Protein AF-0000000076585930 (afdb_homodimer)

pLDDT: mean 84.17, std 18.68, range [26.91, 98.88]

Radius of gyration: 26.09 Å; Cα contacts (8 Å, |Δi|>4): 923; chains: 2; bounding box: 75×76×61 Å

Foldseek 3Di:
DPCVPFDFWQAEEEEQFFLQVVCVVVPHHSLVSLVLLLVLVVVVLLLCVVVQRAHYEYANAELCNVPDDPVVVVSSLVVLLVSLQCCLVPPCNLVNLAQEAEFADLVVHDLLNSLSRLQSNVNSVVSRPHRHYYYYYHNDFLVRQLVQLVVLVVVCCVVVLAPPLLDDPVLSQCLGRCHPDQAHAEYEYEQQDDDCRRPSCVSCVLHDYYYYNDRSSPDDPVNVSVRRVVSSVCVVVSVVVVVVVVVVSVVVSLPDQPPPPPPPDPPDDDPCPVVVVVVSVVVSVVVVVVSVVSSVVSSVVSVVVVNVVSVVSNVVNVD/DPCVPFDFWQAEEEEQFFLQVVCVVVPHHSLVSLVLLLVLVVVVLLVCVVVQRAHYEYANAELCNVPDDPVVVVSSLVVLLVSLQCCLVPPCNVVSLAQEAEFADLVVHDLLNSLSNLQSNVNSVVSRCHSHYYYYYHNDFLVRQLVQLVVLVVVCCVVVLAPPLLDDPVLSQCLGRCHPDQAHAEYEYEQQDDDCRRPSCVSCVLHDYYYYNDRSSPDDPVNVSVRRVVSSVCVVVSVVVVVVVVVVSVVVSLPDQPPPPPPPDPPDPDPCPVVVVVVSVVVSVVVVVVSVVSSVVSSVVSVVVVNVVSVVSNVVNVD

Secondary structure (DSSP, 8-state):
--STTSPPPSEEEEE---HHHHHHHTT--HHHHHHHHHHHHHHHHHHHHHHT--EEEEEEEEGGGGGS-HHHHHHHHHHHHHHHHHHHH-TTSGGG-EEEEEES-GGGS-HHHHHHHHHHHHHHHHH--S-EEEEEEEEE-HHHHHHHHHHHHHHHHHTTSS-GGG--HHHHHHHSTTTTSPPPSEEEE-SS----TTSSTGGGTTPEEEE--S-GGG--HHHHHHHHHHHHHHHHHHHHHHHHHHHHHHHHHHS--------S-----SSHHHHHHHHHHHHHHHHHHHHHHHHHHHHHHHHHHHHHHHHHHHHHHH-/--STTSPPPSEEEEE---HHHHHHHTT--HHHHHHHHHHHHHHHHHHHHHHT--EEEEEEEEGGGGGS-HHHHHHHHHHHHHHHHHHHH-TTSGGG-EEEEEES-GGGS-HHHHHHHHHHHHHHHHH----EEEEEEEEE-HHHHHHHHHHHHHHHHHTTSS-GGG--HHHHHHHSTTTTSPPPSEEEE-SS----TTSSTGGGTTPEEEE--S-GGG--HHHHHHHHHHHHHHHHHHHHHHHHHHHHHHHHHHS--------S-----SSHHHHHHHHHHHHHHHHHHHHHHHHHHHHHHHHHHHHHHHHHHHHHHH-

Nearest PDB structures (foldseek):
  6w2l-assembly1_A  TM=8.949E-01  e=1.700E-25  Homo sapiens
  7pay-assembly1_A  TM=9.062E-01  e=1.079E-23  Homo sapiens
  6szg-assembly1_A  TM=9.635E-01  e=6.366E-20  Acinetobacter baumannii
  4q9m-assembly1_B  TM=9.305E-01  e=1.686E-18  Streptococcus pneumoniae R6
  5hc8-assembly1_A  TM=9.058E-01  e=1.582E-17  Lavandula lanata

InterPro domains:
  IPR001441 Decaprenyl diphosphate synthase-like [MF_01139] (8-240)
  IPR001441 Decaprenyl diphosphate synthase-like [PF01255] (15-234)
  IPR001441 Decaprenyl diphosphate synthase-like [PTHR10291] (4-234)
  IPR001441 Decaprenyl diphosphate synthase-like [TIGR00055] (8-233)
  IPR001441 Decaprenyl diphosphate synthase-like [cd00475] (11-233)
  IPR018520 Di-trans-poly-cis-decaprenylcistransferase-like, conserved site [PS01066] (185-202)
  IPR036424 Decaprenyl diphosphate synthase-like superfamily [G3DSA:3.40.1180.10] (2-233)
  IPR036424 Decaprenyl diphosphate synthase-like superfamily [SSF64005] (7-233)

Sequence (638 aa):
MLLAGQQLPQHIAFIPDGNRRFAAQLGLKAIIGHYLGNKKLKHVVHWCRELGIRYVTVYAFSTDNFKRSAEEVARLMKLARAQFEALVNDEDIPMWRAEVRVIGDLSTLPPAVAAAAAHAMTSSQERSQTISVLNVSFSYTSSEDLQSAVQQVVASVEQGQLLPSDITPGLLQQVMHTRECPPVDLLIRTSGEQRLSDFLLWQSSYALLHWERCLWPEFGYAQLLRALLAWQSAAAELLLLRQAADRATQHLWGQRPCQEEGSVEQQSQQQGGQQQQQQQQQLAGDWSSGMQLRVASFLADFDKRNASQVQQLAAGAVSMLLAGQQLPQHIAFIPDGNRRFAAQLGLKAIIGHYLGNKKLKHVVHWCRELGIRYVTVYAFSTDNFKRSAEEVARLMKLARAQFEALVNDEDIPMWRAEVRVIGDLSTLPPAVAAAAAHAMTSSQERSQTISVLNVSFSYTSSEDLQSAVQQVVASVEQGQLLPSDITPGLLQQVMHTRECPPVDLLIRTSGEQRLSDFLLWQSSYALLHWERCLWPEFGYAQLLRALLAWQSAAAELLLLRQAADRATQHLWGQRPCQEEGSVEQQSQQQGGQQQQQQQQQLAGDWSSGMQLRVASFLADFDKRNASQVQQLAAGAVS

Structure (mmCIF, N/CA/C/O backbone):
data_AF-0000000076585930-model_v1
#
loop_
_entity.id
_entity.type
_entity.pdbx_description
1 polymer 'Alkyl transferase'
#
loop_
_atom_site.group_PDB
_atom_site.id
_atom_site.type_symbol
_atom_site.label_atom_id
_atom_site.label_alt_id
_atom_site.label_comp_id
_atom_site.label_asym_id
_atom_site.label_entity_id
_atom_site.label_seq_id
_atom_site.pdbx_PDB_ins_code
_atom_site.Cartn_x
_atom_site.Cartn_y
_atom_site.Cartn_z
_atom_site.occupancy
_atom_site.B_iso_or_equiv
_atom_site.auth_seq_id
_atom_site.auth_comp_id
_atom_site.auth_asym_id
_atom_site.auth_atom_id
_atom_site.pdbx_PDB_model_num
ATOM 1 N N . MET A 1 1 ? -12.812 -3.844 31.797 1 32.38 1 MET A N 1
ATOM 2 C CA . MET A 1 1 ? -11.773 -2.854 32.062 1 32.38 1 MET A CA 1
ATOM 3 C C . MET A 1 1 ? -10.68 -2.895 31.016 1 32.38 1 MET A C 1
ATOM 5 O O . MET A 1 1 ? -9.992 -3.91 30.875 1 32.38 1 MET A O 1
ATOM 9 N N . LEU A 1 2 ? -10.875 -2.184 30.062 1 44.47 2 LEU A N 1
ATOM 10 C CA . LEU A 1 2 ? -10.305 -2.484 28.75 1 44.47 2 LEU A CA 1
ATOM 11 C C . LEU A 1 2 ? -8.859 -2.957 28.891 1 44.47 2 LEU A C 1
ATOM 13 O O . LEU A 1 2 ? -8.602 -4.156 29.047 1 44.47 2 LEU A O 1
ATOM 17 N N . LEU A 1 3 ? -7.883 -2.031 28.031 1 49.59 3 LEU A N 1
ATOM 18 C CA . LEU A 1 3 ? -6.594 -2.348 27.422 1 49.59 3 LEU A CA 1
ATOM 19 C C . LEU A 1 3 ? -5.48 -2.324 28.453 1 49.59 3 LEU A C 1
ATOM 21 O O . LEU A 1 3 ? -4.301 -2.445 28.109 1 49.59 3 LEU A O 1
ATOM 25 N N . ALA A 1 4 ? -5.723 -2.209 29.672 1 46.09 4 ALA A N 1
ATOM 26 C CA . ALA A 1 4 ? -4.621 -2.158 30.625 1 46.09 4 ALA A CA 1
ATOM 27 C C . ALA A 1 4 ? -3.957 -3.525 30.766 1 46.09 4 ALA A C 1
ATOM 29 O O . ALA A 1 4 ? -4.641 -4.535 30.969 1 46.09 4 ALA A O 1
ATOM 30 N N . GLY A 1 5 ? -2.801 -3.557 30.312 1 57.53 5 GLY A N 1
ATOM 31 C CA . GLY A 1 5 ? -1.875 -4.676 30.312 1 57.53 5 GLY A CA 1
ATOM 32 C C . GLY A 1 5 ? -1.787 -5.363 28.953 1 57.53 5 GLY A C 1
ATOM 33 O O . GLY A 1 5 ? -0.923 -6.215 28.734 1 57.53 5 GLY A O 1
ATOM 34 N N . GLN A 1 6 ? -2.893 -5.043 28.203 1 69 6 GLN A N 1
ATOM 35 C CA . GLN A 1 6 ? -2.838 -5.73 26.922 1 69 6 GLN A CA 1
ATOM 36 C C . GLN A 1 6 ? -2.082 -4.902 25.875 1 69 6 GLN A C 1
ATOM 38 O O . GLN A 1 6 ? -1.918 -3.691 26.047 1 69 6 GLN A O 1
ATOM 43 N N . GLN A 1 7 ? -1.482 -5.531 24.969 1 86.19 7 GLN A N 1
ATOM 44 C CA . GLN A 1 7 ? -0.658 -4.945 23.922 1 86.19 7 GLN A CA 1
ATOM 45 C C . GLN A 1 7 ? -1.465 -3.965 23.078 1 86.19 7 GLN A C 1
ATOM 47 O O . GLN A 1 7 ? -2.617 -4.238 22.734 1 86.19 7 GLN A O 1
ATOM 52 N N . LEU A 1 8 ? -1.095 -2.732 23.031 1 93.69 8 LEU A N 1
ATOM 53 C CA . LEU A 1 8 ? -1.689 -1.713 22.172 1 93.69 8 LEU A CA 1
ATOM 54 C C . LEU A 1 8 ? -0.819 -1.455 20.953 1 93.69 8 LEU A C 1
ATOM 56 O O . LEU A 1 8 ? 0.38 -1.742 20.969 1 93.69 8 LEU A O 1
ATOM 60 N N . PRO A 1 9 ? -1.513 -0.935 19.906 1 96.5 9 PRO A N 1
ATOM 61 C CA . PRO A 1 9 ? -0.685 -0.546 18.766 1 96.5 9 PRO A CA 1
ATOM 62 C C . PRO A 1 9 ? 0.277 0.593 19.094 1 96.5 9 PRO A C 1
ATOM 64 O O . PRO A 1 9 ? -0.063 1.49 19.875 1 96.5 9 PRO A O 1
ATOM 67 N N . GLN A 1 10 ? 1.435 0.502 18.484 1 95.25 10 GLN A N 1
ATOM 68 C CA . GLN A 1 10 ? 2.398 1.586 18.641 1 95.25 10 GLN A CA 1
ATOM 69 C C . GLN A 1 10 ? 2.086 2.74 17.703 1 95.25 10 GLN A C 1
ATOM 71 O O . GLN A 1 10 ? 2.309 3.906 18.031 1 95.25 10 GLN A O 1
ATOM 76 N N . HIS A 1 11 ? 1.642 2.467 16.547 1 97.56 11 HIS A N 1
ATOM 77 C CA . HIS A 1 11 ? 1.371 3.434 15.484 1 97.56 11 HIS A CA 1
ATOM 78 C C . HIS A 1 11 ? -0.029 3.244 14.906 1 97.56 11 HIS A C 1
ATOM 80 O O . HIS A 1 11 ? -0.329 2.205 14.32 1 97.56 11 HIS A O 1
ATOM 86 N N . ILE A 1 12 ? -0.882 4.258 15.07 1 98.5 12 ILE A N 1
ATOM 87 C CA . ILE A 1 12 ? -2.232 4.258 14.516 1 98.5 12 ILE A CA 1
ATOM 88 C C . ILE A 1 12 ? -2.357 5.344 13.453 1 98.5 12 ILE A C 1
ATOM 90 O O . ILE A 1 12 ? -1.88 6.465 13.641 1 98.5 12 ILE A O 1
ATOM 94 N N . ALA A 1 13 ? -2.912 4.953 12.336 1 98.88 13 ALA A N 1
ATOM 95 C CA . ALA A 1 13 ? -3.189 5.91 11.273 1 98.88 13 ALA A CA 1
ATOM 96 C C . ALA A 1 13 ? -4.691 6.105 11.086 1 98.88 13 ALA A C 1
ATOM 98 O O . ALA A 1 13 ? -5.469 5.16 11.234 1 98.88 13 ALA A O 1
ATOM 99 N N . PHE A 1 14 ? -5.109 7.352 10.758 1 98.81 14 PHE A N 1
ATOM 100 C CA . PHE A 1 14 ? -6.52 7.68 10.555 1 98.81 14 PHE A CA 1
ATOM 101 C C . PHE A 1 14 ? -6.742 8.289 9.18 1 98.81 14 PHE A C 1
ATOM 103 O O . PHE A 1 14 ? -6.004 9.18 8.766 1 98.81 14 PHE A O 1
ATOM 110 N N . ILE A 1 15 ? -7.684 7.805 8.469 1 98.69 15 ILE A N 1
ATOM 111 C CA . ILE A 1 15 ? -8.266 8.492 7.324 1 98.69 15 ILE A CA 1
ATOM 112 C C . ILE A 1 15 ? -9.617 9.094 7.711 1 98.69 15 ILE A C 1
ATOM 114 O O . ILE A 1 15 ? -10.641 8.398 7.688 1 98.69 15 ILE A O 1
ATOM 118 N N . PRO A 1 16 ? -9.609 10.344 8.078 1 98.38 16 PRO A N 1
ATOM 119 C CA . PRO A 1 16 ? -10.828 10.992 8.578 1 98.38 16 PRO A CA 1
ATOM 120 C C . PRO A 1 16 ? -11.805 11.359 7.465 1 98.38 16 PRO A C 1
ATOM 122 O O . PRO A 1 16 ? -12.016 12.539 7.195 1 98.38 16 PRO A O 1
ATOM 125 N N . ASP A 1 17 ? -12.469 10.414 6.973 1 97.56 17 ASP A N 1
ATOM 126 C CA . ASP A 1 17 ? -13.383 10.555 5.844 1 97.56 17 ASP A CA 1
ATOM 127 C C . ASP A 1 17 ? -14.781 10.945 6.312 1 97.56 17 ASP A C 1
ATOM 129 O O . ASP A 1 17 ? -15.227 10.508 7.375 1 97.56 17 ASP A O 1
ATOM 133 N N . GLY A 1 18 ? -15.461 11.836 5.598 1 97.69 18 GLY A N 1
ATOM 134 C CA . GLY A 1 18 ? -16.875 12.094 5.848 1 97.69 18 GLY A CA 1
ATOM 135 C C . GLY A 1 18 ? -17.141 13.508 6.305 1 97.69 18 GLY A C 1
ATOM 136 O O . GLY A 1 18 ? -18.281 13.836 6.688 1 97.69 18 GLY A O 1
ATOM 137 N N . ASN A 1 19 ? -16.188 14.406 6.25 1 96.62 19 ASN A N 1
ATOM 138 C CA . ASN A 1 19 ? -16.359 15.773 6.727 1 96.62 19 ASN A CA 1
ATOM 139 C C . ASN A 1 19 ? -17.406 16.516 5.906 1 96.62 19 ASN A C 1
ATOM 141 O O . ASN A 1 19 ? -18.344 17.094 6.461 1 96.62 19 ASN A O 1
ATOM 145 N N . ARG A 1 20 ? -17.297 16.5 4.535 1 94.75 20 ARG A N 1
ATOM 146 C CA . ARG A 1 20 ? -18.203 17.203 3.65 1 94.75 20 ARG A CA 1
ATOM 147 C C . ARG A 1 20 ? -19.609 16.609 3.732 1 94.75 20 ARG A C 1
ATOM 149 O O . ARG A 1 20 ? -20.609 17.344 3.762 1 94.75 20 ARG A O 1
ATOM 156 N N . ARG A 1 21 ? -19.719 15.328 3.713 1 96.62 21 ARG A N 1
ATOM 157 C CA . ARG A 1 21 ? -21 14.648 3.805 1 96.62 21 ARG A CA 1
ATOM 158 C C . ARG A 1 21 ? -21.703 14.992 5.109 1 96.62 21 ARG A C 1
ATOM 160 O O . ARG A 1 21 ? -22.938 15.172 5.129 1 96.62 21 ARG A O 1
ATOM 167 N N . PHE A 1 22 ? -20.984 15.039 6.227 1 97.94 22 PHE A N 1
ATOM 168 C CA . PHE A 1 22 ? -21.547 15.406 7.52 1 97.94 22 PHE A CA 1
ATOM 169 C C . PHE A 1 22 ? -22.188 16.781 7.457 1 97.94 22 PHE A C 1
ATOM 171 O O . PHE A 1 22 ? -23.312 16.969 7.906 1 97.94 22 PHE A O 1
ATOM 178 N N . ALA A 1 23 ? -21.422 17.766 6.941 1 97.38 23 ALA A N 1
ATOM 179 C CA . ALA A 1 23 ? -21.938 19.125 6.793 1 97.38 23 ALA A CA 1
ATOM 180 C C . ALA A 1 23 ? -23.203 19.141 5.93 1 97.38 23 ALA A C 1
ATOM 182 O O . ALA A 1 23 ? -24.188 19.797 6.266 1 97.38 23 ALA A O 1
ATOM 183 N N . ALA A 1 24 ? -23.172 18.359 4.812 1 97.06 24 ALA A N 1
ATOM 184 C CA . ALA A 1 24 ? -24.312 18.297 3.893 1 97.06 24 ALA A CA 1
ATOM 185 C C . ALA A 1 24 ? -25.562 17.766 4.59 1 97.06 24 ALA A C 1
ATOM 187 O O . ALA A 1 24 ? -26.656 18.266 4.359 1 97.06 24 ALA A O 1
ATOM 188 N N . GLN A 1 25 ? -25.391 16.797 5.434 1 97.44 25 GLN A N 1
ATOM 189 C CA . GLN A 1 25 ? -26.5 16.203 6.176 1 97.44 25 GLN A CA 1
ATOM 190 C C . GLN A 1 25 ? -27.172 17.234 7.09 1 97.44 25 GLN A C 1
ATOM 192 O O . GLN A 1 25 ? -28.359 17.125 7.375 1 97.44 25 GLN A O 1
ATOM 197 N N . LEU A 1 26 ? -26.453 18.219 7.508 1 96.94 26 LEU A N 1
ATOM 198 C CA . LEU A 1 26 ? -26.969 19.234 8.414 1 96.94 26 LEU A CA 1
ATOM 199 C C . LEU A 1 26 ? -27.328 20.516 7.656 1 96.94 26 LEU A C 1
ATOM 201 O O . LEU A 1 26 ? -27.688 21.516 8.266 1 96.94 26 LEU A O 1
ATOM 205 N N . GLY A 1 27 ? -27.141 20.469 6.34 1 96.69 27 GLY A N 1
ATOM 206 C CA . GLY A 1 27 ? -27.422 21.625 5.512 1 96.69 27 GLY A CA 1
ATOM 207 C C . GLY A 1 27 ? -26.406 22.734 5.652 1 96.69 27 GLY A C 1
ATOM 208 O O . GLY A 1 27 ? -26.719 23.906 5.477 1 96.69 27 GLY A O 1
ATOM 209 N N . LEU A 1 28 ? -25.219 22.391 5.984 1 96.56 28 LEU A N 1
ATOM 210 C CA . LEU A 1 28 ? -24.156 23.359 6.203 1 96.56 28 LEU A CA 1
ATOM 211 C C . LEU A 1 28 ? -23.156 23.344 5.055 1 96.56 28 LEU A C 1
ATOM 213 O O . LEU A 1 28 ? -23.156 22.422 4.234 1 96.56 28 LEU A O 1
ATOM 217 N N . LYS A 1 29 ? -22.406 24.406 5.074 1 94.19 29 LYS A N 1
ATOM 218 C CA . LYS A 1 29 ? -21.328 24.484 4.086 1 94.19 29 LYS A CA 1
ATOM 219 C C . LYS A 1 29 ? -20.234 23.469 4.395 1 94.19 29 LYS A C 1
ATOM 221 O O . LYS A 1 29 ? -19.953 23.172 5.559 1 94.19 29 LYS A O 1
ATOM 226 N N . ALA A 1 30 ? -19.562 23.016 3.359 1 92.38 30 ALA A N 1
ATOM 227 C CA . ALA A 1 30 ? -18.531 21.984 3.459 1 92.38 30 ALA A CA 1
ATOM 228 C C . ALA A 1 30 ? -17.438 22.391 4.445 1 92.38 30 ALA A C 1
ATOM 230 O O . ALA A 1 30 ? -16.922 21.562 5.199 1 92.38 30 ALA A O 1
ATOM 231 N N . ILE A 1 31 ? -17.109 23.578 4.438 1 92.44 31 ILE A N 1
ATOM 232 C CA . ILE A 1 31 ? -16.016 24.078 5.262 1 92.44 31 ILE A CA 1
ATOM 233 C C . ILE A 1 31 ? -16.328 23.844 6.734 1 92.44 31 ILE A C 1
ATOM 235 O O . ILE A 1 31 ? -15.422 23.594 7.539 1 92.44 31 ILE A O 1
ATOM 239 N N . ILE A 1 32 ? -17.531 23.891 7.133 1 94.12 32 ILE A N 1
ATOM 240 C CA . ILE A 1 32 ? -17.953 23.672 8.516 1 94.12 32 ILE A CA 1
ATOM 241 C C . ILE A 1 32 ? -17.688 22.203 8.891 1 94.12 32 ILE A C 1
ATOM 243 O O . ILE A 1 32 ? -17.281 21.922 10.016 1 94.12 32 ILE A O 1
ATOM 247 N N . GLY A 1 33 ? -17.906 21.344 7.977 1 95.56 33 GLY A N 1
ATOM 248 C CA . GLY A 1 33 ? -17.578 19.938 8.195 1 95.56 33 GLY A CA 1
ATOM 249 C C . GLY A 1 33 ? -16.109 19.719 8.492 1 95.56 33 GLY A C 1
ATOM 250 O O . GLY A 1 33 ? -15.758 18.938 9.383 1 95.56 33 GLY A O 1
ATOM 251 N N . HIS A 1 34 ? -15.258 20.406 7.762 1 93.88 34 HIS A N 1
ATOM 252 C CA . HIS A 1 34 ? -13.812 20.312 7.977 1 93.88 34 HIS A CA 1
ATOM 253 C C . HIS A 1 34 ? -13.422 20.891 9.328 1 93.88 34 HIS A C 1
ATOM 255 O O . HIS A 1 34 ? -12.539 20.359 10.008 1 93.88 34 HIS A O 1
ATOM 261 N N . TYR A 1 35 ? -14.086 21.969 9.688 1 93.5 35 TYR A N 1
ATOM 262 C CA . TYR A 1 35 ? -13.836 22.562 10.992 1 93.5 35 TYR A CA 1
ATOM 263 C C . TYR A 1 35 ? -14.188 21.594 12.117 1 93.5 35 TYR A C 1
ATOM 265 O O . TYR A 1 35 ? -13.398 21.391 13.039 1 93.5 35 TYR A O 1
ATOM 273 N N . LEU A 1 36 ? -15.328 21 12.031 1 95.75 36 LEU A N 1
ATOM 274 C CA . LEU A 1 36 ? -15.773 20.031 13.031 1 95.75 36 LEU A CA 1
ATOM 275 C C . LEU A 1 36 ? -14.883 18.797 13.023 1 95.75 36 LEU A C 1
ATOM 277 O O . LEU A 1 36 ? -14.625 18.203 14.07 1 95.75 36 LEU A O 1
ATOM 281 N N . GLY A 1 37 ? -14.453 18.406 11.883 1 96.12 37 GLY A N 1
ATOM 282 C CA . GLY A 1 37 ? -13.5 17.312 11.766 1 96.12 37 GLY A CA 1
ATOM 283 C C . GLY A 1 37 ? -12.188 17.578 12.484 1 96.12 37 GLY A C 1
ATOM 284 O O . GLY A 1 37 ? -11.641 16.703 13.133 1 96.12 37 GLY A O 1
ATOM 285 N N . ASN A 1 38 ? -11.75 18.781 12.32 1 92.75 38 ASN A N 1
ATOM 286 C CA . ASN A 1 38 ? -10.516 19.156 13 1 92.75 38 ASN A CA 1
ATOM 287 C C . ASN A 1 38 ? -10.672 19.141 14.516 1 92.75 38 ASN A C 1
ATOM 289 O O . ASN A 1 38 ? -9.758 18.734 15.234 1 92.75 38 ASN A O 1
ATOM 293 N N . LYS A 1 39 ? -11.742 19.594 14.992 1 92.19 39 LYS A N 1
ATOM 294 C CA . LYS A 1 39 ? -12.031 19.516 16.422 1 92.19 39 LYS A CA 1
ATOM 295 C C . LYS A 1 39 ? -12.023 18.062 16.906 1 92.19 39 LYS A C 1
ATOM 297 O O . LYS A 1 39 ? -11.469 17.766 17.969 1 92.19 39 LYS A O 1
ATOM 302 N N . LYS A 1 40 ? -12.664 17.25 16.125 1 95.88 40 LYS A N 1
ATOM 303 C CA . LYS A 1 40 ? -12.695 15.836 16.453 1 95.88 40 LYS A CA 1
ATOM 304 C C . LYS A 1 40 ? -11.289 15.242 16.484 1 95.88 40 LYS A C 1
ATOM 306 O O . LYS A 1 40 ? -10.969 14.438 17.344 1 95.88 40 LYS A O 1
ATOM 311 N N . LEU A 1 41 ? -10.5 15.656 15.57 1 93.81 41 LEU A N 1
ATOM 312 C CA . LEU A 1 41 ? -9.125 15.164 15.508 1 93.81 41 LEU A CA 1
ATOM 313 C C . LEU A 1 41 ? -8.391 15.461 16.812 1 93.81 41 LEU A C 1
ATOM 315 O O . LEU A 1 41 ? -7.652 14.609 17.312 1 93.81 41 LEU A O 1
ATOM 319 N N . LYS A 1 42 ? -8.531 16.609 17.312 1 89.06 42 LYS A N 1
ATOM 320 C CA . LYS A 1 42 ? -7.891 16.984 18.562 1 89.06 42 LYS A CA 1
ATOM 321 C C . LYS A 1 42 ? -8.297 16.047 19.703 1 89.06 42 LYS A C 1
ATOM 323 O O . LYS A 1 42 ? -7.457 15.609 20.484 1 89.06 42 LYS A O 1
ATOM 328 N N . HIS A 1 43 ? -9.57 15.688 19.719 1 92.19 43 HIS A N 1
ATOM 329 C CA . HIS A 1 43 ? -10.062 14.75 20.734 1 92.19 43 HIS A CA 1
ATOM 330 C C . HIS A 1 43 ? -9.445 13.367 20.531 1 92.19 43 HIS A C 1
ATOM 332 O O . HIS A 1 43 ? -9.008 12.734 21.5 1 92.19 43 HIS A O 1
ATOM 338 N N . VAL A 1 44 ? -9.375 12.977 19.359 1 94.88 44 VAL A N 1
ATOM 339 C CA . VAL A 1 44 ? -8.891 11.641 19.047 1 94.88 44 VAL A CA 1
ATOM 340 C C . VAL A 1 44 ? -7.414 11.523 19.406 1 94.88 44 VAL A C 1
ATOM 342 O O . VAL A 1 44 ? -6.984 10.531 20 1 94.88 44 VAL A O 1
ATOM 345 N N . VAL A 1 45 ? -6.668 12.5 19.062 1 91.25 45 VAL A N 1
ATOM 346 C CA . VAL A 1 45 ? -5.246 12.516 19.391 1 91.25 45 VAL A CA 1
ATOM 347 C C . VAL A 1 45 ? -5.062 12.484 20.906 1 91.25 45 VAL A C 1
ATOM 349 O O . VAL A 1 45 ? -4.191 11.773 21.422 1 91.25 45 VAL A O 1
ATOM 352 N N . HIS A 1 46 ? -5.887 13.188 21.594 1 89.19 46 HIS A N 1
ATOM 353 C CA . HIS A 1 46 ? -5.84 13.188 23.047 1 89.19 46 HIS A CA 1
ATOM 354 C C . HIS A 1 46 ? -6.137 11.805 23.609 1 89.19 46 HIS A C 1
ATOM 356 O O . HIS A 1 46 ? -5.438 11.328 24.5 1 89.19 46 HIS A O 1
ATOM 362 N N . TRP A 1 47 ? -7.203 11.148 23.078 1 92.88 47 TRP A N 1
ATOM 363 C CA . TRP A 1 47 ? -7.543 9.805 23.516 1 92.88 47 TRP A CA 1
ATOM 364 C C . TRP A 1 47 ? -6.375 8.844 23.297 1 92.88 47 TRP A C 1
ATOM 366 O O . TRP A 1 47 ? -6.055 8.039 24.172 1 92.88 47 TRP A O 1
ATOM 376 N N . CYS A 1 48 ? -5.762 8.969 22.141 1 93.25 48 CYS A N 1
ATOM 377 C CA . CYS A 1 48 ? -4.629 8.102 21.828 1 93.25 48 CYS A CA 1
ATOM 378 C C . CYS A 1 48 ? -3.488 8.32 22.812 1 93.25 48 CYS A C 1
ATOM 380 O O . CYS A 1 48 ? -2.891 7.352 23.281 1 93.25 48 CYS A O 1
ATOM 382 N N . ARG A 1 49 ? -3.209 9.469 23.109 1 87.88 49 ARG A N 1
ATOM 383 C CA . ARG A 1 49 ? -2.15 9.797 24.062 1 87.88 49 ARG A CA 1
ATOM 384 C C . ARG A 1 49 ? -2.453 9.227 25.438 1 87.88 49 ARG A C 1
ATOM 386 O O . ARG A 1 49 ? -1.58 8.633 26.078 1 87.88 49 ARG A O 1
ATOM 393 N N . GLU A 1 50 ? -3.635 9.406 25.844 1 88.38 50 GLU A N 1
ATOM 394 C CA . GLU A 1 50 ? -4.047 8.914 27.156 1 88.38 50 GLU A CA 1
ATOM 395 C C . GLU A 1 50 ? -3.922 7.398 27.234 1 88.38 50 GLU A C 1
ATOM 397 O O . GLU A 1 50 ? -3.646 6.848 28.312 1 88.38 50 GLU A O 1
ATOM 402 N N . LEU A 1 51 ? -4.066 6.832 26.094 1 91.56 51 LEU A N 1
ATOM 403 C CA . LEU A 1 51 ? -3.996 5.379 26.047 1 91.56 51 LEU A CA 1
ATOM 404 C C . LEU A 1 51 ? -2.551 4.906 25.922 1 91.56 51 LEU A C 1
ATOM 406 O O . LEU A 1 51 ? -2.27 3.713 26.062 1 91.56 51 LEU A O 1
ATOM 410 N N . GLY A 1 52 ? -1.671 5.84 25.609 1 88.88 52 GLY A N 1
ATOM 411 C CA . GLY A 1 52 ? -0.258 5.504 25.516 1 88.88 52 GLY A CA 1
ATOM 412 C C . GLY A 1 52 ? 0.189 5.16 24.109 1 88.88 52 GLY A C 1
ATOM 413 O O . GLY A 1 52 ? 1.239 4.543 23.922 1 88.88 52 GLY A O 1
ATOM 414 N N . ILE A 1 53 ? -0.611 5.492 23.172 1 93.62 53 ILE A N 1
ATOM 415 C CA . ILE A 1 53 ? -0.221 5.301 21.781 1 93.62 53 ILE A CA 1
ATOM 416 C C . ILE A 1 53 ? 0.783 6.375 21.375 1 93.62 53 ILE A C 1
ATOM 418 O O . ILE A 1 53 ? 0.479 7.57 21.438 1 93.62 53 ILE A O 1
ATOM 422 N N . ARG A 1 54 ? 1.895 5.969 20.859 1 92.31 54 ARG A N 1
ATOM 423 C CA . ARG A 1 54 ? 3.025 6.879 20.703 1 92.31 54 ARG A CA 1
ATOM 424 C C . ARG A 1 54 ? 2.996 7.551 19.328 1 92.31 54 ARG A C 1
ATOM 426 O O . ARG A 1 54 ? 3.391 8.711 19.203 1 92.31 54 ARG A O 1
ATOM 433 N N . TYR A 1 55 ? 2.619 6.848 18.328 1 95.88 55 TYR A N 1
ATOM 434 C CA . TYR A 1 55 ? 2.648 7.395 16.984 1 95.88 55 TYR A CA 1
ATOM 435 C C . TYR A 1 55 ? 1.245 7.469 16.391 1 95.88 55 TYR A C 1
ATOM 437 O O . TYR A 1 55 ? 0.532 6.465 16.344 1 95.88 55 TYR A O 1
ATOM 445 N N . VAL A 1 56 ? 0.877 8.648 16.016 1 96.56 56 VAL A N 1
ATOM 446 C CA . VAL A 1 56 ? -0.408 8.875 15.359 1 96.56 56 VAL A CA 1
ATOM 447 C C . VAL A 1 56 ? -0.191 9.594 14.031 1 96.56 56 VAL A C 1
ATOM 449 O O . VAL A 1 56 ? 0.524 10.602 13.969 1 96.56 56 VAL A O 1
ATOM 452 N N . THR A 1 57 ? -0.694 9.039 12.938 1 98.19 57 THR A N 1
ATOM 453 C CA . THR A 1 57 ? -0.623 9.672 11.625 1 98.19 57 THR A CA 1
ATOM 454 C C . THR A 1 57 ? -2.021 9.898 11.062 1 98.19 57 THR A C 1
ATOM 456 O O . THR A 1 57 ? -2.854 8.992 11.062 1 98.19 57 THR A O 1
ATOM 459 N N . VAL A 1 58 ? -2.293 11.109 10.594 1 98.06 58 VAL A N 1
ATOM 460 C CA . VAL A 1 58 ? -3.627 11.438 10.102 1 98.06 58 VAL A CA 1
ATOM 461 C C . VAL A 1 58 ? -3.537 11.922 8.656 1 98.06 58 VAL A C 1
ATOM 463 O O . VAL A 1 58 ? -2.621 12.672 8.297 1 98.06 58 VAL A O 1
ATOM 466 N N . TYR A 1 59 ? -4.453 11.383 7.84 1 98.25 59 TYR A N 1
ATOM 467 C CA . TYR A 1 59 ? -4.57 11.82 6.453 1 98.25 59 TYR A CA 1
ATOM 468 C C . TYR A 1 59 ? -5.352 13.125 6.355 1 98.25 59 TYR A C 1
ATOM 470 O O . TYR A 1 59 ? -6.566 13.117 6.129 1 98.25 59 TYR A O 1
ATOM 478 N N . ALA A 1 60 ? -4.73 14.266 6.375 1 96.62 60 ALA A N 1
ATOM 479 C CA . ALA A 1 60 ? -5.395 15.555 6.512 1 96.62 60 ALA A CA 1
ATOM 480 C C . ALA A 1 60 ? -5.711 16.156 5.148 1 96.62 60 ALA A C 1
ATOM 482 O O . ALA A 1 60 ? -6.816 16.656 4.922 1 96.62 60 ALA A O 1
ATOM 483 N N . PHE A 1 61 ? -4.797 16.109 4.246 1 95 61 PHE A N 1
ATOM 484 C CA . PHE A 1 61 ? -4.949 16.703 2.924 1 95 61 PHE A CA 1
ATOM 485 C C . PHE A 1 61 ? -4.133 15.93 1.89 1 95 61 PHE A C 1
ATOM 487 O O . PHE A 1 61 ? -2.902 15.93 1.941 1 95 61 PHE A O 1
ATOM 494 N N . SER A 1 62 ? -4.809 15.312 0.961 1 91.38 62 SER A N 1
ATOM 495 C CA . SER A 1 62 ? -4.133 14.562 -0.093 1 91.38 62 SER A CA 1
ATOM 496 C C . SER A 1 62 ? -3.697 15.484 -1.23 1 91.38 62 SER A C 1
ATOM 498 O O . SER A 1 62 ? -4.301 16.531 -1.453 1 91.38 62 SER A O 1
ATOM 500 N N . THR A 1 63 ? -2.715 15.102 -1.955 1 85.44 63 THR A N 1
ATOM 501 C CA . THR A 1 63 ? -2.301 15.828 -3.146 1 85.44 63 THR A CA 1
ATOM 502 C C . THR A 1 63 ? -3.436 15.898 -4.164 1 85.44 63 THR A C 1
ATOM 504 O O . THR A 1 63 ? -3.576 16.891 -4.883 1 85.44 63 THR A O 1
ATOM 507 N N . ASP A 1 64 ? -4.352 14.953 -4.109 1 80.31 64 ASP A N 1
ATOM 508 C CA . ASP A 1 64 ? -5.488 14.875 -5.023 1 80.31 64 ASP A CA 1
ATOM 509 C C . ASP A 1 64 ? -6.531 15.938 -4.684 1 80.31 64 ASP A C 1
ATOM 511 O O . ASP A 1 64 ? -7.383 16.266 -5.512 1 80.31 64 ASP A O 1
ATOM 515 N N . ASN A 1 65 ? -6.477 16.453 -3.547 1 83.44 65 ASN A N 1
ATOM 516 C CA . ASN A 1 65 ? -7.453 17.438 -3.1 1 83.44 65 ASN A CA 1
ATOM 517 C C . ASN A 1 65 ? -7.25 18.781 -3.793 1 83.44 65 ASN A C 1
ATOM 519 O O . ASN A 1 65 ? -8.133 19.641 -3.768 1 83.44 65 ASN A O 1
ATOM 523 N N . PHE A 1 66 ? -6.125 18.969 -4.43 1 84.31 66 PHE A N 1
ATOM 524 C CA . PHE A 1 66 ? -5.875 20.188 -5.172 1 84.31 66 PHE A CA 1
ATOM 525 C C . PHE A 1 66 ? -6.75 20.266 -6.418 1 84.31 66 PHE A C 1
ATOM 527 O O . PHE A 1 66 ? -6.871 21.312 -7.043 1 84.31 66 PHE A O 1
ATOM 534 N N . LYS A 1 67 ? -7.355 19.219 -6.77 1 80.75 67 LYS A N 1
ATOM 535 C CA . LYS A 1 67 ? -8.211 19.172 -7.953 1 80.75 67 LYS A CA 1
ATOM 536 C C . LYS A 1 67 ? -9.602 19.719 -7.652 1 80.75 67 LYS A C 1
ATOM 538 O O . LYS A 1 67 ? -10.422 19.875 -8.555 1 80.75 67 LYS A O 1
ATOM 543 N N . ARG A 1 68 ? -9.891 19.953 -6.43 1 82.44 68 ARG A N 1
ATOM 544 C CA . ARG A 1 68 ? -11.133 20.609 -6.043 1 82.44 68 ARG A CA 1
ATOM 545 C C . ARG A 1 68 ? -11.172 22.047 -6.547 1 82.44 68 ARG A C 1
ATOM 547 O O . ARG A 1 68 ? -10.211 22.516 -7.152 1 82.44 68 ARG A O 1
ATOM 554 N N . SER A 1 69 ? -12.344 22.719 -6.359 1 86.69 69 SER A N 1
ATOM 555 C CA . SER A 1 69 ? -12.453 24.109 -6.809 1 86.69 69 SER A CA 1
ATOM 556 C C . SER A 1 69 ? -11.422 25 -6.125 1 86.69 69 SER A C 1
ATOM 558 O O . SER A 1 69 ? -11.055 24.75 -4.973 1 86.69 69 SER A O 1
ATOM 560 N N . ALA A 1 70 ? -11 25.953 -6.902 1 89.56 70 ALA A N 1
ATOM 561 C CA . ALA A 1 70 ? -10.008 26.891 -6.371 1 89.56 70 ALA A CA 1
ATOM 562 C C . ALA A 1 70 ? -10.492 27.531 -5.074 1 89.56 70 ALA A C 1
ATOM 564 O O . ALA A 1 70 ? -9.711 27.75 -4.148 1 89.56 70 ALA A O 1
ATOM 565 N N . GLU A 1 71 ? -11.727 27.766 -5.047 1 91.44 71 GLU A N 1
ATOM 566 C CA . GLU A 1 71 ? -12.32 28.359 -3.855 1 91.44 71 GLU A CA 1
ATOM 567 C C . GLU A 1 71 ? -12.25 27.422 -2.664 1 91.44 71 GLU A C 1
ATOM 569 O O . GLU A 1 71 ? -11.883 27.828 -1.56 1 91.44 71 GLU A O 1
ATOM 574 N N . GLU A 1 72 ? -12.578 26.203 -2.91 1 88.75 72 GLU A N 1
ATOM 575 C CA . GLU A 1 72 ? -12.516 25.219 -1.832 1 88.75 72 GLU A CA 1
ATOM 576 C C . GLU A 1 72 ? -11.086 25.016 -1.343 1 88.75 72 GLU A C 1
ATOM 578 O O . GLU A 1 72 ? -10.844 24.969 -0.136 1 88.75 72 GLU A O 1
ATOM 583 N N . VAL A 1 73 ? -10.203 24.953 -2.258 1 92.12 73 VAL A N 1
ATOM 584 C CA . VAL A 1 73 ? -8.805 24.75 -1.902 1 92.12 73 VAL A CA 1
ATOM 585 C C . VAL A 1 73 ? -8.305 25.922 -1.071 1 92.12 73 VAL A C 1
ATOM 587 O O . VAL A 1 73 ? -7.641 25.734 -0.05 1 92.12 73 VAL A O 1
ATOM 590 N N . ALA A 1 74 ? -8.68 27.125 -1.486 1 93.94 74 ALA A N 1
ATOM 591 C CA . ALA A 1 74 ? -8.273 28.328 -0.76 1 93.94 74 ALA A CA 1
ATOM 592 C C . ALA A 1 74 ? -8.805 28.312 0.67 1 93.94 74 ALA A C 1
ATOM 594 O O . ALA A 1 74 ? -8.094 28.688 1.606 1 93.94 74 ALA A O 1
ATOM 595 N N . ARG A 1 75 ? -9.992 27.891 0.793 1 92.38 75 ARG A N 1
ATOM 596 C CA . ARG A 1 75 ? -10.602 27.828 2.119 1 92.38 75 ARG A CA 1
ATOM 597 C C . ARG A 1 75 ? -9.914 26.766 2.982 1 92.38 75 ARG A C 1
ATOM 599 O O . ARG A 1 75 ? -9.695 26.984 4.176 1 92.38 75 ARG A O 1
ATOM 606 N N . LEU A 1 76 ? -9.594 25.703 2.395 1 93.88 76 LEU A N 1
ATOM 607 C CA . LEU A 1 76 ? -8.898 24.641 3.113 1 93.88 76 LEU A CA 1
ATOM 608 C C . LEU A 1 76 ? -7.516 25.094 3.557 1 93.88 76 LEU A C 1
ATOM 610 O O . LEU A 1 76 ? -7.074 24.766 4.66 1 93.88 76 LEU A O 1
ATOM 614 N N . MET A 1 77 ? -6.914 25.828 2.688 1 96.12 77 MET A N 1
ATOM 615 C CA . MET A 1 77 ? -5.59 26.359 3.02 1 96.12 77 MET A CA 1
ATOM 616 C C . MET A 1 77 ? -5.668 27.328 4.191 1 96.12 77 MET A C 1
ATOM 618 O O . MET A 1 77 ? -4.824 27.297 5.09 1 96.12 77 MET A O 1
ATOM 622 N N . LYS A 1 78 ? -6.668 28.156 4.188 1 95.31 78 LYS A N 1
ATOM 623 C CA . LYS A 1 78 ? -6.867 29.094 5.293 1 95.31 78 LYS A CA 1
ATOM 624 C C . LYS A 1 78 ? -7.125 28.344 6.602 1 95.31 78 LYS A C 1
ATOM 626 O O . LYS A 1 78 ? -6.559 28.703 7.641 1 95.31 78 LYS A O 1
ATOM 631 N N . LEU A 1 79 ? -7.965 27.375 6.492 1 93.75 79 LEU A N 1
ATOM 632 C CA . LEU A 1 79 ? -8.258 26.562 7.664 1 93.75 79 LEU A CA 1
ATOM 633 C C . LEU A 1 79 ? -6.996 25.859 8.164 1 93.75 79 LEU A C 1
ATOM 635 O O . LEU A 1 79 ? -6.746 25.812 9.375 1 93.75 79 LEU A O 1
ATOM 639 N N . ALA A 1 80 ? -6.223 25.328 7.289 1 94.94 80 ALA A N 1
ATOM 640 C CA . ALA A 1 80 ? -4.992 24.625 7.648 1 94.94 80 ALA A CA 1
ATOM 641 C C . ALA A 1 80 ? -4.023 25.562 8.367 1 94.94 80 ALA A C 1
ATOM 643 O O . ALA A 1 80 ? -3.439 25.188 9.391 1 94.94 80 ALA A O 1
ATOM 644 N N . ARG A 1 81 ? -3.855 26.75 7.812 1 95.31 81 ARG A N 1
ATOM 645 C CA . ARG A 1 81 ? -2.977 27.719 8.445 1 95.31 81 ARG A CA 1
ATOM 646 C C . ARG A 1 81 ? -3.406 28 9.883 1 95.31 81 ARG A C 1
ATOM 648 O O . ARG A 1 81 ? -2.582 27.969 10.797 1 95.31 81 ARG A O 1
ATOM 655 N N . ALA A 1 82 ? -4.648 28.234 10.023 1 92.94 82 ALA A N 1
ATOM 656 C CA . ALA A 1 82 ? -5.184 28.516 11.352 1 92.94 82 ALA A CA 1
ATOM 657 C C . ALA A 1 82 ? -4.941 27.344 12.297 1 92.94 82 ALA A C 1
ATOM 659 O O . ALA A 1 82 ? -4.621 27.547 13.477 1 92.94 82 ALA A O 1
ATOM 660 N N . GLN A 1 83 ? -5.078 26.172 11.836 1 90.94 83 GLN A N 1
ATOM 661 C CA . GLN A 1 83 ? -4.898 24.984 12.656 1 90.94 83 GLN A CA 1
ATOM 662 C C . GLN A 1 83 ? -3.434 24.797 13.047 1 90.94 83 GLN A C 1
ATOM 664 O O . GLN A 1 83 ? -3.129 24.438 14.188 1 90.94 83 GLN A O 1
ATOM 669 N N . PHE A 1 84 ? -2.578 24.969 12.141 1 92.25 84 PHE A N 1
ATOM 670 C CA . PHE A 1 84 ? -1.155 24.875 12.445 1 92.25 84 PHE A CA 1
ATOM 671 C C . PHE A 1 84 ? -0.749 25.922 13.477 1 92.25 84 PHE A C 1
ATOM 673 O O . PHE A 1 84 ? 0.031 25.625 14.383 1 92.25 84 PHE A O 1
ATOM 680 N N . GLU A 1 85 ? -1.259 27.109 13.32 1 89.94 85 GLU A N 1
ATOM 681 C CA . GLU A 1 85 ? -0.985 28.172 14.273 1 89.94 85 GLU A CA 1
ATOM 682 C C . GLU A 1 85 ? -1.547 27.828 15.656 1 89.94 85 GLU A C 1
ATOM 684 O O . GLU A 1 85 ? -0.915 28.109 16.672 1 89.94 85 GLU A O 1
ATOM 689 N N . ALA A 1 86 ? -2.66 27.203 15.633 1 85.56 86 ALA A N 1
ATOM 690 C CA . ALA A 1 86 ? -3.295 26.812 16.891 1 85.56 86 ALA A CA 1
ATOM 691 C C . ALA A 1 86 ? -2.488 25.734 17.594 1 85.56 86 ALA A C 1
ATOM 693 O O . ALA A 1 86 ? -2.463 25.672 18.828 1 85.56 86 ALA A O 1
ATOM 694 N N . LEU A 1 87 ? -1.868 24.875 16.859 1 82.5 87 LEU A N 1
ATOM 695 C CA . LEU A 1 87 ? -1.056 23.812 17.422 1 82.5 87 LEU A CA 1
ATOM 696 C C . LEU A 1 87 ? 0.116 24.375 18.219 1 82.5 87 LEU A C 1
ATOM 698 O O . LEU A 1 87 ? 0.606 23.734 19.156 1 82.5 87 LEU A O 1
ATOM 702 N N . VAL A 1 88 ? 0.543 25.547 17.906 1 78.69 88 VAL A N 1
ATOM 703 C CA . VAL A 1 88 ? 1.679 26.188 18.562 1 78.69 88 VAL A CA 1
ATOM 704 C C . VAL A 1 88 ? 1.203 26.953 19.797 1 78.69 88 VAL A C 1
ATOM 706 O O . VAL A 1 88 ? 1.847 26.906 20.844 1 78.69 88 VAL A O 1
ATOM 709 N N . ASN A 1 89 ? 0.07 27.609 19.609 1 73.88 89 ASN A N 1
ATOM 710 C CA . ASN A 1 89 ? -0.372 28.562 20.609 1 73.88 89 ASN A CA 1
ATOM 711 C C . ASN A 1 89 ? -1.278 27.922 21.656 1 73.88 89 ASN A C 1
ATOM 713 O O . ASN A 1 89 ? -1.532 28.484 22.719 1 73.88 89 ASN A O 1
ATOM 717 N N . ASP A 1 90 ? -1.868 26.891 21.188 1 63.94 90 ASP A N 1
ATOM 718 C CA . ASP A 1 90 ? -2.893 26.312 22.047 1 63.94 90 ASP A CA 1
ATOM 719 C C . ASP A 1 90 ? -2.273 25.75 23.328 1 63.94 90 ASP A C 1
ATOM 721 O O . ASP A 1 90 ? -1.324 24.969 23.266 1 63.94 90 ASP A O 1
ATOM 725 N N . GLU A 1 91 ? -2.602 26.375 24.438 1 56.12 91 GLU A N 1
ATOM 726 C CA . GLU A 1 91 ? -2.193 25.969 25.766 1 56.12 91 GLU A CA 1
ATOM 727 C C . GLU A 1 91 ? -2.5 24.5 26.016 1 56.12 91 GLU A C 1
ATOM 729 O O . GLU A 1 91 ? -1.87 23.859 26.875 1 56.12 91 GLU A O 1
ATOM 734 N N . ASP A 1 92 ? -3.494 24.047 25.359 1 53.84 92 ASP A N 1
ATOM 735 C CA . ASP A 1 92 ? -3.898 22.672 25.562 1 53.84 92 ASP A CA 1
ATOM 736 C C . ASP A 1 92 ? -2.947 21.703 24.844 1 53.84 92 ASP A C 1
ATOM 738 O O . ASP A 1 92 ? -2.957 20.5 25.109 1 53.84 92 ASP A O 1
ATOM 742 N N . ILE A 1 93 ? -2.164 22.203 23.906 1 53.72 93 ILE A N 1
ATOM 743 C CA . ILE A 1 93 ? -1.278 21.391 23.062 1 53.72 93 ILE A CA 1
ATOM 744 C C . ILE A 1 93 ? -0.053 20.969 23.875 1 53.72 93 ILE A C 1
ATOM 746 O O . ILE A 1 93 ? 0.409 19.828 23.75 1 53.72 93 ILE A O 1
ATOM 750 N N . PRO A 1 94 ? 0.456 21.984 24.672 1 51.75 94 PRO A N 1
ATOM 751 C CA . PRO A 1 94 ? 1.457 21.375 25.547 1 51.75 94 PRO A CA 1
ATOM 752 C C . PRO A 1 94 ? 0.951 20.094 26.219 1 51.75 94 PRO A C 1
ATOM 754 O O . PRO A 1 94 ? 1.749 19.234 26.594 1 51.75 94 PRO A O 1
ATOM 757 N N . MET A 1 95 ? -0.247 20.062 26.234 1 53.25 95 MET A N 1
ATOM 758 C CA . MET A 1 95 ? -0.843 18.859 26.797 1 53.25 95 MET A CA 1
ATOM 759 C C . MET A 1 95 ? -0.57 17.641 25.922 1 53.25 95 MET A C 1
ATOM 761 O O . MET A 1 95 ? -0.559 16.516 26.406 1 53.25 95 MET A O 1
ATOM 765 N N . TRP A 1 96 ? -0.168 17.953 24.703 1 61.88 96 TRP A N 1
ATOM 766 C CA . TRP A 1 96 ? 0.04 16.766 23.875 1 61.88 96 TRP A CA 1
ATOM 767 C C . TRP A 1 96 ? 1.485 16.281 23.953 1 61.88 96 TRP A C 1
ATOM 769 O O . TRP A 1 96 ? 1.772 15.109 23.719 1 61.88 96 TRP A O 1
ATOM 779 N N . ARG A 1 97 ? 2.311 17 24.594 1 72.44 97 ARG A N 1
ATOM 780 C CA . ARG A 1 97 ? 3.723 16.625 24.641 1 72.44 97 ARG A CA 1
ATOM 781 C C . ARG A 1 97 ? 4.102 15.758 23.453 1 72.44 97 ARG A C 1
ATOM 783 O O . ARG A 1 97 ? 4.742 14.719 23.625 1 72.44 97 ARG A O 1
ATOM 790 N N . ALA A 1 98 ? 3.512 16.172 22.25 1 82.31 98 ALA A N 1
ATOM 791 C CA . ALA A 1 98 ? 3.795 15.414 21.031 1 82.31 98 ALA A CA 1
ATOM 792 C C . ALA A 1 98 ? 4.637 16.219 20.062 1 82.31 98 ALA A C 1
ATOM 794 O O . ALA A 1 98 ? 4.465 17.438 19.938 1 82.31 98 ALA A O 1
ATOM 795 N N . GLU A 1 99 ? 5.574 15.578 19.469 1 89.69 99 GLU A N 1
ATOM 796 C CA . GLU A 1 99 ? 6.238 16.141 18.297 1 89.69 99 GLU A CA 1
ATOM 797 C C . GLU A 1 99 ? 5.316 16.141 17.094 1 89.69 99 GLU A C 1
ATOM 799 O O . GLU A 1 99 ? 4.809 15.086 16.688 1 89.69 99 GLU A O 1
ATOM 804 N N . VAL A 1 100 ? 5.094 17.344 16.547 1 91.81 100 VAL A N 1
ATOM 805 C CA . VAL A 1 100 ? 4.254 17.453 15.367 1 91.81 100 VAL A CA 1
ATOM 806 C C . VAL A 1 100 ? 5.125 17.422 14.109 1 91.81 100 VAL A C 1
ATOM 808 O O . VAL A 1 100 ? 6.105 18.156 14.008 1 91.81 100 VAL A O 1
ATOM 811 N N . ARG A 1 101 ? 4.762 16.562 13.227 1 94.62 101 ARG A N 1
ATOM 812 C CA . ARG A 1 101 ? 5.398 16.484 11.914 1 94.62 101 ARG A CA 1
ATOM 813 C C . ARG A 1 101 ? 4.375 16.656 10.797 1 94.62 101 ARG A C 1
ATOM 815 O O . ARG A 1 101 ? 3.365 15.961 10.758 1 94.62 101 ARG A O 1
ATOM 822 N N . VAL A 1 102 ? 4.602 17.656 10.031 1 96.44 102 VAL A N 1
ATOM 823 C CA . VAL A 1 102 ? 3.779 17.797 8.828 1 96.44 102 VAL A CA 1
ATOM 824 C C . VAL A 1 102 ? 4.457 17.094 7.652 1 96.44 102 VAL A C 1
ATOM 826 O O . VAL A 1 102 ? 5.5 17.547 7.172 1 96.44 102 VAL A O 1
ATOM 829 N N . ILE A 1 103 ? 3.848 16.031 7.215 1 97.06 103 ILE A N 1
ATOM 830 C CA . ILE A 1 103 ? 4.488 15.219 6.191 1 97.06 103 ILE A CA 1
ATOM 831 C C . ILE A 1 103 ? 3.787 15.422 4.852 1 97.06 103 ILE A C 1
ATOM 833 O O . ILE A 1 103 ? 2.559 15.508 4.793 1 97.06 103 ILE A O 1
ATOM 837 N N . GLY A 1 104 ? 4.52 15.5 3.791 1 96 104 GLY A N 1
ATOM 838 C CA . GLY A 1 104 ? 4.047 15.797 2.449 1 96 104 GLY A CA 1
ATOM 839 C C . GLY A 1 104 ? 4.902 16.828 1.729 1 96 104 GLY A C 1
ATOM 840 O O . GLY A 1 104 ? 5.977 17.188 2.211 1 96 104 GLY A O 1
ATOM 841 N N . ASP A 1 105 ? 4.48 17.25 0.607 1 93.62 105 ASP A N 1
ATOM 842 C CA . ASP A 1 105 ? 5.227 18.219 -0.2 1 93.62 105 ASP A CA 1
ATOM 843 C C . ASP A 1 105 ? 4.848 19.641 0.169 1 93.62 105 ASP A C 1
ATOM 845 O O . ASP A 1 105 ? 3.975 20.25 -0.459 1 93.62 105 ASP A O 1
ATOM 849 N N . LEU A 1 106 ? 5.559 20.25 1.016 1 94.81 106 LEU A N 1
ATOM 850 C CA . LEU A 1 106 ? 5.246 21.578 1.542 1 94.81 106 LEU A CA 1
ATOM 851 C C . LEU A 1 106 ? 5.445 22.656 0.474 1 94.81 106 LEU A C 1
ATOM 853 O O . LEU A 1 106 ? 4.945 23.766 0.61 1 94.81 106 LEU A O 1
ATOM 857 N N . SER A 1 107 ? 6.18 22.297 -0.574 1 91.19 107 SER A N 1
ATOM 858 C CA . SER A 1 107 ? 6.457 23.281 -1.618 1 91.19 107 SER A CA 1
ATOM 859 C C . SER A 1 107 ? 5.203 23.594 -2.432 1 91.19 107 SER A C 1
ATOM 861 O O . SER A 1 107 ? 5.156 24.594 -3.148 1 91.19 107 SER A O 1
ATOM 863 N N . THR A 1 108 ? 4.23 22.719 -2.334 1 91.38 108 THR A N 1
ATOM 864 C CA . THR A 1 108 ? 2.994 22.922 -3.084 1 91.38 108 THR A CA 1
ATOM 865 C C . THR A 1 108 ? 2.035 23.828 -2.32 1 91.38 108 THR A C 1
ATOM 867 O O . THR A 1 108 ? 1.007 24.25 -2.855 1 91.38 108 THR A O 1
ATOM 870 N N . LEU A 1 109 ? 2.359 24.234 -1.139 1 95 109 LEU A N 1
ATOM 871 C CA . LEU A 1 109 ? 1.474 25.016 -0.285 1 95 109 LEU A CA 1
ATOM 872 C C . LEU A 1 109 ? 1.743 26.5 -0.448 1 95 109 LEU A C 1
ATOM 874 O O . LEU A 1 109 ? 2.865 26.906 -0.763 1 95 109 LEU A O 1
ATOM 878 N N . PRO A 1 110 ? 0.646 27.328 -0.221 1 94.56 110 PRO A N 1
ATOM 879 C CA . PRO A 1 110 ? 0.938 28.75 -0.086 1 94.56 110 PRO A CA 1
ATOM 880 C C . PRO A 1 110 ? 2 29.047 0.972 1 94.56 110 PRO A C 1
ATOM 882 O O . PRO A 1 110 ? 2.035 28.391 2.014 1 94.56 110 PRO A O 1
ATOM 885 N N . PRO A 1 111 ? 2.85 30.031 0.723 1 95.19 111 PRO A N 1
ATOM 886 C CA . PRO A 1 111 ? 3.977 30.297 1.616 1 95.19 111 PRO A CA 1
ATOM 887 C C . PRO A 1 111 ? 3.551 30.453 3.074 1 95.19 111 PRO A C 1
ATOM 889 O O . PRO A 1 111 ? 4.219 29.938 3.975 1 95.19 111 PRO A O 1
ATOM 892 N N . ALA A 1 112 ? 2.443 31.125 3.273 1 95.75 112 ALA A N 1
ATOM 893 C CA . ALA A 1 112 ? 1.986 31.375 4.641 1 95.75 112 ALA A CA 1
ATOM 894 C C . ALA A 1 112 ? 1.607 30.062 5.332 1 95.75 112 ALA A C 1
ATOM 896 O O . ALA A 1 112 ? 1.815 29.906 6.535 1 95.75 112 ALA A O 1
ATOM 897 N N . VAL A 1 113 ? 1.013 29.141 4.586 1 96.75 113 VAL A N 1
ATOM 898 C CA . VAL A 1 113 ? 0.611 27.859 5.133 1 96.75 113 VAL A CA 1
ATOM 899 C C . VAL A 1 113 ? 1.849 27 5.418 1 96.75 113 VAL A C 1
ATOM 901 O O . VAL A 1 113 ? 1.954 26.391 6.48 1 96.75 113 VAL A O 1
ATOM 904 N N . ALA A 1 114 ? 2.75 27 4.461 1 97.25 114 ALA A N 1
ATOM 905 C CA . ALA A 1 114 ? 4 26.266 4.633 1 97.25 114 ALA A CA 1
ATOM 906 C C . ALA A 1 114 ? 4.773 26.781 5.848 1 97.25 114 ALA A C 1
ATOM 908 O O . ALA A 1 114 ? 5.316 25.984 6.621 1 97.25 114 ALA A O 1
ATOM 909 N N . ALA A 1 115 ? 4.816 28.062 5.992 1 96.88 115 ALA A N 1
ATOM 910 C CA . ALA A 1 115 ? 5.512 28.688 7.121 1 96.88 115 ALA A CA 1
ATOM 911 C C . ALA A 1 115 ? 4.852 28.312 8.445 1 96.88 115 ALA A C 1
ATOM 913 O O . ALA A 1 115 ? 5.539 28.016 9.43 1 96.88 115 ALA A O 1
ATOM 914 N N . ALA A 1 116 ? 3.559 28.344 8.5 1 95.75 116 ALA A N 1
ATOM 915 C CA . ALA A 1 116 ? 2.826 27.969 9.703 1 95.75 116 ALA A CA 1
ATOM 916 C C . ALA A 1 116 ? 3.082 26.5 10.07 1 95.75 116 ALA A C 1
ATOM 918 O O . ALA A 1 116 ? 3.264 26.172 11.242 1 95.75 116 ALA A O 1
ATOM 919 N N . ALA A 1 117 ? 3.074 25.641 9.086 1 96.56 117 ALA A N 1
ATOM 920 C CA . ALA A 1 117 ? 3.367 24.219 9.289 1 96.56 117 ALA A CA 1
ATOM 921 C C . ALA A 1 117 ? 4.77 24.031 9.859 1 96.56 117 ALA A C 1
ATOM 923 O O . ALA A 1 117 ? 4.953 23.297 10.836 1 96.56 117 ALA A O 1
ATOM 924 N N . ALA A 1 118 ? 5.676 24.688 9.227 1 96.44 118 ALA A N 1
ATOM 925 C CA . ALA A 1 118 ? 7.066 24.594 9.656 1 96.44 118 ALA A CA 1
ATOM 926 C C . ALA A 1 118 ? 7.234 25.094 11.086 1 96.44 118 ALA A C 1
ATOM 928 O O . ALA A 1 118 ? 7.992 24.516 11.867 1 96.44 118 ALA A O 1
ATOM 929 N N . HIS A 1 119 ? 6.57 26.156 11.406 1 93.94 119 HIS A N 1
ATOM 930 C CA . HIS A 1 119 ? 6.629 26.703 12.758 1 93.94 119 HIS A CA 1
ATOM 931 C C . HIS A 1 119 ? 6.059 25.719 13.773 1 93.94 119 HIS A C 1
ATOM 933 O O . HIS A 1 119 ? 6.605 25.562 14.867 1 93.94 119 HIS A O 1
ATOM 939 N N . ALA A 1 120 ? 4.988 25.078 13.453 1 91.44 120 ALA A N 1
ATOM 940 C CA . ALA A 1 120 ? 4.41 24.078 14.328 1 91.44 120 ALA A CA 1
ATOM 941 C C . ALA A 1 120 ? 5.391 22.922 14.57 1 91.44 120 ALA A C 1
ATOM 943 O O . ALA A 1 120 ? 5.516 22.438 15.695 1 91.44 120 ALA A O 1
ATOM 944 N N . MET A 1 121 ? 6.059 22.516 13.547 1 93.12 121 MET A N 1
ATOM 945 C CA . MET A 1 121 ? 7.023 21.438 13.633 1 93.12 121 MET A CA 1
ATOM 946 C C . MET A 1 121 ? 8.195 21.812 14.531 1 93.12 121 MET A C 1
ATOM 948 O O . MET A 1 121 ? 8.547 21.062 15.453 1 93.12 121 MET A O 1
ATOM 952 N N . THR A 1 122 ? 8.797 23 14.312 1 91.5 122 THR A N 1
ATOM 953 C CA . THR A 1 122 ? 9.969 23.422 15.062 1 91.5 122 THR A CA 1
ATOM 954 C C . THR A 1 122 ? 9.609 23.688 16.516 1 91.5 122 THR A C 1
ATOM 956 O O . THR A 1 122 ? 10.367 23.344 17.422 1 91.5 122 THR A O 1
ATOM 959 N N . SER A 1 123 ? 8.438 24.25 16.766 1 87.5 123 SER A N 1
ATOM 960 C CA . SER A 1 123 ? 8.016 24.594 18.125 1 87.5 123 SER A CA 1
ATOM 961 C C . SER A 1 123 ? 7.742 23.328 18.953 1 87.5 123 SER A C 1
ATOM 963 O O . SER A 1 123 ? 8.031 23.297 20.141 1 87.5 123 SER A O 1
ATOM 965 N N . SER A 1 124 ? 7.199 22.375 18.297 1 86.94 124 SER A N 1
ATOM 966 C CA . SER A 1 124 ? 6.863 21.156 19.016 1 86.94 124 SER A CA 1
ATOM 967 C C . SER A 1 124 ? 8.109 20.312 19.297 1 86.94 124 SER A C 1
ATOM 969 O O . SER A 1 124 ? 8.172 19.594 20.281 1 86.94 124 SER A O 1
ATOM 971 N N . GLN A 1 125 ? 9.039 20.328 18.438 1 83.62 125 GLN A N 1
ATOM 972 C CA . GLN A 1 125 ? 10.281 19.578 18.625 1 83.62 125 GLN A CA 1
ATOM 973 C C . GLN A 1 125 ? 11.055 20.109 19.828 1 83.62 125 GLN A C 1
ATOM 975 O O . GLN A 1 125 ? 11.68 19.328 20.562 1 83.62 125 GLN A O 1
ATOM 980 N N . GLU A 1 126 ? 11.07 21.312 20.109 1 75.88 126 GLU A N 1
ATOM 981 C CA . GLU A 1 126 ? 11.773 21.953 21.219 1 75.88 126 GLU A CA 1
ATOM 982 C C . GLU A 1 126 ? 11.125 21.609 22.547 1 75.88 126 GLU A C 1
ATOM 984 O O . GLU A 1 126 ? 11.812 21.531 23.578 1 75.88 126 GLU A O 1
ATOM 989 N N . ARG A 1 127 ? 9.883 21.516 22.609 1 70.81 127 ARG A N 1
ATOM 990 C CA . ARG A 1 127 ? 9.133 21.328 23.844 1 70.81 127 ARG A CA 1
ATOM 991 C C . ARG A 1 127 ? 9.062 19.844 24.203 1 70.81 127 ARG A C 1
ATOM 993 O O . ARG A 1 127 ? 8.766 19.5 25.344 1 70.81 127 ARG A O 1
ATOM 1000 N N . SER A 1 128 ? 9.133 19.047 23.141 1 58.5 128 SER A N 1
ATOM 1001 C CA . SER A 1 128 ? 8.734 17.656 23.281 1 58.5 128 SER A CA 1
ATOM 1002 C C . SER A 1 128 ? 9.758 16.875 24.094 1 58.5 128 SER A C 1
ATOM 1004 O O . SER A 1 128 ? 10.961 16.953 23.828 1 58.5 128 SER A O 1
ATOM 1006 N N . GLN A 1 129 ? 9.586 16.781 25.5 1 59.94 129 GLN A N 1
ATOM 1007 C CA . GLN A 1 129 ? 10.156 15.57 26.078 1 59.94 129 GLN A CA 1
ATOM 1008 C C . GLN A 1 129 ? 9.609 14.328 25.375 1 59.94 129 GLN A C 1
ATOM 1010 O O . GLN A 1 129 ? 8.406 14.055 25.406 1 59.94 129 GLN A O 1
ATOM 1015 N N . THR A 1 130 ? 10.023 13.961 24.297 1 59.84 130 THR A N 1
ATOM 1016 C CA . THR A 1 130 ? 9.547 13.336 23.062 1 59.84 130 THR A CA 1
ATOM 1017 C C . THR A 1 130 ? 8.836 12.023 23.375 1 59.84 130 THR A C 1
ATOM 1019 O O . THR A 1 130 ? 9.484 10.992 23.562 1 59.84 130 THR A O 1
ATOM 1022 N N . ILE A 1 131 ? 7.516 12.156 23.891 1 73.94 131 ILE A N 1
ATOM 1023 C CA . ILE A 1 131 ? 6.855 10.906 24.234 1 73.94 131 ILE A CA 1
ATOM 1024 C C . ILE A 1 131 ? 5.977 10.438 23.078 1 73.94 131 ILE A C 1
ATOM 1026 O O . ILE A 1 131 ? 5.762 9.234 22.906 1 73.94 131 ILE A O 1
ATOM 1030 N N . SER A 1 132 ? 5.523 11.289 22.219 1 87.19 132 SER A N 1
ATOM 1031 C CA . SER A 1 132 ? 4.629 10.867 21.156 1 87.19 132 SER A CA 1
ATOM 1032 C C . SER A 1 132 ? 4.848 11.688 19.891 1 87.19 132 SER A C 1
ATOM 1034 O O . SER A 1 132 ? 5.492 12.742 19.922 1 87.19 132 SER A O 1
ATOM 1036 N N . VAL A 1 133 ? 4.512 11.141 18.734 1 92.69 133 VAL A N 1
ATOM 1037 C CA . VAL A 1 133 ? 4.645 11.797 17.453 1 92.69 133 VAL A CA 1
ATOM 1038 C C . VAL A 1 133 ? 3.281 11.883 16.766 1 92.69 133 VAL A C 1
ATOM 1040 O O . VAL A 1 133 ? 2.535 10.898 16.734 1 92.69 133 VAL A O 1
ATOM 1043 N N . LEU A 1 134 ? 2.951 13.062 16.359 1 93.75 134 LEU A N 1
ATOM 1044 C CA . LEU A 1 134 ? 1.778 13.289 15.523 1 93.75 134 LEU A CA 1
ATOM 1045 C C . LEU A 1 134 ? 2.189 13.672 14.109 1 93.75 134 LEU A C 1
ATOM 1047 O O . LEU A 1 134 ? 2.723 14.758 13.883 1 93.75 134 LEU A O 1
ATOM 1051 N N . ASN A 1 135 ? 1.959 12.773 13.172 1 96.44 135 ASN A N 1
ATOM 1052 C CA . ASN A 1 135 ? 2.15 13.078 11.758 1 96.44 135 ASN A CA 1
ATOM 1053 C C . ASN A 1 135 ? 0.869 13.609 11.125 1 96.44 135 ASN A C 1
ATOM 1055 O O . ASN A 1 135 ? -0.151 12.922 11.094 1 96.44 135 ASN A O 1
ATOM 1059 N N . VAL A 1 136 ? 0.945 14.812 10.672 1 96.69 136 VAL A N 1
ATOM 1060 C CA . VAL A 1 136 ? -0.149 15.398 9.898 1 96.69 136 VAL A CA 1
ATOM 1061 C C . VAL A 1 136 ? 0.188 15.352 8.406 1 96.69 136 VAL A C 1
ATOM 1063 O O . VAL A 1 136 ? 1.026 16.125 7.934 1 96.69 136 VAL A O 1
ATOM 1066 N N . SER A 1 137 ? -0.474 14.477 7.699 1 97.81 137 SER A N 1
ATOM 1067 C CA . SER A 1 137 ? -0.238 14.359 6.262 1 97.81 137 SER A CA 1
ATOM 1068 C C . SER A 1 137 ? -0.916 15.492 5.5 1 97.81 137 SER A C 1
ATOM 1070 O O . SER A 1 137 ? -2.145 15.586 5.477 1 97.81 137 SER A O 1
ATOM 1072 N N . PHE A 1 138 ? -0.146 16.281 4.898 1 96.88 138 PHE A N 1
ATOM 1073 C CA . PHE A 1 138 ? -0.642 17.453 4.176 1 96.88 138 PHE A CA 1
ATOM 1074 C C . PHE A 1 138 ? 0.074 17.609 2.84 1 96.88 138 PHE A C 1
ATOM 1076 O O . PHE A 1 138 ? 1.293 17.781 2.801 1 96.88 138 PHE A O 1
ATOM 1083 N N . SER A 1 139 ? -0.721 17.641 1.729 1 94.88 139 SER A N 1
ATOM 1084 C CA . SER A 1 139 ? -0.189 17.484 0.379 1 94.88 139 SER A CA 1
ATOM 1085 C C . SER A 1 139 ? 0.625 16.203 0.254 1 94.88 139 SER A C 1
ATOM 1087 O O . SER A 1 139 ? 1.793 16.234 -0.138 1 94.88 139 SER A O 1
ATOM 1089 N N . TYR A 1 140 ? -0.081 15.125 0.64 1 95.44 140 TYR A N 1
ATOM 1090 C CA . TYR A 1 140 ? 0.587 13.836 0.774 1 95.44 140 TYR A CA 1
ATOM 1091 C C . TYR A 1 140 ? -0.166 12.75 0.014 1 95.44 140 TYR A C 1
ATOM 1093 O O . TYR A 1 140 ? -1.398 12.711 0.034 1 95.44 140 TYR A O 1
ATOM 1101 N N . THR A 1 141 ? 0.512 11.883 -0.618 1 94 141 THR A N 1
ATOM 1102 C CA . THR A 1 141 ? 0.12 10.555 -1.071 1 94 141 THR A CA 1
ATOM 1103 C C . THR A 1 141 ? 1.298 9.586 -0.996 1 94 141 THR A C 1
ATOM 1105 O O . THR A 1 141 ? 2.453 10.016 -0.926 1 94 141 THR A O 1
ATOM 1108 N N . SER A 1 142 ? 0.985 8.352 -0.855 1 94.75 142 SER A N 1
ATOM 1109 C CA . SER A 1 142 ? 2.064 7.371 -0.884 1 94.75 142 SER A CA 1
ATOM 1110 C C . SER A 1 142 ? 2.875 7.48 -2.17 1 94.75 142 SER A C 1
ATOM 1112 O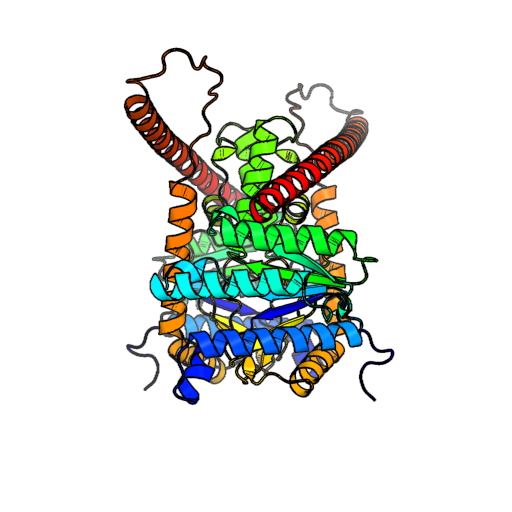 O . SER A 1 142 ? 4.09 7.277 -2.162 1 94.75 142 SER A O 1
ATOM 1114 N N . SER A 1 143 ? 2.215 7.801 -3.256 1 89.38 143 SER A N 1
ATOM 1115 C CA . SER A 1 143 ? 2.896 7.992 -4.531 1 89.38 143 SER A CA 1
ATOM 1116 C C . SER A 1 143 ? 3.871 9.164 -4.469 1 89.38 143 SER A C 1
ATOM 1118 O O . SER A 1 143 ? 5.004 9.062 -4.941 1 89.38 143 SER A O 1
ATOM 1120 N N . GLU A 1 144 ? 3.402 10.266 -3.943 1 88.25 144 GLU A N 1
ATOM 1121 C CA . GLU A 1 144 ? 4.277 11.414 -3.75 1 88.25 144 GLU A CA 1
ATOM 1122 C C . GLU A 1 144 ? 5.441 11.078 -2.822 1 88.25 144 GLU A C 1
ATOM 1124 O O . GLU A 1 144 ? 6.574 11.492 -3.062 1 88.25 144 GLU A O 1
ATOM 1129 N N . ASP A 1 145 ? 5.156 10.359 -1.803 1 94.19 145 ASP A N 1
ATOM 1130 C CA . ASP A 1 145 ? 6.164 9.945 -0.83 1 94.19 145 ASP A CA 1
ATOM 1131 C C . ASP A 1 145 ? 7.277 9.141 -1.498 1 94.19 145 ASP A C 1
ATOM 1133 O O . ASP A 1 145 ? 8.461 9.445 -1.321 1 94.19 145 ASP A O 1
ATOM 1137 N N . LEU A 1 146 ? 6.895 8.203 -2.254 1 90.5 146 LEU A N 1
ATOM 1138 C CA . LEU A 1 146 ? 7.852 7.387 -2.986 1 90.5 146 LEU A CA 1
ATOM 1139 C C . LEU A 1 146 ? 8.625 8.227 -4 1 90.5 146 LEU A C 1
ATOM 1141 O O . LEU A 1 146 ? 9.836 8.062 -4.156 1 90.5 146 LEU A O 1
ATOM 1145 N N . GLN A 1 147 ? 7.922 9.023 -4.637 1 87.5 147 GLN A N 1
ATOM 1146 C CA . GLN A 1 147 ? 8.562 9.898 -5.613 1 87.5 147 GLN A CA 1
ATOM 1147 C C . GLN A 1 147 ? 9.633 10.766 -4.957 1 87.5 147 GLN A C 1
ATOM 1149 O O . GLN A 1 147 ? 10.758 10.859 -5.465 1 87.5 147 GLN A O 1
ATOM 1154 N N . SER A 1 148 ? 9.25 11.383 -3.932 1 91.69 148 SER A N 1
ATOM 1155 C CA . SER A 1 148 ? 10.18 12.234 -3.199 1 91.69 148 SER A CA 1
ATOM 1156 C C . SER A 1 148 ? 11.398 11.445 -2.729 1 91.69 148 SER A C 1
ATOM 1158 O O . SER A 1 148 ? 12.531 11.906 -2.857 1 91.69 148 SER A O 1
ATOM 1160 N N . ALA A 1 149 ? 11.156 10.258 -2.232 1 93.69 149 ALA A N 1
ATOM 1161 C CA . ALA A 1 149 ? 12.242 9.406 -1.746 1 93.69 149 ALA A CA 1
ATOM 1162 C C . ALA A 1 149 ? 13.195 9.039 -2.877 1 93.69 149 ALA A C 1
ATOM 1164 O O . ALA A 1 149 ? 14.422 9.141 -2.725 1 93.69 149 ALA A O 1
ATOM 1165 N N . VAL A 1 150 ? 12.672 8.672 -3.969 1 88.69 150 VAL A N 1
ATOM 1166 C CA . VAL A 1 150 ? 13.477 8.289 -5.125 1 88.69 150 VAL A CA 1
ATOM 1167 C C . VAL A 1 150 ? 14.289 9.484 -5.609 1 88.69 150 VAL A C 1
ATOM 1169 O O . VAL A 1 150 ? 15.492 9.359 -5.867 1 88.69 150 VAL A O 1
ATOM 1172 N N . GLN A 1 151 ? 13.688 10.578 -5.668 1 87.19 151 GLN A N 1
ATOM 1173 C CA . GLN A 1 151 ? 14.367 11.789 -6.137 1 87.19 151 GLN A CA 1
ATOM 1174 C C . GLN A 1 151 ? 15.539 12.148 -5.23 1 87.19 151 GLN A C 1
ATOM 1176 O O . GLN A 1 151 ? 16.609 12.5 -5.711 1 87.19 151 GLN A O 1
ATOM 1181 N N . GLN A 1 152 ? 15.289 12.039 -3.977 1 92.38 152 GLN A N 1
ATOM 1182 C CA . GLN A 1 152 ? 16.344 12.367 -3.016 1 92.38 152 GLN A CA 1
ATOM 1183 C C . GLN A 1 152 ? 17.531 11.414 -3.152 1 92.38 152 GLN A C 1
ATOM 1185 O O . GLN A 1 152 ? 18.672 11.844 -3.139 1 92.38 152 GLN A O 1
ATOM 1190 N N . VAL A 1 153 ? 17.219 10.164 -3.273 1 91.69 153 VAL A N 1
ATOM 1191 C CA . VAL A 1 153 ? 18.266 9.148 -3.348 1 91.69 153 VAL A CA 1
ATOM 1192 C C . VAL A 1 153 ? 19.016 9.266 -4.676 1 91.69 153 VAL A C 1
ATOM 1194 O O . VAL A 1 153 ? 20.234 9.18 -4.715 1 91.69 153 VAL A O 1
ATOM 1197 N N . VAL A 1 154 ? 18.312 9.531 -5.738 1 87.94 154 VAL A N 1
ATOM 1198 C CA . VAL A 1 154 ? 18.891 9.68 -7.066 1 87.94 154 VAL A CA 1
ATOM 1199 C C . VAL A 1 154 ? 19.812 10.898 -7.094 1 87.94 154 VAL A C 1
ATOM 1201 O O . VAL A 1 154 ? 20.922 10.844 -7.637 1 87.94 154 VAL A O 1
ATOM 1204 N N . ALA A 1 155 ? 19.328 11.977 -6.566 1 89.31 155 ALA A N 1
ATOM 1205 C CA . ALA A 1 155 ? 20.141 13.188 -6.492 1 89.31 155 ALA A CA 1
ATOM 1206 C C . ALA A 1 155 ? 21.453 12.93 -5.754 1 89.31 155 ALA A C 1
ATOM 1208 O O . ALA A 1 155 ? 22.5 13.438 -6.141 1 89.31 155 ALA A O 1
ATOM 1209 N N . SER A 1 156 ? 21.375 12.141 -4.766 1 92.38 156 SER A N 1
ATOM 1210 C CA . SER A 1 156 ? 22.562 11.852 -3.967 1 92.38 156 SER A CA 1
ATOM 1211 C C . SER A 1 156 ? 23.516 10.938 -4.719 1 92.38 156 SER A C 1
ATOM 1213 O O . SER A 1 156 ? 24.734 10.969 -4.48 1 92.38 156 SER A O 1
ATOM 1215 N N . VAL A 1 157 ? 23.031 10.094 -5.496 1 89.44 157 VAL A N 1
ATOM 1216 C CA . VAL A 1 157 ? 23.875 9.289 -6.367 1 89.44 157 VAL A CA 1
ATOM 1217 C C . VAL A 1 157 ? 24.594 10.18 -7.379 1 89.44 157 VAL A C 1
ATOM 1219 O O . VAL A 1 157 ? 25.797 10.039 -7.609 1 89.44 157 VAL A O 1
ATOM 1222 N N . GLU A 1 158 ? 23.844 11.086 -7.91 1 86.44 158 GLU A N 1
ATOM 1223 C CA . GLU A 1 158 ? 24.391 12.008 -8.891 1 86.44 158 GLU A CA 1
ATOM 1224 C C . GLU A 1 158 ? 25.469 12.891 -8.273 1 86.44 158 GLU A C 1
ATOM 1226 O O . GLU A 1 158 ? 26.438 13.258 -8.945 1 86.44 158 GLU A O 1
ATOM 1231 N N . GLN A 1 159 ? 25.375 13.148 -7.043 1 91.44 159 GLN A N 1
ATOM 1232 C CA . GLN A 1 159 ? 26.328 13.984 -6.324 1 91.44 159 GLN A CA 1
ATOM 1233 C C . GLN A 1 159 ? 27.5 13.164 -5.797 1 91.44 159 GLN A C 1
ATOM 1235 O O . GLN A 1 159 ? 28.438 13.711 -5.223 1 91.44 159 GLN A O 1
ATOM 1240 N N . GLY A 1 160 ? 27.391 11.844 -5.918 1 90.12 160 GLY A N 1
ATOM 1241 C CA . GLY A 1 160 ? 28.484 10.961 -5.539 1 90.12 160 GLY A CA 1
ATOM 1242 C C . GLY A 1 160 ? 28.453 10.555 -4.078 1 90.12 160 GLY A C 1
ATOM 1243 O O . GLY A 1 160 ? 29.391 9.945 -3.574 1 90.12 160 GLY A O 1
ATOM 1244 N N . GLN A 1 161 ? 27.391 10.852 -3.43 1 93.38 161 GLN A N 1
ATOM 1245 C CA . GLN A 1 161 ? 27.234 10.508 -2.021 1 93.38 161 GLN A CA 1
ATOM 1246 C C . GLN A 1 161 ? 26.891 9.031 -1.853 1 93.38 161 GLN A C 1
ATOM 1248 O O . GLN A 1 161 ? 27.219 8.414 -0.839 1 93.38 161 GLN A O 1
ATOM 1253 N N . LEU A 1 162 ? 26.188 8.539 -2.818 1 93.31 162 LEU A N 1
ATOM 1254 C CA . LEU A 1 162 ? 25.781 7.141 -2.85 1 93.31 162 LEU A CA 1
ATOM 1255 C C . LEU A 1 162 ? 26.172 6.484 -4.168 1 93.31 162 LEU A C 1
ATOM 1257 O O . LEU A 1 162 ? 26.375 7.172 -5.176 1 93.31 162 LEU A O 1
ATOM 1261 N N . LEU A 1 163 ? 26.375 5.254 -4.062 1 88.56 163 LEU A N 1
ATOM 1262 C CA . LEU A 1 163 ? 26.453 4.445 -5.273 1 88.56 163 LEU A CA 1
ATOM 1263 C C . LEU A 1 163 ? 25.094 3.9 -5.664 1 88.56 163 LEU A C 1
ATOM 1265 O O . LEU A 1 163 ? 24.219 3.74 -4.812 1 88.56 163 LEU A O 1
ATOM 1269 N N . PRO A 1 164 ? 24.953 3.674 -6.926 1 83.81 164 PRO A N 1
ATOM 1270 C CA . PRO A 1 164 ? 23.688 3.07 -7.332 1 83.81 164 PRO A CA 1
ATOM 1271 C C . PRO A 1 164 ? 23.359 1.805 -6.547 1 83.81 164 PRO A C 1
ATOM 1273 O O . PRO A 1 164 ? 22.188 1.585 -6.18 1 83.81 164 PRO A O 1
ATOM 1276 N N . SER A 1 165 ? 24.297 1.012 -6.199 1 83.38 165 SER A N 1
ATOM 1277 C CA . SER A 1 165 ? 24.109 -0.248 -5.488 1 83.38 165 SER A CA 1
ATOM 1278 C C . SER A 1 165 ? 23.656 -0.008 -4.051 1 83.38 165 SER A C 1
ATOM 1280 O O . SER A 1 165 ? 23.203 -0.936 -3.375 1 83.38 165 SER A O 1
ATOM 1282 N N . ASP A 1 166 ? 23.75 1.225 -3.641 1 87.75 166 ASP A N 1
ATOM 1283 C CA . ASP A 1 166 ? 23.344 1.549 -2.277 1 87.75 166 ASP A CA 1
ATOM 1284 C C . ASP A 1 166 ? 21.828 1.708 -2.178 1 87.75 166 ASP A C 1
ATOM 1286 O O . ASP A 1 166 ? 21.266 1.765 -1.077 1 87.75 166 ASP A O 1
ATOM 1290 N N . ILE A 1 167 ? 21.203 1.812 -3.334 1 85.88 167 ILE A N 1
ATOM 1291 C CA . ILE A 1 167 ? 19.766 2.025 -3.355 1 85.88 167 ILE A CA 1
ATOM 1292 C C . ILE A 1 167 ? 19.047 0.718 -3.037 1 85.88 167 ILE A C 1
ATOM 1294 O O . ILE A 1 167 ? 19.078 -0.226 -3.83 1 85.88 167 ILE A O 1
ATOM 1298 N N . THR A 1 168 ? 18.438 0.688 -1.813 1 83.62 168 THR A N 1
ATOM 1299 C CA . THR A 1 168 ? 17.656 -0.447 -1.353 1 83.62 168 THR A CA 1
ATOM 1300 C C . THR A 1 168 ? 16.266 0.011 -0.892 1 83.62 168 THR A C 1
ATOM 1302 O O . THR A 1 168 ? 16.062 1.192 -0.606 1 83.62 168 THR A O 1
ATOM 1305 N N . PRO A 1 169 ? 15.344 -0.95 -0.826 1 81.88 169 PRO A N 1
ATOM 1306 C CA . PRO A 1 169 ? 14.047 -0.584 -0.243 1 81.88 169 PRO A CA 1
ATOM 1307 C C . PRO A 1 169 ? 14.172 -0.049 1.182 1 81.88 169 PRO A C 1
ATOM 1309 O O . PRO A 1 169 ? 13.43 0.854 1.574 1 81.88 169 PRO A O 1
ATOM 1312 N N . GLY A 1 170 ? 15.094 -0.642 1.886 1 84.94 170 GLY A N 1
ATOM 1313 C CA . GLY A 1 170 ? 15.344 -0.138 3.227 1 84.94 170 GLY A CA 1
ATOM 1314 C C . GLY A 1 170 ? 15.781 1.315 3.244 1 84.94 170 GLY A C 1
ATOM 1315 O O . GLY A 1 170 ? 15.312 2.1 4.07 1 84.94 170 GLY A O 1
ATOM 1316 N N . LEU A 1 171 ? 16.719 1.626 2.354 1 89.88 171 LEU A N 1
ATOM 1317 C CA . LEU A 1 171 ? 17.156 3.014 2.266 1 89.88 171 LEU A CA 1
ATOM 1318 C C . LEU A 1 171 ? 16 3.926 1.861 1 89.88 171 LEU A C 1
ATOM 1320 O O . LEU A 1 171 ? 15.828 5.012 2.422 1 89.88 171 LEU A O 1
ATOM 1324 N N . LEU A 1 172 ? 15.227 3.531 0.853 1 89.75 172 LEU A N 1
ATOM 1325 C CA . LEU A 1 172 ? 14.078 4.328 0.428 1 89.75 172 LEU A CA 1
ATOM 1326 C C . LEU A 1 172 ? 13.133 4.59 1.597 1 89.75 172 LEU A C 1
ATOM 1328 O O . LEU A 1 172 ? 12.648 5.707 1.767 1 89.75 172 LEU A O 1
ATOM 1332 N N . GLN A 1 173 ? 12.906 3.594 2.354 1 90 173 GLN A N 1
ATOM 1333 C CA . GLN A 1 173 ? 12.031 3.73 3.51 1 90 173 GLN A CA 1
ATOM 1334 C C . GLN A 1 173 ? 12.57 4.77 4.488 1 90 173 GLN A C 1
ATOM 1336 O O . GLN A 1 173 ? 11.797 5.516 5.098 1 90 173 GLN A O 1
ATOM 1341 N N . GLN A 1 174 ? 13.852 4.828 4.609 1 93.19 174 GLN A N 1
ATOM 1342 C CA . GLN A 1 174 ? 14.484 5.742 5.551 1 93.19 174 GLN A CA 1
ATOM 1343 C C . GLN A 1 174 ? 14.445 7.18 5.035 1 93.19 174 GLN A C 1
ATOM 1345 O O . GLN A 1 174 ? 14.734 8.117 5.777 1 93.19 174 GLN A O 1
ATOM 1350 N N . VAL A 1 175 ? 14.102 7.312 3.826 1 94.75 175 VAL A N 1
ATOM 1351 C CA . VAL A 1 175 ? 14.055 8.648 3.24 1 94.75 175 VAL A CA 1
ATOM 1352 C C . VAL A 1 175 ? 12.602 9.086 3.068 1 94.75 175 VAL A C 1
ATOM 1354 O O . VAL A 1 175 ? 12.328 10.25 2.787 1 94.75 175 VAL A O 1
ATOM 1357 N N . MET A 1 176 ? 11.664 8.203 3.326 1 94.94 176 MET A N 1
ATOM 1358 C CA . MET A 1 176 ? 10.25 8.562 3.236 1 94.94 176 MET A CA 1
ATOM 1359 C C . MET A 1 176 ? 9.852 9.492 4.375 1 94.94 176 MET A C 1
ATOM 1361 O O . MET A 1 176 ? 10.586 9.633 5.352 1 94.94 176 MET A O 1
ATOM 1365 N N . HIS A 1 177 ? 8.672 10.094 4.258 1 95.31 177 HIS A N 1
ATOM 1366 C CA . HIS A 1 177 ? 8.242 11.141 5.172 1 95.31 177 HIS A CA 1
ATOM 1367 C C . HIS A 1 177 ? 8.086 10.609 6.59 1 95.31 177 HIS A C 1
ATOM 1369 O O . HIS A 1 177 ? 8.281 11.344 7.562 1 95.31 177 HIS A O 1
ATOM 1375 N N . THR A 1 178 ? 7.688 9.383 6.719 1 95.12 178 THR A N 1
ATOM 1376 C CA . THR A 1 178 ? 7.418 8.805 8.031 1 95.12 178 THR A CA 1
ATOM 1377 C C . THR A 1 178 ? 8.672 8.148 8.602 1 95.12 178 THR A C 1
ATOM 1379 O O . THR A 1 178 ? 8.586 7.242 9.43 1 95.12 178 THR A O 1
ATOM 1382 N N . ARG A 1 179 ? 9.727 8.656 8.094 1 89.25 179 ARG A N 1
ATOM 1383 C CA . ARG A 1 179 ? 10.977 8.078 8.562 1 89.25 179 ARG A CA 1
ATOM 1384 C C . ARG A 1 179 ? 11.062 8.117 10.086 1 89.25 179 ARG A C 1
ATOM 1386 O O . ARG A 1 179 ? 10.523 9.031 10.719 1 89.25 179 ARG A O 1
ATOM 1393 N N . GLU A 1 180 ? 11.594 7.152 10.805 1 88 180 GLU A N 1
ATOM 1394 C CA . GLU A 1 180 ? 11.836 7.023 12.242 1 88 180 GLU A CA 1
ATOM 1395 C C . GLU A 1 180 ? 10.562 6.602 12.969 1 88 180 GLU A C 1
ATOM 1397 O O . GLU A 1 180 ? 10.523 6.609 14.203 1 88 180 GLU A O 1
ATOM 1402 N N . CYS A 1 181 ? 9.445 6.469 12.242 1 94.69 181 CYS A N 1
ATOM 1403 C CA . CYS A 1 181 ? 8.242 5.875 12.82 1 94.69 181 CYS A CA 1
ATOM 1404 C C . CYS A 1 181 ? 8.195 4.375 12.555 1 94.69 181 CYS A C 1
ATOM 1406 O O . CYS A 1 181 ? 8.641 3.91 11.508 1 94.69 181 CYS A O 1
ATOM 1408 N N . PRO A 1 182 ? 7.758 3.666 13.516 1 94.88 182 PRO A N 1
ATOM 1409 C CA . PRO A 1 182 ? 7.492 2.262 13.195 1 94.88 182 PRO A CA 1
ATOM 1410 C C . PRO A 1 182 ? 6.359 2.09 12.195 1 94.88 182 PRO A C 1
ATOM 1412 O O . PRO A 1 182 ? 5.609 3.035 11.938 1 94.88 182 PRO A O 1
ATOM 1415 N N . PRO A 1 183 ? 6.293 0.93 11.594 1 95.06 183 PRO A N 1
ATOM 1416 C CA . PRO A 1 183 ? 5.18 0.692 10.672 1 95.06 183 PRO A CA 1
ATOM 1417 C C . PRO A 1 183 ? 3.816 0.855 11.344 1 95.06 183 PRO A C 1
ATOM 1419 O O . PRO A 1 183 ? 3.715 0.776 12.57 1 95.06 183 PRO A O 1
ATOM 1422 N N . VAL A 1 184 ? 2.793 1.088 10.578 1 98.12 184 VAL A N 1
ATOM 1423 C CA . VAL A 1 184 ? 1.432 1.24 11.078 1 98.12 184 VAL A CA 1
ATOM 1424 C C . VAL A 1 184 ? 0.908 -0.107 11.57 1 98.12 184 VAL A C 1
ATOM 1426 O O . VAL A 1 184 ? 1.045 -1.122 10.883 1 98.12 184 VAL A O 1
ATOM 1429 N N . ASP A 1 185 ? 0.361 -0.068 12.742 1 97.88 185 ASP A N 1
ATOM 1430 C CA . ASP A 1 185 ? -0.254 -1.266 13.305 1 97.88 185 ASP A CA 1
ATOM 1431 C C . ASP A 1 185 ? -1.736 -1.342 12.953 1 97.88 185 ASP A C 1
ATOM 1433 O O . ASP A 1 185 ? -2.252 -2.418 12.641 1 97.88 185 ASP A O 1
ATOM 1437 N N . LEU A 1 186 ? -2.336 -0.253 13.023 1 98.69 186 LEU A N 1
ATOM 1438 C CA . LEU A 1 186 ? -3.783 -0.136 12.875 1 98.69 186 LEU A CA 1
ATOM 1439 C C . LEU A 1 186 ? -4.148 1.096 12.055 1 98.69 186 LEU A C 1
ATOM 1441 O O . LEU A 1 186 ? -3.705 2.205 12.359 1 98.69 186 LEU A O 1
ATOM 1445 N N . LEU A 1 187 ? -4.836 0.895 10.984 1 98.88 187 LEU A N 1
ATOM 1446 C CA . LEU A 1 187 ? -5.352 1.986 10.164 1 98.88 187 LEU A CA 1
ATOM 1447 C C . LEU A 1 187 ? -6.875 2.033 10.211 1 98.88 187 LEU A C 1
ATOM 1449 O O . LEU A 1 187 ? -7.539 1.026 9.953 1 98.88 187 LEU A O 1
ATOM 1453 N N . ILE A 1 188 ? -7.422 3.17 10.578 1 98.88 188 ILE A N 1
ATOM 1454 C CA . ILE A 1 188 ? -8.859 3.346 10.742 1 98.88 188 ILE A CA 1
ATOM 1455 C C . ILE A 1 188 ? -9.375 4.34 9.703 1 98.88 188 ILE A C 1
ATOM 1457 O O . ILE A 1 188 ? -8.844 5.445 9.578 1 98.88 188 ILE A O 1
ATOM 1461 N N . ARG A 1 189 ? -10.336 3.971 8.977 1 98.75 189 ARG A N 1
ATOM 1462 C CA . ARG A 1 189 ? -11.031 4.895 8.086 1 98.75 189 ARG A CA 1
ATOM 1463 C C . ARG A 1 189 ? -12.516 4.992 8.438 1 98.75 189 ARG A C 1
ATOM 1465 O O . ARG A 1 189 ? -13.156 3.982 8.734 1 98.75 189 ARG A O 1
ATOM 1472 N N . THR A 1 190 ? -13.008 6.199 8.484 1 98.69 190 THR A N 1
ATOM 1473 C CA . THR A 1 190 ? -14.43 6.426 8.719 1 98.69 190 THR A CA 1
ATOM 1474 C C . THR A 1 190 ? -15.188 6.504 7.402 1 98.69 190 THR A C 1
ATOM 1476 O O . THR A 1 190 ? -14.594 6.383 6.328 1 98.69 190 THR A O 1
ATOM 1479 N N . SER A 1 191 ? -16.578 6.562 7.414 1 97.69 191 SER A N 1
ATOM 1480 C CA . SER A 1 191 ? -17.547 6.773 6.344 1 97.69 191 SER A CA 1
ATOM 1481 C C . SER A 1 191 ? -18 5.449 5.746 1 97.69 191 SER A C 1
ATOM 1483 O O . SER A 1 191 ? -18.922 5.418 4.93 1 97.69 191 SER A O 1
ATOM 1485 N N . GLY A 1 192 ? -17.328 4.387 6.055 1 95.5 192 GLY A N 1
ATOM 1486 C CA . GLY A 1 192 ? -17.703 3.094 5.496 1 95.5 192 GLY A CA 1
ATOM 1487 C C . GLY A 1 192 ? -16.984 2.781 4.195 1 95.5 192 GLY A C 1
ATOM 1488 O O . GLY A 1 192 ? -17.031 1.646 3.715 1 95.5 192 GLY A O 1
ATOM 1489 N N . GLU A 1 193 ? -16.344 3.771 3.615 1 95.44 193 GLU A N 1
ATOM 1490 C CA . GLU A 1 193 ? -15.555 3.521 2.414 1 95.44 193 GLU A CA 1
ATOM 1491 C C . GLU A 1 193 ? -14.398 2.576 2.707 1 95.44 193 GLU A C 1
ATOM 1493 O O . GLU A 1 193 ? -13.711 2.725 3.719 1 95.44 193 GLU A O 1
ATOM 1498 N N . GLN A 1 194 ? -14.219 1.601 1.795 1 97.19 194 GLN A N 1
ATOM 1499 C CA . GLN A 1 194 ? -13.188 0.589 2.027 1 97.19 194 GLN A CA 1
ATOM 1500 C C . GLN A 1 194 ? -12.086 0.675 0.98 1 97.19 194 GLN A C 1
ATOM 1502 O O . GLN A 1 194 ? -11.93 -0.233 0.161 1 97.19 194 GLN A O 1
ATOM 1507 N N . ARG A 1 195 ? -11.32 1.681 1.079 1 96.94 195 ARG A N 1
ATOM 1508 C CA . ARG A 1 195 ? -10.164 1.967 0.235 1 96.94 195 ARG A CA 1
ATOM 1509 C C . ARG A 1 195 ? -9.109 2.764 0.999 1 96.94 195 ARG A C 1
ATOM 1511 O O . ARG A 1 195 ? -9.43 3.473 1.954 1 96.94 195 ARG A O 1
ATOM 1518 N N . LEU A 1 196 ? -7.867 2.713 0.548 1 97.44 196 LEU A N 1
ATOM 1519 C CA . LEU A 1 196 ? -6.793 3.414 1.241 1 97.44 196 LEU A CA 1
ATOM 1520 C C . LEU A 1 196 ? -6.527 4.773 0.604 1 97.44 196 LEU A C 1
ATOM 1522 O O . LEU A 1 196 ? -5.918 5.648 1.225 1 97.44 196 LEU A O 1
ATOM 1526 N N . SER A 1 197 ? -6.93 4.953 -0.648 1 95.62 197 SER A N 1
ATOM 1527 C CA . SER A 1 197 ? -6.816 6.227 -1.353 1 95.62 197 SER A CA 1
ATOM 1528 C C . SER A 1 197 ? -5.379 6.727 -1.362 1 95.62 197 SER A C 1
ATOM 1530 O O . SER A 1 197 ? -5.117 7.898 -1.068 1 95.62 197 SER A O 1
ATOM 1532 N N . ASP A 1 198 ? -4.438 5.828 -1.592 1 95 198 ASP A N 1
ATOM 1533 C CA . ASP A 1 198 ? -3.021 6.137 -1.762 1 95 198 ASP A CA 1
ATOM 1534 C C . ASP A 1 198 ? -2.428 6.719 -0.48 1 95 198 ASP A C 1
ATOM 1536 O O . ASP A 1 198 ? -1.569 7.602 -0.532 1 95 198 ASP A O 1
ATOM 1540 N N . PHE A 1 199 ? -2.977 6.281 0.664 1 97.5 199 PHE A N 1
ATOM 1541 C CA . PHE A 1 199 ? -2.508 6.73 1.971 1 97.5 199 PHE A CA 1
ATOM 1542 C C . PHE A 1 199 ? -1.663 5.652 2.641 1 97.5 199 PHE A C 1
ATOM 1544 O O . PHE A 1 199 ? -2.135 4.535 2.863 1 97.5 199 PHE A O 1
ATOM 1551 N N . LEU A 1 200 ? -0.387 5.875 2.945 1 97.94 200 LEU A N 1
ATOM 1552 C CA . LEU A 1 200 ? 0.528 5.062 3.738 1 97.94 200 LEU A CA 1
ATOM 1553 C C . LEU A 1 200 ? 0.508 3.611 3.273 1 97.94 200 LEU A C 1
ATOM 1555 O O . LEU A 1 200 ? 0.368 2.695 4.086 1 97.94 200 LEU A O 1
ATOM 1559 N N . LEU A 1 201 ? 0.656 3.428 2.037 1 96.19 201 LEU A N 1
ATOM 1560 C CA . LEU A 1 201 ? 0.551 2.09 1.466 1 96.19 201 LEU A CA 1
ATOM 1561 C C . LEU A 1 201 ? 1.68 1.194 1.969 1 96.19 201 LEU A C 1
ATOM 1563 O O . LEU A 1 201 ? 1.427 0.131 2.539 1 96.19 201 LEU A O 1
ATOM 1567 N N . TRP A 1 202 ? 2.869 1.658 1.887 1 93.31 202 TRP A N 1
ATOM 1568 C CA . TRP A 1 202 ? 4.039 0.894 2.301 1 93.31 202 TRP A CA 1
ATOM 1569 C C . TRP A 1 202 ? 4.074 0.726 3.816 1 93.31 202 TRP A C 1
ATOM 1571 O O . TRP A 1 202 ? 4.344 -0.366 4.32 1 93.31 202 TRP A O 1
ATOM 1581 N N . GLN A 1 203 ? 3.75 1.757 4.48 1 96.25 203 GLN A N 1
ATOM 1582 C CA . GLN A 1 203 ? 3.809 1.784 5.938 1 96.25 203 GLN A CA 1
ATOM 1583 C C . GLN A 1 203 ? 2.748 0.871 6.551 1 96.25 203 GLN A C 1
ATOM 1585 O O . GLN A 1 203 ? 2.867 0.46 7.703 1 96.25 203 GLN A O 1
ATOM 1590 N N . SER A 1 204 ? 1.709 0.513 5.742 1 97.25 204 SER A N 1
ATOM 1591 C CA . SER A 1 204 ? 0.583 -0.243 6.277 1 97.25 204 SER A CA 1
ATOM 1592 C C . SER A 1 204 ? 0.562 -1.666 5.73 1 97.25 204 SER A C 1
ATOM 1594 O O . SER A 1 204 ? -0.482 -2.322 5.734 1 97.25 204 SER A O 1
ATOM 1596 N N . SER A 1 205 ? 1.665 -2.162 5.266 1 95 205 SER A N 1
ATOM 1597 C CA . SER A 1 205 ? 1.755 -3.453 4.594 1 95 205 SER A CA 1
ATOM 1598 C C . SER A 1 205 ? 1.15 -4.562 5.445 1 95 205 SER A C 1
ATOM 1600 O O . SER A 1 205 ? 0.503 -5.473 4.922 1 95 205 SER A O 1
ATOM 1602 N N . TYR A 1 206 ? 1.324 -4.496 6.781 1 95.25 206 TYR A N 1
ATOM 1603 C CA . TYR A 1 206 ? 0.823 -5.543 7.668 1 95.25 206 TYR A CA 1
ATOM 1604 C C . TYR A 1 206 ? -0.103 -4.961 8.727 1 95.25 206 TYR A C 1
ATOM 1606 O O . TYR A 1 206 ? -0.264 -5.535 9.805 1 95.25 206 TYR A O 1
ATOM 1614 N N . ALA A 1 207 ? -0.628 -3.828 8.445 1 97.81 207 ALA A N 1
ATOM 1615 C CA . ALA A 1 207 ? -1.556 -3.184 9.367 1 97.81 207 ALA A CA 1
ATOM 1616 C C . ALA A 1 207 ? -2.916 -3.875 9.352 1 97.81 207 ALA A C 1
ATOM 1618 O O . ALA A 1 207 ? -3.324 -4.43 8.328 1 97.81 207 ALA A O 1
ATOM 1619 N N . LEU A 1 208 ? -3.557 -3.865 10.5 1 98.69 208 LEU A N 1
ATOM 1620 C CA . LEU A 1 208 ? -4.996 -4.113 10.484 1 98.69 208 LEU A CA 1
ATOM 1621 C C . LEU A 1 208 ? -5.746 -2.926 9.898 1 98.69 208 LEU A C 1
ATOM 1623 O O . LEU A 1 208 ? -5.527 -1.783 10.305 1 98.69 208 LEU A O 1
ATOM 1627 N N . LEU A 1 209 ? -6.539 -3.211 8.922 1 98.69 209 LEU A N 1
ATOM 1628 C CA . LEU A 1 209 ? -7.391 -2.184 8.336 1 98.69 209 LEU A CA 1
ATOM 1629 C C . LEU A 1 209 ? -8.797 -2.232 8.93 1 98.69 209 LEU A C 1
ATOM 1631 O O . LEU A 1 209 ? -9.477 -3.254 8.828 1 98.69 209 LEU A O 1
ATOM 1635 N N . HIS A 1 210 ? -9.172 -1.169 9.562 1 98.56 210 HIS A N 1
ATOM 1636 C CA . HIS A 1 210 ? -10.453 -1.101 10.258 1 98.56 210 HIS A CA 1
ATOM 1637 C C . HIS A 1 210 ? -11.359 -0.036 9.641 1 98.56 210 HIS A C 1
ATOM 1639 O O . HIS A 1 210 ? -10.922 1.091 9.398 1 98.56 210 HIS A O 1
ATOM 1645 N N . TRP A 1 211 ? -12.586 -0.414 9.469 1 97.88 211 TRP A N 1
ATOM 1646 C CA . TRP A 1 211 ? -13.547 0.463 8.805 1 97.88 211 TRP A CA 1
ATOM 1647 C C . TRP A 1 211 ? -14.703 0.812 9.742 1 97.88 211 TRP A C 1
ATOM 1649 O O . TRP A 1 211 ? -15.367 -0.078 10.273 1 97.88 211 TRP A O 1
ATOM 1659 N N . GLU A 1 212 ? -14.859 2.053 9.922 1 98.12 212 GLU A N 1
ATOM 1660 C CA . GLU A 1 212 ? -15.992 2.543 10.695 1 98.12 212 GLU A CA 1
ATOM 1661 C C . GLU A 1 212 ? -17.031 3.199 9.797 1 98.12 212 GLU A C 1
ATOM 1663 O O . GLU A 1 212 ? -16.688 3.986 8.914 1 98.12 212 GLU A O 1
ATOM 1668 N N . ARG A 1 213 ? -18.297 2.973 10.039 1 97.38 213 ARG A N 1
ATOM 1669 C CA . ARG A 1 213 ? -19.375 3.465 9.18 1 97.38 213 ARG A CA 1
ATOM 1670 C C . ARG A 1 213 ? -19.688 4.926 9.477 1 97.38 213 ARG A C 1
ATOM 1672 O O . ARG A 1 213 ? -20.219 5.641 8.625 1 97.38 213 ARG A O 1
ATOM 1679 N N . CYS A 1 214 ? -19.422 5.406 10.617 1 98.31 214 CYS A N 1
ATOM 1680 C CA . CYS A 1 214 ? -19.734 6.781 10.984 1 98.31 214 CYS A CA 1
ATOM 1681 C C . CYS A 1 214 ? -18.906 7.77 10.188 1 98.31 214 CYS A C 1
ATOM 1683 O O . CYS A 1 214 ? -17.844 7.414 9.672 1 98.31 214 CYS A O 1
ATOM 1685 N N . LEU A 1 215 ? -19.484 8.938 10.062 1 98.62 215 LEU A N 1
ATOM 1686 C CA . LEU A 1 215 ? -18.703 10.016 9.484 1 98.62 215 LEU A CA 1
ATOM 1687 C C . LEU A 1 215 ? -17.719 10.578 10.508 1 98.62 215 LEU A C 1
ATOM 1689 O O . LEU A 1 215 ? -17.953 10.484 11.711 1 98.62 215 LEU A O 1
ATOM 1693 N N . TRP A 1 216 ? -16.594 11.18 10.102 1 98.62 216 TRP A N 1
ATOM 1694 C CA . TRP A 1 216 ? -15.461 11.531 10.953 1 98.62 216 TRP A CA 1
ATOM 1695 C C . TRP A 1 216 ? -15.898 12.414 12.109 1 98.62 216 TRP A C 1
ATOM 1697 O O . TRP A 1 216 ? -15.578 12.133 13.266 1 98.62 216 TRP A O 1
ATOM 1707 N N . PRO A 1 217 ? -16.734 13.453 11.875 1 98.44 217 PRO A N 1
ATOM 1708 C CA . PRO A 1 217 ? -17.109 14.289 13.023 1 98.44 217 PRO A CA 1
ATOM 1709 C C . PRO A 1 217 ? -17.938 13.539 14.062 1 98.44 217 PRO A C 1
ATOM 1711 O O . PRO A 1 217 ? -18.062 13.992 15.203 1 98.44 217 PRO A O 1
ATOM 1714 N N . GLU A 1 218 ? -18.453 12.344 13.711 1 98.25 218 GLU A N 1
ATOM 1715 C CA . GLU A 1 218 ? -19.25 11.516 14.602 1 98.25 218 GLU A CA 1
ATOM 1716 C C . GLU A 1 218 ? -18.391 10.492 15.336 1 98.25 218 GLU A C 1
ATOM 1718 O O . GLU A 1 218 ? -18.859 9.805 16.25 1 98.25 218 GLU A O 1
ATOM 1723 N N . PHE A 1 219 ? -17.172 10.367 14.945 1 98.62 219 PHE A N 1
ATOM 1724 C CA . PHE A 1 219 ? -16.281 9.359 15.516 1 98.62 219 PHE A CA 1
ATOM 1725 C C . PHE A 1 219 ? -16.078 9.602 17.016 1 98.62 219 PHE A C 1
ATOM 1727 O O . PHE A 1 219 ? -15.75 10.711 17.422 1 98.62 219 PHE A O 1
ATOM 1734 N N . GLY A 1 220 ? -16.328 8.586 17.844 1 98 220 GLY A N 1
ATOM 1735 C CA . GLY A 1 220 ? -16.219 8.727 19.281 1 98 220 GLY A CA 1
ATOM 1736 C C . GLY A 1 220 ? -15.273 7.727 19.922 1 98 220 GLY A C 1
ATOM 1737 O O . GLY A 1 220 ? -14.633 6.941 19.219 1 98 220 GLY A O 1
ATOM 1738 N N . TYR A 1 221 ? -15.227 7.824 21.172 1 97.38 221 TYR A N 1
ATOM 1739 C CA . TYR A 1 221 ? -14.328 6.969 21.953 1 97.38 221 TYR A CA 1
ATOM 1740 C C . TYR A 1 221 ? -14.719 5.504 21.797 1 97.38 221 TYR A C 1
ATOM 1742 O O . TYR A 1 221 ? -13.852 4.629 21.766 1 97.38 221 TYR A O 1
ATOM 1750 N N . ALA A 1 222 ? -15.977 5.227 21.703 1 97.56 222 ALA A N 1
ATOM 1751 C CA . ALA A 1 222 ? -16.453 3.857 21.547 1 97.56 222 ALA A CA 1
ATOM 1752 C C . ALA A 1 222 ? -15.938 3.244 20.25 1 97.56 222 ALA A C 1
ATOM 1754 O O . ALA A 1 222 ? -15.586 2.061 20.203 1 97.56 222 ALA A O 1
ATOM 1755 N N . GLN A 1 223 ? -15.961 4.051 19.188 1 98.25 223 GLN A N 1
ATOM 1756 C CA . GLN A 1 223 ? -15.43 3.568 17.922 1 98.25 223 GLN A CA 1
ATOM 1757 C C . GLN A 1 223 ? -13.938 3.297 18.016 1 98.25 223 GLN A C 1
ATOM 1759 O O . GLN A 1 223 ? -13.445 2.299 17.469 1 98.25 223 GLN A O 1
ATOM 1764 N N . LEU A 1 224 ? -13.203 4.195 18.688 1 98.25 224 LEU A N 1
ATOM 1765 C CA . LEU A 1 224 ? -11.773 3.979 18.891 1 98.25 224 LEU A CA 1
ATOM 1766 C C . LEU A 1 224 ? -11.531 2.688 19.656 1 98.25 224 LEU A C 1
ATOM 1768 O O . LEU A 1 224 ? -10.68 1.882 19.281 1 98.25 224 LEU A O 1
ATOM 1772 N N . LEU A 1 225 ? -12.297 2.449 20.672 1 97.06 225 LEU A N 1
ATOM 1773 C CA . LEU A 1 225 ? -12.133 1.254 21.5 1 97.06 225 LEU A CA 1
ATOM 1774 C C . LEU A 1 225 ? -12.43 -0.004 20.688 1 97.06 225 LEU A C 1
ATOM 1776 O O . LEU A 1 225 ? -11.75 -1.02 20.828 1 97.06 225 LEU A O 1
ATOM 1780 N N . ARG A 1 226 ? -13.43 0.049 19.891 1 97.31 226 ARG A N 1
ATOM 1781 C CA . ARG A 1 226 ? -13.766 -1.085 19.031 1 97.31 226 ARG A CA 1
ATOM 1782 C C . ARG A 1 226 ? -12.609 -1.423 18.094 1 97.31 226 ARG A C 1
ATOM 1784 O O . ARG A 1 226 ? -12.289 -2.596 17.891 1 97.31 226 ARG A O 1
ATOM 1791 N N . ALA A 1 227 ? -12.062 -0.398 17.516 1 98.06 227 ALA A N 1
ATOM 1792 C CA . ALA A 1 227 ? -10.922 -0.603 16.625 1 98.06 227 ALA A CA 1
ATOM 1793 C C . ALA A 1 227 ? -9.742 -1.205 17.391 1 98.06 227 ALA A C 1
ATOM 1795 O O . ALA A 1 227 ? -9.07 -2.107 16.875 1 98.06 227 ALA A O 1
ATOM 1796 N N . LEU A 1 228 ? -9.492 -0.732 18.562 1 97.69 228 LEU A N 1
ATOM 1797 C CA . LEU A 1 228 ? -8.391 -1.23 19.375 1 97.69 228 LEU A CA 1
ATOM 1798 C C . LEU A 1 228 ? -8.625 -2.684 19.781 1 97.69 228 LEU A C 1
ATOM 1800 O O . LEU A 1 228 ? -7.688 -3.49 19.766 1 97.69 228 LEU A O 1
ATOM 1804 N N . LEU A 1 229 ? -9.828 -3.031 20.109 1 96.69 229 LEU A N 1
ATOM 1805 C CA . LEU A 1 229 ? -10.156 -4.41 20.469 1 96.69 229 LEU A CA 1
ATOM 1806 C C . LEU A 1 229 ? -9.953 -5.336 19.266 1 96.69 229 LEU A C 1
ATOM 1808 O O . LEU A 1 229 ? -9.461 -6.453 19.422 1 96.69 229 LEU A O 1
ATOM 1812 N N . ALA A 1 230 ? -10.367 -4.824 18.141 1 96.69 230 ALA A N 1
ATOM 1813 C CA . ALA A 1 230 ? -10.148 -5.602 16.922 1 96.69 230 ALA A CA 1
ATOM 1814 C C . ALA A 1 230 ? -8.656 -5.871 16.719 1 96.69 230 ALA A C 1
ATOM 1816 O O . ALA A 1 230 ? -8.266 -6.992 16.391 1 96.69 230 ALA A O 1
ATOM 1817 N N . TRP A 1 231 ? -7.879 -4.895 16.891 1 97.19 231 TRP A N 1
ATOM 1818 C CA . TRP A 1 231 ? -6.438 -5.062 16.734 1 97.19 231 TRP A CA 1
ATOM 1819 C C . TRP A 1 231 ? -5.883 -6.031 17.766 1 97.19 231 TRP A C 1
ATOM 1821 O O . TRP A 1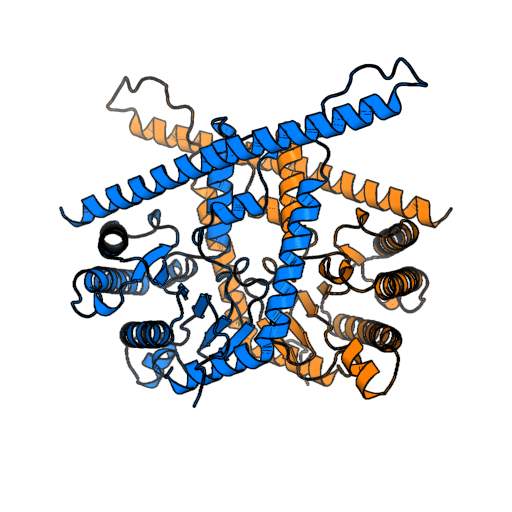 231 ? -5.07 -6.898 17.438 1 97.19 231 TRP A O 1
ATOM 1831 N N . GLN A 1 232 ? -6.316 -5.906 18.984 1 95.56 232 GLN A N 1
ATOM 1832 C CA . GLN A 1 232 ? -5.832 -6.777 20.047 1 95.56 232 GLN A CA 1
ATOM 1833 C C . GLN A 1 232 ? -6.125 -8.242 19.734 1 95.56 232 GLN A C 1
ATOM 1835 O O . GLN A 1 232 ? -5.301 -9.117 20.016 1 95.56 232 GLN A O 1
ATOM 1840 N N . SER A 1 233 ? -7.277 -8.469 19.219 1 94.06 233 SER A N 1
ATOM 1841 C CA . SER A 1 233 ? -7.66 -9.836 18.875 1 94.06 233 SER A CA 1
ATOM 1842 C C . SER A 1 233 ? -6.758 -10.398 17.781 1 94.06 233 SER A C 1
ATOM 1844 O O . SER A 1 233 ? -6.531 -11.609 17.719 1 94.06 233 SER A O 1
ATOM 1846 N N . ALA A 1 234 ? -6.223 -9.484 16.969 1 94.56 234 ALA A N 1
ATOM 1847 C CA . ALA A 1 234 ? -5.43 -9.922 15.82 1 94.56 234 ALA A CA 1
ATOM 1848 C C . ALA A 1 234 ? -3.939 -9.719 16.078 1 94.56 234 ALA A C 1
ATOM 1850 O O . ALA A 1 234 ? -3.104 -10.117 15.266 1 94.56 234 ALA A O 1
ATOM 1851 N N . ALA A 1 235 ? -3.547 -9.188 17.156 1 93.62 235 ALA A N 1
ATOM 1852 C CA . ALA A 1 235 ? -2.213 -8.656 17.422 1 93.62 235 ALA A CA 1
ATOM 1853 C C . ALA A 1 235 ? -1.156 -9.758 17.328 1 93.62 235 ALA A C 1
ATOM 1855 O O . ALA A 1 235 ? -0.1 -9.555 16.719 1 93.62 235 ALA A O 1
ATOM 1856 N N . ALA A 1 236 ? -1.419 -10.852 17.922 1 90.44 236 ALA A N 1
ATOM 1857 C CA . ALA A 1 236 ? -0.435 -11.93 17.938 1 90.44 236 ALA A CA 1
ATOM 1858 C C . ALA A 1 236 ? -0.058 -12.352 16.516 1 90.44 236 ALA A C 1
ATOM 1860 O O . ALA A 1 236 ? 1.126 -12.461 16.188 1 90.44 236 ALA A O 1
ATOM 1861 N N . GLU A 1 237 ? -1.033 -12.5 15.711 1 90.12 237 GLU A N 1
ATOM 1862 C CA . GLU A 1 237 ? -0.807 -12.906 14.328 1 90.12 237 GLU A CA 1
ATOM 1863 C C . GLU A 1 237 ? -0.108 -11.812 13.531 1 90.12 237 GLU A C 1
ATOM 1865 O O . GLU A 1 237 ? 0.822 -12.086 12.773 1 90.12 237 GLU A O 1
A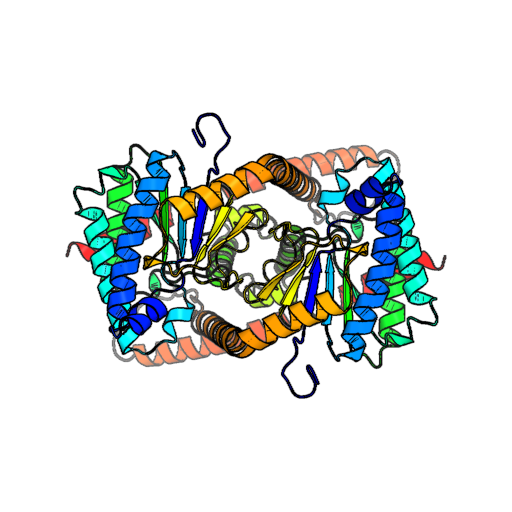TOM 1870 N N . LEU A 1 238 ? -0.52 -10.633 13.695 1 91.88 238 LEU A N 1
ATOM 1871 C CA . LEU A 1 238 ? 0.026 -9.508 12.945 1 91.88 238 LEU A CA 1
ATOM 1872 C C . LEU A 1 238 ? 1.488 -9.266 13.305 1 91.88 238 LEU A C 1
ATOM 1874 O O . LEU A 1 238 ? 2.311 -8.992 12.43 1 91.88 238 LEU A O 1
ATOM 1878 N N . LEU A 1 239 ? 1.79 -9.414 14.523 1 88.88 239 LEU A N 1
ATOM 1879 C CA . LEU A 1 239 ? 3.164 -9.211 14.969 1 88.88 239 LEU A CA 1
ATOM 1880 C C . LEU A 1 239 ? 4.074 -10.32 14.453 1 88.88 239 LEU A C 1
ATOM 1882 O O . LEU A 1 239 ? 5.223 -10.062 14.086 1 88.88 239 LEU A O 1
ATOM 1886 N N . LEU A 1 240 ? 3.539 -11.492 14.383 1 85.44 240 LEU A N 1
ATOM 1887 C CA . LEU A 1 240 ? 4.301 -12.609 13.836 1 85.44 240 LEU A CA 1
ATOM 1888 C C . LEU A 1 240 ? 4.582 -12.398 12.352 1 85.44 240 LEU A C 1
ATOM 1890 O O . LEU A 1 240 ? 5.688 -12.672 11.883 1 85.44 240 LEU A O 1
ATOM 1894 N N . LEU A 1 241 ? 3.664 -11.914 11.695 1 86.06 241 LEU A N 1
ATOM 1895 C CA . LEU A 1 241 ? 3.812 -11.656 10.266 1 86.06 241 LEU A CA 1
ATOM 1896 C C . LEU A 1 241 ? 4.867 -10.578 10.016 1 86.06 241 LEU A C 1
ATOM 1898 O O . LEU A 1 241 ? 5.684 -10.711 9.102 1 86.06 241 LEU A O 1
ATOM 1902 N N . ARG A 1 242 ? 4.84 -9.617 10.773 1 87.19 242 ARG A N 1
ATOM 1903 C CA . ARG A 1 242 ? 5.805 -8.531 10.633 1 87.19 242 ARG A CA 1
ATOM 1904 C C . ARG A 1 242 ? 7.223 -9.016 10.914 1 87.19 242 ARG A C 1
ATOM 1906 O O . ARG A 1 242 ? 8.164 -8.633 10.219 1 87.19 242 ARG A O 1
ATOM 1913 N N . GLN A 1 243 ? 7.32 -9.766 11.914 1 82.62 243 GLN A N 1
ATOM 1914 C CA . GLN A 1 243 ? 8.625 -10.32 12.258 1 82.62 243 GLN A CA 1
ATOM 1915 C C . GLN A 1 243 ? 9.172 -11.188 11.125 1 82.62 243 GLN A C 1
ATOM 1917 O O . GLN A 1 243 ? 10.367 -11.133 10.82 1 82.62 243 GLN A O 1
ATOM 1922 N N . ALA A 1 244 ? 8.312 -11.891 10.586 1 78.56 244 ALA A N 1
ATOM 1923 C CA . ALA A 1 244 ? 8.703 -12.75 9.477 1 78.56 244 ALA A CA 1
ATOM 1924 C C . ALA A 1 244 ? 9.141 -11.922 8.273 1 78.56 244 ALA A C 1
ATOM 1926 O O . ALA A 1 244 ? 10.125 -12.25 7.605 1 78.56 244 ALA A O 1
ATOM 1927 N N . ALA A 1 245 ? 8.477 -10.859 8.039 1 79.19 245 ALA A N 1
ATOM 1928 C CA . ALA A 1 245 ? 8.789 -9.984 6.914 1 79.19 245 ALA A CA 1
ATOM 1929 C C . ALA A 1 245 ? 10.133 -9.297 7.109 1 79.19 245 ALA A C 1
ATOM 1931 O O . ALA A 1 245 ? 10.914 -9.164 6.16 1 79.19 245 ALA A O 1
ATOM 1932 N N . ASP A 1 246 ? 10.375 -8.883 8.273 1 75.75 246 ASP A N 1
ATOM 1933 C CA . ASP A 1 246 ? 11.641 -8.219 8.602 1 75.75 246 ASP A CA 1
ATOM 1934 C C . ASP A 1 246 ? 12.82 -9.156 8.383 1 75.75 246 ASP A C 1
ATOM 1936 O O . ASP A 1 246 ? 13.867 -8.742 7.883 1 75.75 246 ASP A O 1
ATOM 1940 N N . ARG A 1 247 ? 12.633 -10.398 8.633 1 67.44 247 ARG A N 1
ATOM 1941 C CA . ARG A 1 247 ? 13.688 -11.398 8.484 1 67.44 247 ARG A CA 1
ATOM 1942 C C . ARG A 1 247 ? 13.945 -11.695 7.008 1 67.44 247 ARG A C 1
ATOM 1944 O O . ARG A 1 247 ? 15.094 -11.852 6.594 1 67.44 247 ARG A O 1
ATOM 1951 N N . ALA A 1 248 ? 12.953 -11.695 6.285 1 65.5 248 ALA A N 1
ATOM 1952 C CA . ALA A 1 248 ? 13.062 -12 4.859 1 65.5 248 ALA A CA 1
ATOM 1953 C C . ALA A 1 248 ? 13.805 -10.891 4.121 1 65.5 248 ALA A C 1
ATOM 1955 O O . ALA A 1 248 ? 14.617 -11.164 3.236 1 65.5 248 ALA A O 1
ATOM 1956 N N . THR A 1 249 ? 13.555 -9.688 4.484 1 64.25 249 THR A N 1
ATOM 1957 C CA . THR A 1 249 ? 14.195 -8.539 3.848 1 64.25 249 THR A CA 1
ATOM 1958 C C . THR A 1 249 ? 15.688 -8.508 4.18 1 64.25 249 THR A C 1
ATOM 1960 O O . THR A 1 249 ? 16.516 -8.172 3.324 1 64.25 249 THR A O 1
ATOM 1963 N N . GLN A 1 250 ? 15.977 -8.945 5.328 1 58.53 250 GLN A N 1
ATOM 1964 C CA . GLN A 1 250 ? 17.375 -8.977 5.742 1 58.53 250 GLN A CA 1
ATOM 1965 C C . GLN A 1 250 ? 18.141 -10.062 4.988 1 58.53 250 GLN A C 1
ATOM 1967 O O . GLN A 1 250 ? 19.312 -9.867 4.625 1 58.53 250 GLN A O 1
ATOM 1972 N N . HIS A 1 251 ? 17.484 -11.117 4.723 1 53.62 251 HIS A N 1
ATOM 1973 C CA . HIS A 1 251 ? 18.109 -12.234 4.031 1 53.62 251 HIS A CA 1
ATOM 1974 C C . HIS A 1 251 ? 18.359 -11.898 2.562 1 53.62 251 HIS A C 1
ATOM 1976 O O . HIS A 1 251 ? 19.406 -12.266 2.004 1 53.62 251 HIS A O 1
ATOM 1982 N N . LEU A 1 252 ? 17.531 -11.227 1.963 1 51.78 252 LEU A N 1
ATOM 1983 C CA . LEU A 1 252 ? 17.625 -10.875 0.55 1 51.78 252 LEU A CA 1
ATOM 1984 C C . LEU A 1 252 ? 18.766 -9.898 0.312 1 51.78 252 LEU A C 1
ATOM 1986 O O . LEU A 1 252 ? 19.453 -9.969 -0.71 1 51.78 252 LEU A O 1
ATOM 1990 N N . TRP A 1 253 ? 19.047 -8.977 1.2 1 50.47 253 TRP A N 1
ATOM 1991 C CA . TRP A 1 253 ? 20.078 -7.953 1.018 1 50.47 253 TRP A CA 1
ATOM 1992 C C . TRP A 1 253 ? 21.422 -8.438 1.52 1 50.47 253 TRP A C 1
ATOM 1994 O O . TRP A 1 253 ? 22.469 -7.957 1.068 1 50.47 253 TRP A O 1
ATOM 2004 N N . GLY A 1 254 ? 21.406 -9.406 2.373 1 43.56 254 GLY A N 1
ATOM 2005 C CA . GLY A 1 254 ? 22.672 -9.945 2.842 1 43.56 254 GLY A CA 1
ATOM 2006 C C . GLY A 1 254 ? 23.359 -10.805 1.805 1 43.56 254 GLY A C 1
ATOM 2007 O O . GLY A 1 254 ? 24.578 -11.039 1.896 1 43.56 254 GLY A O 1
ATOM 2008 N N . GLN A 1 255 ? 22.656 -11.445 0.882 1 42.19 255 GLN A N 1
ATOM 2009 C CA . GLN A 1 255 ? 23.234 -12.445 -0.011 1 42.19 255 GLN A CA 1
ATOM 2010 C C . GLN A 1 255 ? 23.594 -11.836 -1.36 1 42.19 255 GLN A C 1
ATOM 2012 O O . GLN A 1 255 ? 24.078 -12.531 -2.258 1 42.19 255 GLN A O 1
ATOM 2017 N N . ARG A 1 256 ? 23.344 -10.695 -1.689 1 42.72 256 ARG A N 1
ATOM 2018 C CA . ARG A 1 256 ? 23.656 -10.289 -3.055 1 42.72 256 ARG A CA 1
ATOM 2019 C C . ARG A 1 256 ? 25.156 -10.125 -3.24 1 42.72 256 ARG A C 1
ATOM 2021 O O . ARG A 1 256 ? 25.797 -9.312 -2.564 1 42.72 256 ARG A O 1
ATOM 2028 N N . PRO A 1 257 ? 25.781 -11.078 -3.922 1 35.22 257 PRO A N 1
ATOM 2029 C CA . PRO A 1 257 ? 27.188 -10.914 -4.297 1 35.22 257 PRO A CA 1
ATOM 2030 C C . PRO A 1 257 ? 27.422 -9.664 -5.137 1 35.22 257 PRO A C 1
ATOM 2032 O O . PRO A 1 257 ? 26.547 -9.25 -5.906 1 35.22 257 PRO A O 1
ATOM 2035 N N . CYS A 1 258 ? 28.094 -8.695 -4.684 1 34 258 CYS A N 1
ATOM 2036 C CA . CYS A 1 258 ? 28.625 -7.656 -5.562 1 34 258 CYS A CA 1
ATOM 2037 C C . CYS A 1 258 ? 29.188 -8.258 -6.84 1 34 258 CYS A C 1
ATOM 2039 O O . CYS A 1 258 ? 30.078 -9.109 -6.781 1 34 258 CYS A O 1
ATOM 2041 N N . GLN A 1 259 ? 28.422 -8.383 -7.922 1 32.88 259 GLN A N 1
ATOM 2042 C CA . GLN A 1 259 ? 29.109 -8.742 -9.156 1 32.88 259 GLN A CA 1
ATOM 2043 C C . GLN A 1 259 ? 30.359 -7.887 -9.367 1 32.88 259 GLN A C 1
ATOM 2045 O O . GLN A 1 259 ? 30.266 -6.676 -9.578 1 32.88 259 GLN A O 1
ATOM 2050 N N . GLU A 1 260 ? 31.422 -8.062 -8.75 1 29.94 260 GLU A N 1
ATOM 2051 C CA . GLU A 1 260 ? 32.719 -7.477 -9.094 1 29.94 260 GLU A CA 1
ATOM 2052 C C . GLU A 1 260 ? 33 -7.629 -10.586 1 29.94 260 GLU A C 1
ATOM 2054 O O . GLU A 1 260 ? 32.594 -8.609 -11.211 1 29.94 260 GLU A O 1
ATOM 2059 N N . GLU A 1 261 ? 33.344 -6.535 -11.266 1 31.97 261 GLU A N 1
ATOM 2060 C CA . GLU A 1 261 ? 34.031 -6.418 -12.555 1 31.97 261 GLU A CA 1
ATOM 2061 C C . GLU A 1 261 ? 35.062 -7.531 -12.742 1 31.97 261 GLU A C 1
ATOM 2063 O O . GLU A 1 261 ? 36.25 -7.312 -12.562 1 31.97 261 GLU A O 1
ATOM 2068 N N . GLY A 1 262 ? 34.906 -8.672 -12.156 1 29.48 262 GLY A N 1
ATOM 2069 C CA . GLY A 1 262 ? 36.062 -9.523 -12.391 1 29.48 262 GLY A CA 1
ATOM 2070 C C . GLY A 1 262 ? 36.219 -9.938 -13.844 1 29.48 262 GLY A C 1
ATOM 2071 O O . GLY A 1 262 ? 35.625 -10.922 -14.281 1 29.48 262 GLY A O 1
ATOM 2072 N N . SER A 1 263 ? 36.125 -9.086 -14.789 1 28.88 263 SER A N 1
ATOM 2073 C CA . SER A 1 263 ? 36.688 -9.641 -16.016 1 28.88 263 SER A CA 1
ATOM 2074 C C . SER A 1 263 ? 38.062 -10.227 -15.789 1 28.88 263 SER A C 1
ATOM 2076 O O . SER A 1 263 ? 38.875 -10.328 -16.719 1 28.88 263 SER A O 1
ATOM 2078 N N . VAL A 1 264 ? 38.688 -10.234 -14.578 1 28.31 264 VAL A N 1
ATOM 2079 C CA . VAL A 1 264 ? 40.031 -10.797 -14.781 1 28.31 264 VAL A CA 1
ATOM 2080 C C . VAL A 1 264 ? 39.906 -12.234 -15.281 1 28.31 264 VAL A C 1
ATOM 2082 O O . VAL A 1 264 ? 38.969 -12.938 -14.938 1 28.31 264 VAL A O 1
ATOM 2085 N N . GLU A 1 265 ? 40.812 -12.75 -16.109 1 27.22 265 GLU A N 1
ATOM 2086 C CA . GLU A 1 265 ? 41.125 -13.984 -16.828 1 27.22 265 GLU A CA 1
ATOM 2087 C C . GLU A 1 265 ? 41.062 -15.188 -15.891 1 27.22 265 GLU A C 1
ATOM 2089 O O . GLU A 1 265 ? 41.562 -15.148 -14.766 1 27.22 265 GLU A O 1
ATOM 2094 N N . GLN A 1 266 ? 40.094 -16.094 -16.078 1 28.55 266 GLN A N 1
ATOM 2095 C CA . GLN A 1 266 ? 39.875 -17.469 -15.625 1 28.55 266 GLN A CA 1
ATOM 2096 C C . GLN A 1 266 ? 41.188 -18.266 -15.664 1 28.55 266 GLN A C 1
ATOM 2098 O O . GLN A 1 266 ? 41.344 -19.172 -16.484 1 28.55 266 GLN A O 1
ATOM 2103 N N . GLN A 1 267 ? 42.375 -17.594 -15.461 1 28.11 267 GLN A N 1
ATOM 2104 C CA . GLN A 1 267 ? 43.375 -18.641 -15.664 1 28.11 267 GLN A CA 1
ATOM 2105 C C . GLN A 1 267 ? 43.188 -19.797 -14.672 1 28.11 267 GLN A C 1
ATOM 2107 O O . GLN A 1 267 ? 43.156 -20.953 -15.07 1 28.11 267 GLN A O 1
ATOM 2112 N N . SER A 1 268 ? 44 -19.812 -13.508 1 31.89 268 SER A N 1
ATOM 2113 C CA . SER A 1 268 ? 44.562 -21.031 -12.945 1 31.89 268 SER A CA 1
ATOM 2114 C C . SER A 1 268 ? 43.562 -21.781 -12.094 1 31.89 268 SER A C 1
ATOM 2116 O O . SER A 1 268 ? 42.906 -21.188 -11.242 1 31.89 268 SER A O 1
ATOM 2118 N N . GLN A 1 269 ? 43.094 -23.062 -12.383 1 32.31 269 GLN A N 1
ATOM 2119 C CA . GLN A 1 269 ? 42.031 -24.047 -12.219 1 32.31 269 GLN A CA 1
ATOM 2120 C C . GLN A 1 269 ? 41.844 -24.391 -10.742 1 32.31 269 GLN A C 1
ATOM 2122 O O . GLN A 1 269 ? 40.688 -24.5 -10.273 1 32.31 269 GLN A O 1
ATOM 2127 N N . GLN A 1 270 ? 42.75 -25.344 -10.156 1 37.5 270 GLN A N 1
ATOM 2128 C CA . GLN A 1 270 ? 42.438 -26.375 -9.172 1 37.5 270 GLN A CA 1
ATOM 2129 C C . GLN A 1 270 ? 42.219 -25.766 -7.785 1 37.5 270 GLN A C 1
ATOM 2131 O O . GLN A 1 270 ? 41.312 -26.156 -7.062 1 37.5 270 GLN A O 1
ATOM 2136 N N . GLN A 1 271 ? 43.25 -25.297 -7.055 1 40.22 271 GLN A N 1
ATOM 2137 C CA . GLN A 1 271 ? 43.344 -24.922 -5.645 1 40.22 271 GLN A CA 1
ATOM 2138 C C . GLN A 1 271 ? 42.594 -23.609 -5.363 1 40.22 271 GLN A C 1
ATOM 2140 O O . GLN A 1 271 ? 42.531 -23.172 -4.215 1 40.22 271 GLN A O 1
ATOM 2145 N N . GLY A 1 272 ? 42.031 -22.859 -6.312 1 42.28 272 GLY A N 1
ATOM 2146 C CA . GLY A 1 272 ? 41.656 -21.469 -6.363 1 42.28 272 GLY A CA 1
ATOM 2147 C C . GLY A 1 272 ? 40.188 -21.234 -5.953 1 42.28 272 GLY A C 1
ATOM 2148 O O . GLY A 1 272 ? 39.719 -20.109 -5.961 1 42.28 272 GLY A O 1
ATOM 2149 N N . GLY A 1 273 ? 39.438 -22.203 -5.75 1 49.19 273 GLY A N 1
ATOM 2150 C CA . GLY A 1 273 ? 38.031 -22.031 -5.48 1 49.19 273 GLY A CA 1
ATOM 2151 C C . GLY A 1 273 ? 37.75 -21.453 -4.109 1 49.19 273 GLY A C 1
ATOM 2152 O O . GLY A 1 273 ? 36.906 -20.562 -3.965 1 49.19 273 GLY A O 1
ATOM 2153 N N . GLN A 1 274 ? 38.406 -22.078 -3.074 1 54.75 274 GLN A N 1
ATOM 2154 C CA . GLN A 1 274 ? 38.156 -21.625 -1.711 1 54.75 274 GLN A CA 1
ATOM 2155 C C . GLN A 1 274 ? 38.625 -20.172 -1.522 1 54.75 274 GLN A C 1
ATOM 2157 O O . GLN A 1 274 ? 37.938 -19.391 -0.876 1 54.75 274 GLN A O 1
ATOM 2162 N N . GLN A 1 275 ? 39.781 -19.938 -2.039 1 53.41 275 GLN A N 1
ATOM 2163 C CA . GLN A 1 275 ? 40.312 -18.578 -1.889 1 53.41 275 GLN A CA 1
ATOM 2164 C C . GLN A 1 275 ? 39.438 -17.562 -2.6 1 53.41 275 GLN A C 1
ATOM 2166 O O . GLN A 1 275 ? 39.219 -16.469 -2.092 1 53.41 275 GLN A O 1
ATOM 2171 N N . GLN A 1 276 ? 38.812 -17.984 -3.652 1 54.12 276 GLN A N 1
ATOM 2172 C CA . GLN A 1 276 ? 37.938 -17.078 -4.387 1 54.12 276 GLN A CA 1
ATOM 2173 C C . GLN A 1 276 ? 36.625 -16.828 -3.621 1 54.12 276 GLN A C 1
ATOM 2175 O O . GLN A 1 276 ? 36.156 -15.711 -3.572 1 54.12 276 GLN A O 1
ATOM 2180 N N . GLN A 1 277 ? 36.188 -17.906 -3.037 1 56.75 277 GLN A N 1
ATOM 2181 C CA . GLN A 1 277 ? 34.969 -17.734 -2.211 1 56.75 277 GLN A CA 1
ATOM 2182 C C . GLN A 1 277 ? 35.281 -16.844 -1.009 1 56.75 277 GLN A C 1
ATOM 2184 O O . GLN A 1 277 ? 34.438 -15.992 -0.648 1 56.75 277 GLN A O 1
ATOM 2189 N N . GLN A 1 278 ? 36.406 -17.109 -0.352 1 55.84 278 GLN A N 1
ATOM 2190 C CA . GLN A 1 278 ? 36.781 -16.281 0.781 1 55.84 278 GLN A CA 1
ATOM 2191 C C . GLN A 1 278 ? 37 -14.828 0.351 1 55.84 278 GLN A C 1
ATOM 2193 O O . GLN A 1 278 ? 36.594 -13.898 1.058 1 55.84 278 GLN A O 1
ATOM 2198 N N . GLN A 1 279 ? 37.531 -14.625 -0.766 1 52.34 279 GLN A N 1
ATOM 2199 C CA . GLN A 1 279 ? 37.75 -13.273 -1.27 1 52.34 279 GLN A CA 1
ATOM 2200 C C . GLN A 1 279 ? 36.438 -12.609 -1.635 1 52.34 279 GLN A C 1
ATOM 2202 O O . GLN A 1 279 ? 36.219 -11.422 -1.367 1 52.34 279 GLN A O 1
ATOM 2207 N N . GLN A 1 280 ? 35.594 -13.344 -2.18 1 51.25 280 GLN A N 1
ATOM 2208 C CA . GLN A 1 280 ? 34.25 -12.828 -2.5 1 51.25 280 GLN A CA 1
ATOM 2209 C C . GLN A 1 280 ? 33.5 -12.477 -1.234 1 51.25 280 GLN A C 1
ATOM 2211 O O . GLN A 1 280 ? 32.781 -11.469 -1.189 1 51.25 280 GLN A O 1
ATOM 2216 N N . GLN A 1 281 ? 33.625 -13.258 -0.312 1 55.12 281 GLN A N 1
ATOM 2217 C CA . GLN A 1 281 ? 32.969 -12.977 0.969 1 55.12 281 GLN A CA 1
ATOM 2218 C C . GLN A 1 281 ? 33.562 -11.734 1.62 1 55.12 281 GLN A C 1
ATOM 2220 O O . GLN A 1 281 ? 32.844 -10.93 2.205 1 55.12 281 GLN A O 1
ATOM 2225 N N . GLN A 1 282 ? 34.875 -11.711 1.604 1 50.72 282 GLN A N 1
ATOM 2226 C CA . GLN A 1 282 ? 35.531 -10.531 2.158 1 50.72 282 GLN A CA 1
ATOM 2227 C C . GLN A 1 282 ? 35.156 -9.266 1.401 1 50.72 282 GLN A C 1
ATOM 2229 O O . GLN A 1 282 ? 34.875 -8.227 2.012 1 50.72 282 GLN A O 1
ATOM 2234 N N . LEU A 1 283 ? 35.062 -9.359 0.137 1 47.94 283 LEU A N 1
ATOM 2235 C CA . LEU A 1 283 ? 34.656 -8.227 -0.688 1 47.94 283 LEU A CA 1
ATOM 2236 C C . LEU A 1 283 ? 33.219 -7.848 -0.422 1 47.94 283 LEU A C 1
ATOM 2238 O O . LEU A 1 283 ? 32.875 -6.66 -0.344 1 47.94 283 LEU A O 1
ATOM 2242 N N . ALA A 1 284 ? 32.438 -8.852 -0.319 1 54.06 284 ALA A N 1
ATOM 2243 C CA . ALA A 1 284 ? 31.047 -8.609 0.038 1 54.06 284 ALA A CA 1
ATOM 2244 C C . ALA A 1 284 ? 30.938 -7.953 1.413 1 54.06 284 ALA A C 1
ATOM 2246 O O . ALA A 1 284 ? 30.109 -7.062 1.62 1 54.06 284 ALA A O 1
ATOM 2247 N N . GLY A 1 285 ? 31.688 -8.43 2.287 1 55.19 285 GLY A N 1
ATOM 2248 C CA . GLY A 1 285 ? 31.734 -7.824 3.609 1 55.19 285 GLY A CA 1
ATOM 2249 C C . GLY A 1 285 ? 32.188 -6.375 3.586 1 55.19 285 GLY A C 1
ATOM 2250 O O . GLY A 1 285 ? 31.562 -5.52 4.227 1 55.19 285 GLY A O 1
ATOM 2251 N N . ASP A 1 286 ? 33.156 -6.113 2.885 1 55 286 ASP A N 1
ATOM 2252 C CA . ASP A 1 286 ? 33.688 -4.762 2.752 1 55 286 ASP A CA 1
ATOM 2253 C C . ASP A 1 286 ? 32.688 -3.844 2.053 1 55 286 ASP A C 1
ATOM 2255 O O . ASP A 1 286 ? 32.531 -2.689 2.451 1 55 286 ASP A O 1
ATOM 2259 N N . TRP A 1 287 ? 32.094 -4.332 1.062 1 57.34 287 TRP A N 1
ATOM 2260 C CA . TRP A 1 287 ? 31.062 -3.576 0.377 1 57.34 287 TRP A CA 1
ATOM 2261 C C . TRP A 1 287 ? 29.922 -3.229 1.332 1 57.34 287 TRP A C 1
ATOM 2263 O O . TRP A 1 287 ? 29.422 -2.1 1.335 1 57.34 287 TRP A O 1
ATOM 2273 N N . SER A 1 288 ? 29.656 -4.215 2.094 1 71.38 288 SER A N 1
ATOM 2274 C CA . SER A 1 288 ? 28.594 -3.996 3.053 1 71.38 288 SER A CA 1
ATOM 2275 C C . SER A 1 288 ? 28.953 -2.902 4.051 1 71.38 288 SER A C 1
ATOM 2277 O O . SER A 1 288 ? 28.109 -2.061 4.391 1 71.38 288 SER A O 1
ATOM 2279 N N . SER A 1 289 ? 30.219 -2.975 4.402 1 75.44 289 SER A N 1
ATOM 2280 C CA . SER A 1 289 ? 30.656 -1.941 5.332 1 75.44 289 SER A CA 1
ATOM 2281 C C . SER A 1 289 ? 30.703 -0.574 4.66 1 75.44 289 SER A C 1
ATOM 2283 O O . SER A 1 289 ? 30.297 0.428 5.246 1 75.44 289 SER A O 1
ATOM 2285 N N . GLY A 1 290 ? 31.203 -0.563 3.451 1 84.25 290 GLY A N 1
ATOM 2286 C CA . GLY A 1 290 ? 31.234 0.679 2.693 1 84.25 290 GLY A CA 1
ATOM 2287 C C . GLY A 1 290 ? 29.844 1.242 2.418 1 84.25 290 GLY A C 1
ATOM 2288 O O . GLY A 1 290 ? 29.625 2.445 2.562 1 84.25 290 GLY A O 1
ATOM 2289 N N . MET A 1 291 ? 29 0.431 2.041 1 87.06 291 MET A N 1
ATOM 2290 C CA . MET A 1 291 ? 27.625 0.826 1.801 1 87.06 291 MET A CA 1
ATOM 2291 C C . MET A 1 291 ? 27 1.427 3.057 1 87.06 291 MET A C 1
ATOM 2293 O O . MET A 1 291 ? 26.344 2.475 2.996 1 87.06 291 MET A O 1
ATOM 2297 N N . GLN A 1 292 ? 27.234 0.766 4.164 1 89.19 292 GLN A N 1
ATOM 2298 C CA . GLN A 1 292 ? 26.656 1.223 5.426 1 89.19 292 GLN A CA 1
ATOM 2299 C C . GLN A 1 292 ? 27.172 2.617 5.785 1 89.19 292 GLN A C 1
ATOM 2301 O O . GLN A 1 292 ? 26.391 3.457 6.258 1 89.19 292 GLN A O 1
ATOM 2306 N N . LEU A 1 293 ? 28.422 2.781 5.551 1 92.25 293 LEU A N 1
ATOM 2307 C CA . LEU A 1 293 ? 29.016 4.082 5.859 1 92.25 293 LEU A CA 1
ATOM 2308 C C . LEU A 1 293 ? 28.453 5.164 4.941 1 92.25 293 LEU A C 1
ATOM 2310 O O . LEU A 1 293 ? 28.125 6.262 5.398 1 92.25 293 LEU A O 1
ATOM 2314 N N . ARG A 1 294 ? 28.344 4.832 3.668 1 93.75 294 ARG A N 1
ATOM 2315 C CA . ARG A 1 294 ? 27.797 5.797 2.719 1 93.75 294 ARG A CA 1
ATOM 2316 C C . ARG A 1 294 ? 26.344 6.129 3.047 1 93.75 294 ARG A C 1
ATOM 2318 O O . ARG A 1 294 ? 25.969 7.301 3.066 1 93.75 294 ARG A O 1
ATOM 2325 N N . VAL A 1 295 ? 25.594 5.152 3.344 1 93.88 295 VAL A N 1
ATOM 2326 C CA . VAL A 1 295 ? 24.188 5.324 3.646 1 93.88 295 VAL A CA 1
ATOM 2327 C C . VAL A 1 295 ? 24.031 6.133 4.934 1 93.88 295 VAL A C 1
ATOM 2329 O O . VAL A 1 295 ? 23.203 7.055 5 1 93.88 295 VAL A O 1
ATOM 2332 N N . ALA A 1 296 ? 24.844 5.84 5.906 1 94.44 296 ALA A N 1
ATOM 2333 C CA . ALA A 1 296 ? 24.781 6.57 7.172 1 94.44 296 ALA A CA 1
ATOM 2334 C C . ALA A 1 296 ? 25.109 8.047 6.969 1 94.44 296 ALA A C 1
ATOM 2336 O O . ALA A 1 296 ? 24.469 8.922 7.535 1 94.44 296 ALA A O 1
ATOM 2337 N N . SER A 1 297 ? 26.141 8.25 6.23 1 95.12 297 SER A N 1
ATOM 2338 C CA . SER A 1 297 ? 26.562 9.617 5.941 1 95.12 297 SER A CA 1
ATOM 2339 C C . SER A 1 297 ? 25.484 10.367 5.168 1 95.12 297 SER A C 1
ATOM 2341 O O . SER A 1 297 ? 25.172 11.523 5.48 1 95.12 297 SER A O 1
ATOM 2343 N N . PHE A 1 298 ? 24.984 9.719 4.191 1 96.25 298 PHE A N 1
ATOM 2344 C CA . PHE A 1 298 ? 23.922 10.312 3.404 1 96.25 298 PHE A CA 1
ATOM 2345 C C . PHE A 1 298 ? 22.719 10.656 4.293 1 96.25 298 PHE A C 1
ATOM 2347 O O . PHE A 1 298 ? 22.188 11.758 4.207 1 96.25 298 PHE A O 1
ATOM 2354 N N . LEU A 1 299 ? 22.297 9.695 5.137 1 95.69 299 LEU A N 1
ATOM 2355 C CA . LEU A 1 299 ? 21.125 9.898 5.98 1 95.69 299 LEU A CA 1
ATOM 2356 C C . LEU A 1 299 ? 21.359 11.039 6.965 1 95.69 299 LEU A C 1
ATOM 2358 O O . LEU A 1 299 ? 20.438 11.805 7.262 1 95.69 299 LEU A O 1
ATOM 2362 N N . ALA A 1 300 ? 22.562 11.188 7.488 1 95.06 300 ALA A N 1
ATOM 2363 C CA . ALA A 1 300 ? 22.891 12.297 8.383 1 95.06 300 ALA A CA 1
ATOM 2364 C C . ALA A 1 300 ? 22.75 13.641 7.668 1 95.06 300 ALA A C 1
ATOM 2366 O O . ALA A 1 300 ? 22.172 14.586 8.211 1 95.06 300 ALA A O 1
ATOM 2367 N N . ASP A 1 301 ? 23.266 13.672 6.477 1 95.06 301 ASP A N 1
ATOM 2368 C CA . ASP A 1 301 ? 23.172 14.883 5.68 1 95.06 301 ASP A CA 1
ATOM 2369 C C . ASP A 1 301 ? 21.719 15.188 5.309 1 95.06 301 ASP A C 1
ATOM 2371 O O . ASP A 1 301 ? 21.312 16.344 5.297 1 95.06 301 ASP A O 1
ATOM 2375 N N . PHE A 1 302 ? 21.078 14.148 4.961 1 95.31 302 PHE A N 1
ATOM 2376 C CA . PHE A 1 302 ? 19.656 14.258 4.605 1 95.31 302 PHE A CA 1
ATOM 2377 C C . PHE A 1 302 ? 18.859 14.852 5.758 1 95.31 302 PHE A C 1
ATOM 2379 O O . PHE A 1 302 ? 18.047 15.758 5.555 1 95.31 302 PHE A O 1
ATOM 2386 N N . ASP A 1 303 ? 19.109 14.398 6.922 1 93.94 303 ASP A N 1
ATOM 2387 C CA . ASP A 1 303 ? 18.438 14.891 8.117 1 93.94 303 ASP A CA 1
ATOM 2388 C C . ASP A 1 303 ? 18.75 16.359 8.359 1 93.94 303 ASP A C 1
ATOM 2390 O O . ASP A 1 303 ? 17.859 17.156 8.688 1 93.94 303 ASP A O 1
ATOM 2394 N N . LYS A 1 304 ? 19.953 16.719 8.227 1 94.12 304 LYS A N 1
ATOM 2395 C CA . LYS A 1 304 ? 20.375 18.094 8.43 1 94.12 304 LYS A CA 1
ATOM 2396 C C . LYS A 1 304 ? 19.719 19.031 7.414 1 94.12 304 LYS A C 1
ATOM 2398 O O . LYS A 1 304 ? 19.266 20.109 7.762 1 94.12 304 LYS A O 1
ATOM 2403 N N . ARG A 1 305 ? 19.703 18.594 6.191 1 93.56 305 ARG A N 1
ATOM 2404 C CA . ARG A 1 305 ? 19.109 19.406 5.133 1 93.56 305 ARG A CA 1
ATOM 2405 C C . ARG A 1 305 ? 17.609 19.594 5.379 1 93.56 305 ARG A C 1
ATOM 2407 O O . ARG A 1 305 ? 17.094 20.703 5.207 1 93.56 305 ARG A O 1
ATOM 2414 N N . ASN A 1 306 ? 16.984 18.516 5.723 1 93 306 ASN A N 1
ATOM 2415 C CA . ASN A 1 306 ? 15.547 18.594 6 1 93 306 ASN A CA 1
ATOM 2416 C C . ASN A 1 306 ? 15.258 19.547 7.168 1 93 306 ASN A C 1
ATOM 2418 O O . ASN A 1 306 ? 14.328 20.344 7.105 1 93 306 ASN A O 1
ATOM 2422 N N . ALA A 1 307 ? 16.047 19.406 8.211 1 92.06 307 ALA A N 1
ATOM 2423 C CA . ALA A 1 307 ? 15.891 20.281 9.375 1 92.06 307 ALA A CA 1
ATOM 2424 C C . ALA A 1 307 ? 16.109 21.734 8.992 1 92.06 307 ALA A C 1
ATOM 2426 O O . ALA A 1 307 ? 15.359 22.609 9.414 1 92.06 307 ALA A O 1
ATOM 2427 N N . SER A 1 308 ? 17.094 21.984 8.195 1 93.88 308 SER A N 1
ATOM 2428 C CA . SER A 1 308 ? 17.406 23.344 7.754 1 93.88 308 SER A CA 1
ATOM 2429 C C . SER A 1 308 ? 16.281 23.922 6.906 1 93.88 308 SER A C 1
ATOM 2431 O O . SER A 1 308 ? 15.938 25.094 7.039 1 93.88 308 SER A O 1
ATOM 2433 N N . GLN A 1 309 ? 15.805 23.109 6.047 1 93.31 309 GLN A N 1
ATOM 2434 C CA . GLN A 1 309 ? 14.711 23.547 5.195 1 93.31 309 GLN A CA 1
ATOM 2435 C C . GLN A 1 309 ? 13.484 23.922 6.023 1 93.31 309 GLN A C 1
ATOM 2437 O O . GLN A 1 309 ? 12.836 24.938 5.75 1 93.31 309 GLN A O 1
ATOM 2442 N N . VAL A 1 310 ? 13.164 23.125 6.984 1 94.31 310 VAL A N 1
ATOM 2443 C CA . VAL A 1 310 ? 12.023 23.391 7.852 1 94.31 310 VAL A CA 1
ATOM 2444 C C . VAL A 1 310 ? 12.25 24.672 8.641 1 94.31 310 VAL A C 1
ATOM 2446 O O . VAL A 1 310 ? 11.344 25.5 8.773 1 94.31 310 VAL A O 1
ATOM 2449 N N . GLN A 1 311 ? 13.438 24.891 9.109 1 93.69 311 GLN A N 1
ATOM 2450 C CA . GLN A 1 311 ? 13.781 26.094 9.859 1 93.69 311 GLN A CA 1
ATOM 2451 C C . GLN A 1 311 ? 13.664 27.328 8.984 1 93.69 311 GLN A C 1
ATOM 2453 O O . GLN A 1 311 ? 13.18 28.375 9.438 1 93.69 311 GLN A O 1
ATOM 2458 N N . GLN A 1 312 ? 14.109 27.188 7.773 1 93.62 312 GLN A N 1
ATOM 2459 C CA . GLN A 1 312 ? 14.031 28.312 6.84 1 93.62 312 GLN A CA 1
ATOM 2460 C C . GLN A 1 312 ? 12.578 28.688 6.555 1 93.62 312 GLN A C 1
ATOM 2462 O O . GLN A 1 312 ? 12.234 29.859 6.496 1 93.62 312 GLN A O 1
ATOM 2467 N N . LEU A 1 313 ? 11.828 27.703 6.387 1 93.5 313 LEU A N 1
ATOM 2468 C CA . LEU A 1 313 ? 10.406 27.938 6.141 1 93.5 313 LEU A CA 1
ATOM 2469 C C . LEU A 1 313 ? 9.75 28.578 7.355 1 93.5 313 LEU A C 1
ATOM 2471 O O . LEU A 1 313 ? 8.914 29.469 7.215 1 93.5 313 LEU A O 1
ATOM 2475 N N . ALA A 1 314 ? 10.117 28.156 8.484 1 92.06 314 ALA A N 1
ATOM 2476 C CA . ALA A 1 314 ? 9.547 28.656 9.734 1 92.06 314 ALA A CA 1
ATOM 2477 C C . ALA A 1 314 ? 9.906 30.125 9.953 1 92.06 314 ALA A C 1
ATOM 2479 O O . ALA A 1 314 ? 9.117 30.875 10.516 1 92.06 314 ALA A O 1
ATOM 2480 N N . ALA A 1 315 ? 11.086 30.469 9.555 1 86.88 315 ALA A N 1
ATOM 2481 C CA . ALA A 1 315 ? 11.555 31.844 9.711 1 86.88 315 ALA A CA 1
ATOM 2482 C C . ALA A 1 315 ? 10.734 32.812 8.867 1 86.88 315 ALA A C 1
ATOM 2484 O O . ALA A 1 315 ? 10.609 34 9.203 1 86.88 315 ALA A O 1
ATOM 2485 N N . GLY A 1 316 ? 10.219 32.312 7.812 1 74.25 316 GLY A N 1
ATOM 2486 C CA . GLY A 1 316 ? 9.352 33.125 6.996 1 74.25 316 GLY A CA 1
ATOM 2487 C C . GLY A 1 316 ? 8 33.406 7.633 1 74.25 316 GLY A C 1
ATOM 2488 O O . GLY A 1 316 ? 7.277 34.312 7.219 1 74.25 316 GLY A O 1
ATOM 2489 N N . ALA A 1 317 ? 7.578 32.656 8.539 1 63.41 317 ALA A N 1
ATOM 2490 C CA . ALA A 1 317 ? 6.293 32.812 9.219 1 63.41 317 ALA A CA 1
ATOM 2491 C C . ALA A 1 317 ? 6.332 33.938 10.242 1 63.41 317 ALA A C 1
ATOM 2493 O O . ALA A 1 317 ? 5.316 34.594 10.5 1 63.41 317 ALA A O 1
ATOM 2494 N N . VAL A 1 318 ? 7.469 34.188 10.945 1 55.78 318 VAL A N 1
ATOM 2495 C CA . VAL A 1 318 ? 7.609 35.188 12.008 1 55.78 318 VAL A CA 1
ATOM 2496 C C . VAL A 1 318 ? 7.828 36.562 11.406 1 55.78 318 VAL A C 1
ATOM 2498 O O . VAL A 1 318 ? 7.672 37.594 12.086 1 55.78 318 VAL A O 1
ATOM 2501 N N . SER A 1 319 ? 8.086 36.688 10.109 1 45.5 319 SER A N 1
ATOM 2502 C CA . SER A 1 319 ? 8.242 38.062 9.617 1 45.5 319 SER A CA 1
ATOM 2503 C C . SER A 1 319 ? 6.941 38.594 9.031 1 45.5 319 SER A C 1
ATOM 2505 O O . SER A 1 319 ? 6.141 37.812 8.492 1 45.5 319 SER A O 1
ATOM 2507 N N . MET B 1 1 ? -31.188 -8.789 -13.047 1 32.69 1 MET B N 1
ATOM 2508 C CA . MET B 1 1 ? -30.375 -9.203 -14.172 1 32.69 1 MET B CA 1
ATOM 2509 C C . MET B 1 1 ? -29.031 -8.484 -14.172 1 32.69 1 MET B C 1
ATOM 2511 O O . MET B 1 1 ? -28.969 -7.262 -14.32 1 32.69 1 MET B O 1
ATOM 2515 N N . LEU B 1 2 ? -28.172 -9.008 -13.477 1 44.31 2 LEU B N 1
ATOM 2516 C CA . LEU B 1 2 ? -27.062 -8.305 -12.836 1 44.31 2 LEU B CA 1
ATOM 2517 C C . LEU B 1 2 ? -26.406 -7.328 -13.805 1 44.31 2 LEU B C 1
ATOM 2519 O O . LEU B 1 2 ? -26.703 -6.129 -13.781 1 44.31 2 LEU B O 1
ATOM 2523 N N . LEU B 1 3 ? -24.859 -7.656 -13.969 1 50.19 3 LEU B N 1
ATOM 2524 C CA . LEU B 1 3 ? -23.781 -6.762 -14.344 1 50.19 3 LEU B CA 1
ATOM 2525 C C . LEU B 1 3 ? -23.797 -6.473 -15.836 1 50.19 3 LEU B C 1
ATOM 2527 O O . LEU B 1 3 ? -22.906 -5.785 -16.344 1 50.19 3 LEU B O 1
ATOM 2531 N N . ALA B 1 4 ? -24.734 -6.961 -16.609 1 44.91 4 ALA B N 1
ATOM 2532 C CA . ALA B 1 4 ? -24.703 -6.711 -18.047 1 44.91 4 ALA B CA 1
ATOM 2533 C C . ALA B 1 4 ? -25.062 -5.258 -18.359 1 44.91 4 ALA B C 1
ATOM 2535 O O . ALA B 1 4 ? -26.078 -4.746 -17.875 1 44.91 4 ALA B O 1
ATOM 2536 N N . GLY B 1 5 ? -24.109 -4.629 -18.828 1 57.62 5 GLY B N 1
ATOM 2537 C CA . GLY B 1 5 ? -24.094 -3.236 -19.234 1 57.62 5 GLY B CA 1
ATOM 2538 C C . GLY B 1 5 ? -23.438 -2.316 -18.234 1 57.62 5 GLY B C 1
ATOM 2539 O O . GLY B 1 5 ? -23.203 -1.142 -18.531 1 57.62 5 GLY B O 1
ATOM 2540 N N . GLN B 1 6 ? -23.422 -2.918 -16.984 1 68.69 6 GLN B N 1
ATOM 2541 C CA . GLN B 1 6 ? -22.812 -2.027 -16 1 68.69 6 GLN B CA 1
ATOM 2542 C C . GLN B 1 6 ? -21.297 -2.203 -15.953 1 68.69 6 GLN B C 1
ATOM 2544 O O . GLN B 1 6 ? -20.781 -3.221 -16.422 1 68.69 6 GLN B O 1
ATOM 2549 N N . GLN B 1 7 ? -20.625 -1.207 -15.617 1 86.19 7 GLN B N 1
ATOM 2550 C CA . GLN B 1 7 ? -19.172 -1.147 -15.562 1 86.19 7 GLN B CA 1
ATOM 2551 C C . GLN B 1 7 ? -18.609 -2.197 -14.609 1 86.19 7 GLN B C 1
ATOM 2553 O O . GLN B 1 7 ? -19.156 -2.402 -13.516 1 86.19 7 GLN B O 1
ATOM 2558 N N . LEU B 1 8 ? -17.844 -3.105 -15.086 1 93.88 8 LEU B N 1
ATOM 2559 C CA . LEU B 1 8 ? -17.141 -4.098 -14.281 1 93.88 8 LEU B CA 1
ATOM 2560 C C . LEU B 1 8 ? -15.68 -3.705 -14.086 1 93.88 8 LEU B C 1
ATOM 2562 O O . LEU B 1 8 ? -15.133 -2.93 -14.875 1 93.88 8 LEU B O 1
ATOM 2566 N N . PRO B 1 9 ? -15.133 -4.262 -12.984 1 96.5 9 PRO B N 1
ATOM 2567 C CA . PRO B 1 9 ? -13.695 -4.02 -12.844 1 96.5 9 PRO B CA 1
ATOM 2568 C C . PRO B 1 9 ? -12.875 -4.66 -13.961 1 96.5 9 PRO B C 1
ATOM 2570 O O . PRO B 1 9 ? -13.219 -5.746 -14.43 1 96.5 9 PRO B O 1
ATOM 2573 N N . GLN B 1 10 ? -11.836 -3.957 -14.328 1 95.25 10 GLN B N 1
ATOM 2574 C CA . GLN B 1 10 ? -10.922 -4.52 -15.32 1 95.25 10 GLN B CA 1
ATOM 2575 C C . GLN B 1 10 ? -9.938 -5.488 -14.672 1 95.25 10 GLN B C 1
ATOM 2577 O O . GLN B 1 10 ? -9.539 -6.48 -15.281 1 95.25 10 GLN B O 1
ATOM 2582 N N . HIS B 1 11 ? -9.508 -5.219 -13.508 1 97.56 11 HIS B N 1
ATOM 2583 C CA . HIS B 1 11 ? -8.508 -5.98 -12.773 1 97.56 11 HIS B CA 1
ATOM 2584 C C . HIS B 1 11 ? -8.992 -6.32 -11.367 1 97.56 11 HIS B C 1
ATOM 2586 O O . HIS B 1 11 ? -9.203 -5.422 -10.547 1 97.56 11 HIS B O 1
ATOM 2592 N N . ILE B 1 12 ? -9.141 -7.605 -11.086 1 98.5 12 ILE B N 1
ATOM 2593 C CA . ILE B 1 12 ? -9.531 -8.086 -9.766 1 98.5 12 ILE B CA 1
ATOM 2594 C C . ILE B 1 12 ? -8.391 -8.891 -9.148 1 98.5 12 ILE B C 1
ATOM 2596 O O . ILE B 1 12 ? -7.754 -9.703 -9.828 1 98.5 12 ILE B O 1
ATOM 2600 N N . ALA B 1 13 ? -8.102 -8.586 -7.918 1 98.88 13 ALA B N 1
ATOM 2601 C CA . ALA B 1 13 ? -7.102 -9.336 -7.172 1 98.88 13 ALA B CA 1
ATOM 2602 C C . ALA B 1 13 ? -7.746 -10.133 -6.035 1 98.88 13 ALA B C 1
ATOM 2604 O O . ALA B 1 13 ? -8.711 -9.672 -5.422 1 98.88 13 ALA B O 1
ATOM 2605 N N . PHE B 1 14 ? -7.207 -11.344 -5.762 1 98.81 14 PHE B N 1
ATOM 2606 C CA . PHE B 1 14 ? -7.727 -12.211 -4.711 1 98.81 14 PHE B CA 1
ATOM 2607 C C . PHE B 1 14 ? -6.629 -12.578 -3.719 1 98.81 14 PHE B C 1
ATOM 2609 O O . PHE B 1 14 ? -5.527 -12.953 -4.117 1 98.81 14 PHE B O 1
ATOM 2616 N N . ILE B 1 15 ? -6.887 -12.43 -2.482 1 98.69 15 ILE B N 1
ATOM 2617 C CA . ILE B 1 15 ? -6.121 -13.07 -1.416 1 98.69 15 ILE B CA 1
ATOM 2618 C C . ILE B 1 15 ? -6.898 -14.258 -0.863 1 98.69 15 ILE B C 1
ATOM 2620 O O . ILE B 1 15 ? -7.773 -14.094 -0.01 1 98.69 15 ILE B O 1
ATOM 2624 N N . PRO B 1 16 ? -6.598 -15.43 -1.369 1 98.38 16 PRO B N 1
ATOM 2625 C CA . PRO B 1 16 ? -7.359 -16.625 -0.999 1 98.38 16 PRO B CA 1
ATOM 2626 C C . PRO B 1 16 ? -6.98 -17.156 0.381 1 98.38 16 PRO B C 1
ATOM 2628 O O . PRO B 1 16 ? -6.41 -18.25 0.491 1 98.38 16 PRO B O 1
ATOM 2631 N N . ASP B 1 17 ? -7.43 -16.531 1.373 1 97.56 17 ASP B N 1
ATOM 2632 C CA . ASP B 1 17 ? -7.105 -16.844 2.764 1 97.56 17 ASP B CA 1
ATOM 2633 C C . ASP B 1 17 ? -8.062 -17.891 3.334 1 97.56 17 ASP B C 1
ATOM 2635 O O . ASP B 1 17 ? -9.25 -17.891 2.998 1 97.56 17 ASP B O 1
ATOM 2639 N N . GLY B 1 18 ? -7.562 -18.812 4.129 1 97.62 18 GLY B N 1
ATOM 2640 C CA . GLY B 1 18 ? -8.43 -19.703 4.891 1 97.62 18 GLY B CA 1
ATOM 2641 C C . GLY B 1 18 ? -8.289 -21.156 4.488 1 97.62 18 GLY B C 1
ATOM 2642 O O . GLY B 1 18 ? -9.055 -22 4.945 1 97.62 18 GLY B O 1
ATOM 2643 N N . ASN B 1 19 ? -7.305 -21.516 3.682 1 96.69 19 ASN B N 1
ATOM 2644 C CA . ASN B 1 19 ? -7.141 -22.891 3.211 1 96.69 19 ASN B CA 1
ATOM 2645 C C . ASN B 1 19 ? -6.84 -23.844 4.363 1 96.69 19 ASN B C 1
ATOM 2647 O O . ASN B 1 19 ? -7.508 -24.875 4.516 1 96.69 19 ASN B O 1
ATOM 2651 N N . ARG B 1 20 ? -5.828 -23.516 5.238 1 94.69 20 ARG B N 1
ATOM 2652 C CA . ARG B 1 20 ? -5.43 -24.359 6.355 1 94.69 20 ARG B CA 1
ATOM 2653 C C . ARG B 1 20 ? -6.547 -24.469 7.387 1 94.69 20 ARG B C 1
ATOM 2655 O O . ARG B 1 20 ? -6.809 -25.562 7.914 1 94.69 20 ARG B O 1
ATOM 2662 N N . ARG B 1 21 ? -7.148 -23.391 7.723 1 96.62 21 ARG B N 1
ATOM 2663 C CA . ARG B 1 21 ? -8.242 -23.375 8.688 1 96.62 21 ARG B CA 1
ATOM 2664 C C . ARG B 1 21 ? -9.406 -24.234 8.211 1 96.62 21 ARG B C 1
ATOM 2666 O O . ARG B 1 21 ? -10.039 -24.922 9.008 1 96.62 21 ARG B O 1
ATOM 2673 N N . PHE B 1 22 ? -9.742 -24.156 6.914 1 97.88 22 PHE B N 1
ATOM 2674 C CA . PHE B 1 22 ? -10.812 -24.984 6.344 1 97.88 22 PHE B CA 1
ATOM 2675 C C . PHE B 1 22 ? -10.531 -26.469 6.562 1 97.88 22 PHE B C 1
ATOM 2677 O O . PHE B 1 22 ? -11.406 -27.203 7.008 1 97.88 22 PHE B O 1
ATOM 2684 N N . ALA B 1 23 ? -9.312 -26.906 6.188 1 97.38 23 ALA B N 1
ATOM 2685 C CA . ALA B 1 23 ? -8.914 -28.297 6.391 1 97.38 23 ALA B CA 1
ATOM 2686 C C . ALA B 1 23 ? -9.023 -28.688 7.859 1 97.38 23 ALA B C 1
ATOM 2688 O O . ALA B 1 23 ? -9.531 -29.766 8.18 1 97.38 23 ALA B O 1
ATOM 2689 N N . ALA B 1 24 ? -8.57 -27.766 8.766 1 97.06 24 ALA B N 1
ATOM 2690 C CA . ALA B 1 24 ? -8.602 -28.031 10.203 1 97.06 24 ALA B CA 1
ATOM 2691 C C . ALA B 1 24 ? -10.031 -28.234 10.688 1 97.06 24 ALA B C 1
ATOM 2693 O O . ALA B 1 24 ? -10.289 -29.109 11.523 1 97.06 24 ALA B O 1
ATOM 2694 N N . GLN B 1 25 ? -10.945 -27.484 10.18 1 97.38 25 GLN B N 1
ATOM 2695 C CA . GLN B 1 25 ? -12.352 -27.594 10.555 1 97.38 25 GLN B CA 1
ATOM 2696 C C . GLN B 1 25 ? -12.914 -28.953 10.188 1 97.38 25 GLN B C 1
ATOM 2698 O O . GLN B 1 25 ? -13.844 -29.438 10.844 1 97.38 25 GLN B O 1
ATOM 2703 N N . LEU B 1 26 ? -12.359 -29.594 9.211 1 96.88 26 LEU B N 1
ATOM 2704 C CA . LEU B 1 26 ? -12.836 -30.891 8.734 1 96.88 26 LEU B CA 1
ATOM 2705 C C . LEU B 1 26 ? -11.961 -32.031 9.273 1 96.88 26 LEU B C 1
ATOM 2707 O O . LEU B 1 26 ? -12.148 -33.188 8.906 1 96.88 26 LEU B O 1
ATOM 2711 N N . GLY B 1 27 ? -10.953 -31.641 10.062 1 96.62 27 GLY B N 1
ATOM 2712 C CA . GLY B 1 27 ? -10.031 -32.625 10.617 1 96.62 27 GLY B CA 1
ATOM 2713 C C . GLY B 1 27 ? -9.062 -33.188 9.586 1 96.62 27 GLY B C 1
ATOM 2714 O O . GLY B 1 27 ? -8.609 -34.312 9.703 1 96.62 27 GLY B O 1
ATOM 2715 N N . LEU B 1 28 ? -8.773 -32.438 8.602 1 96.56 28 LEU B N 1
ATOM 2716 C CA . LEU B 1 28 ? -7.895 -32.875 7.52 1 96.56 28 LEU B CA 1
ATOM 2717 C C . LEU B 1 28 ? -6.531 -32.188 7.621 1 96.56 28 LEU B C 1
ATOM 2719 O O . LEU B 1 28 ? -6.367 -31.234 8.375 1 96.56 28 LEU B O 1
ATOM 2723 N N . LYS B 1 29 ? -5.648 -32.781 6.887 1 94.12 29 LYS B N 1
ATOM 2724 C CA . LYS B 1 29 ? -4.32 -32.188 6.805 1 94.12 29 LYS B CA 1
ATOM 2725 C C . LYS B 1 29 ? -4.352 -30.875 6.027 1 94.12 29 LYS B C 1
ATOM 2727 O O . LYS B 1 29 ? -5.125 -30.734 5.082 1 94.12 29 LYS B O 1
ATOM 2732 N N . ALA B 1 30 ? -3.449 -30 6.348 1 92.44 30 ALA B N 1
ATOM 2733 C CA . ALA B 1 30 ? -3.381 -28.656 5.762 1 92.44 30 ALA B CA 1
ATOM 2734 C C . ALA B 1 30 ? -3.264 -28.734 4.242 1 92.44 30 ALA B C 1
ATOM 2736 O O . ALA B 1 30 ? -3.861 -27.922 3.529 1 92.44 30 ALA B O 1
ATOM 2737 N N . ILE B 1 31 ? -2.553 -29.625 3.793 1 92.5 31 ILE B N 1
ATOM 2738 C CA . ILE B 1 31 ? -2.277 -29.734 2.363 1 92.5 31 ILE B CA 1
ATOM 2739 C C . ILE B 1 31 ? -3.584 -29.969 1.604 1 92.5 31 ILE B C 1
ATOM 2741 O O . ILE B 1 31 ? -3.729 -29.516 0.465 1 92.5 31 ILE B O 1
ATOM 2745 N N . ILE B 1 32 ? -4.543 -30.625 2.162 1 94.06 32 ILE B N 1
ATOM 2746 C CA . ILE B 1 32 ? -5.836 -30.859 1.534 1 94.06 32 ILE B CA 1
ATOM 2747 C C . ILE B 1 32 ? -6.586 -29.547 1.378 1 94.06 32 ILE B C 1
ATOM 2749 O O . ILE B 1 32 ? -7.266 -29.328 0.372 1 94.06 32 ILE B O 1
ATOM 2753 N N . GLY B 1 33 ? -6.461 -28.703 2.342 1 95.62 33 GLY B N 1
ATOM 2754 C CA . GLY B 1 33 ? -7.031 -27.375 2.229 1 95.62 33 GLY B CA 1
ATOM 2755 C C . GLY B 1 33 ? -6.496 -26.594 1.046 1 95.62 33 GLY B C 1
ATOM 2756 O O . GLY B 1 33 ? -7.258 -25.938 0.335 1 95.62 33 GLY B O 1
ATOM 2757 N N . HIS B 1 34 ? -5.199 -26.688 0.822 1 93.94 34 HIS B N 1
ATOM 2758 C CA . HIS B 1 34 ? -4.574 -26.016 -0.307 1 93.94 34 HIS B CA 1
ATOM 2759 C C . HIS B 1 34 ? -5.027 -26.609 -1.633 1 93.94 34 HIS B C 1
ATOM 2761 O O . HIS B 1 34 ? -5.23 -25.891 -2.611 1 93.94 34 HIS B O 1
ATOM 2767 N N . TYR B 1 35 ? -5.188 -27.906 -1.619 1 93.5 35 TYR B N 1
ATOM 2768 C CA . TYR B 1 35 ? -5.691 -28.578 -2.812 1 93.5 35 TYR B CA 1
ATOM 2769 C C . TYR B 1 35 ? -7.098 -28.094 -3.158 1 93.5 35 TYR B C 1
ATOM 2771 O O . TYR B 1 35 ? -7.375 -27.75 -4.309 1 93.5 35 TYR B O 1
ATOM 2779 N N . LEU B 1 36 ? -7.965 -28.047 -2.191 1 95.69 36 LEU B N 1
ATOM 2780 C CA . LEU B 1 36 ? -9.328 -27.594 -2.391 1 95.69 36 LEU B CA 1
ATOM 2781 C C . LEU B 1 36 ? -9.359 -26.109 -2.764 1 95.69 36 LEU B C 1
ATOM 2783 O O . LEU B 1 36 ? -10.195 -25.672 -3.557 1 95.69 36 LEU B O 1
ATOM 2787 N N . GLY B 1 37 ? -8.484 -25.359 -2.201 1 96.12 37 GLY B N 1
ATOM 2788 C CA . GLY B 1 37 ? -8.336 -23.969 -2.57 1 96.12 37 GLY B CA 1
ATOM 2789 C C . GLY B 1 37 ? -7.969 -23.766 -4.027 1 96.12 37 GLY B C 1
ATOM 2790 O O . GLY B 1 37 ? -8.5 -22.875 -4.691 1 96.12 37 GLY B O 1
ATOM 2791 N N . ASN B 1 38 ? -7.082 -24.578 -4.457 1 92.69 38 ASN B N 1
ATOM 2792 C CA . ASN B 1 38 ? -6.68 -24.516 -5.855 1 92.69 38 ASN B CA 1
ATOM 2793 C C . ASN B 1 38 ? -7.84 -24.859 -6.789 1 92.69 38 ASN B C 1
ATOM 2795 O O . ASN B 1 38 ? -7.992 -24.25 -7.848 1 92.69 38 ASN B O 1
ATOM 2799 N N . LYS B 1 39 ? -8.578 -25.812 -6.477 1 92 39 LYS B N 1
ATOM 2800 C CA . LYS B 1 39 ? -9.773 -26.156 -7.25 1 92 39 LYS B CA 1
ATOM 2801 C C . LYS B 1 39 ? -10.734 -24.969 -7.305 1 92 39 LYS B C 1
ATOM 2803 O O . LYS B 1 39 ? -11.289 -24.656 -8.359 1 92 39 LYS B O 1
ATOM 2808 N N . LYS B 1 40 ? -10.914 -24.375 -6.156 1 95.81 40 LYS B N 1
ATOM 2809 C CA . LYS B 1 40 ? -11.789 -23.219 -6.09 1 95.81 40 LYS B CA 1
ATOM 2810 C C . LYS B 1 40 ? -11.266 -22.078 -6.973 1 95.81 40 LYS B C 1
ATOM 2812 O O . LYS B 1 40 ? -12.039 -21.406 -7.641 1 95.81 40 LYS B O 1
ATOM 2817 N N . LEU B 1 41 ? -9.992 -21.922 -6.969 1 93.75 41 LEU B N 1
ATOM 2818 C CA . LEU B 1 41 ? -9.383 -20.891 -7.785 1 93.75 41 LEU B CA 1
ATOM 2819 C C . LEU B 1 41 ? -9.727 -21.078 -9.258 1 93.75 41 LEU B C 1
ATOM 2821 O O . LEU B 1 41 ? -10.031 -20.109 -9.953 1 93.75 41 LEU B O 1
ATOM 2825 N N . LYS B 1 42 ? -9.664 -22.234 -9.727 1 88.88 42 LYS B N 1
ATOM 2826 C CA . LYS B 1 42 ? -10.008 -22.531 -11.109 1 88.88 42 LYS B CA 1
ATOM 2827 C C . LYS B 1 42 ? -11.438 -22.094 -11.43 1 88.88 42 LYS B C 1
ATOM 2829 O O . LYS B 1 42 ? -11.695 -21.5 -12.477 1 88.88 42 LYS B O 1
ATOM 2834 N N . HIS B 1 43 ? -12.336 -22.344 -10.5 1 92.06 43 HIS B N 1
ATOM 2835 C CA . HIS B 1 43 ? -13.727 -21.938 -10.672 1 92.06 43 HIS B CA 1
ATOM 2836 C C . HIS B 1 43 ? -13.844 -20.406 -10.695 1 92.06 43 HIS B C 1
ATOM 2838 O O . HIS B 1 43 ? -14.539 -19.844 -11.539 1 92.06 43 HIS B O 1
ATOM 2844 N N . VAL B 1 44 ? -13.148 -19.812 -9.844 1 94.81 44 VAL B N 1
ATOM 2845 C CA . VAL B 1 44 ? -13.25 -18.359 -9.711 1 94.81 44 VAL B CA 1
ATOM 2846 C C . VAL B 1 44 ? -12.711 -17.688 -10.969 1 94.81 44 VAL B C 1
ATOM 2848 O O . VAL B 1 44 ? -13.312 -16.734 -11.477 1 94.81 44 VAL B O 1
ATOM 2851 N N . VAL B 1 45 ? -11.617 -18.156 -11.438 1 91.25 45 VAL B N 1
ATOM 2852 C CA . VAL B 1 45 ? -11.023 -17.609 -12.656 1 91.25 45 VAL B CA 1
ATOM 2853 C C . VAL B 1 45 ? -11.992 -17.781 -13.828 1 91.25 45 VAL B C 1
ATOM 2855 O O . VAL B 1 45 ? -12.156 -16.875 -14.648 1 91.25 45 VAL B O 1
ATOM 2858 N N . HIS B 1 46 ? -12.625 -18.906 -13.859 1 88.94 46 HIS B N 1
ATOM 2859 C CA . HIS B 1 46 ? -13.609 -19.156 -14.898 1 88.94 46 HIS B CA 1
ATOM 2860 C C . HIS B 1 46 ? -14.773 -18.172 -14.812 1 88.94 46 HIS B C 1
ATOM 2862 O O . HIS B 1 46 ? -15.211 -17.625 -15.828 1 88.94 46 HIS B O 1
ATOM 2868 N N . TRP B 1 47 ? -15.297 -17.969 -13.578 1 92.81 47 TRP B N 1
ATOM 2869 C CA . TRP B 1 47 ? -16.391 -17.016 -13.383 1 92.81 47 TRP B CA 1
ATOM 2870 C C . TRP B 1 47 ? -15.984 -15.625 -13.852 1 92.81 47 TRP B C 1
ATOM 2872 O O . TRP B 1 47 ? -16.766 -14.938 -14.523 1 92.81 47 TRP B O 1
ATOM 2882 N N . CYS B 1 48 ? -14.773 -15.242 -13.5 1 93.19 48 CYS B N 1
ATOM 2883 C CA . CYS B 1 48 ? -14.289 -13.93 -13.898 1 93.19 48 CYS B CA 1
ATOM 2884 C C . CYS B 1 48 ? -14.227 -13.805 -15.414 1 93.19 48 CYS B C 1
ATOM 2886 O O . CYS B 1 48 ? -14.641 -12.789 -15.977 1 93.19 48 CYS B O 1
ATOM 2888 N N . ARG B 1 49 ? -13.773 -14.75 -16.047 1 87.81 49 ARG B N 1
ATOM 2889 C CA . ARG B 1 49 ? -13.688 -14.75 -17.5 1 87.81 49 ARG B CA 1
ATOM 2890 C C . ARG B 1 49 ? -15.07 -14.641 -18.141 1 87.81 49 ARG B C 1
ATOM 2892 O O . ARG B 1 49 ? -15.266 -13.867 -19.078 1 87.81 49 ARG B O 1
ATOM 2899 N N . GLU B 1 50 ? -15.945 -15.406 -17.625 1 88.38 50 GLU B N 1
ATOM 2900 C CA . GLU B 1 50 ? -17.297 -15.406 -18.156 1 88.38 50 GLU B CA 1
ATOM 2901 C C . GLU B 1 50 ? -17.953 -14.031 -18 1 88.38 50 GLU B C 1
ATOM 2903 O O . GLU B 1 50 ? -18.781 -13.633 -18.828 1 88.38 50 GLU B O 1
ATOM 2908 N N . LEU B 1 51 ? -17.5 -13.375 -17 1 91.56 51 LEU B N 1
ATOM 2909 C CA . LEU B 1 51 ? -18.047 -12.055 -16.734 1 91.56 51 LEU B CA 1
ATOM 2910 C C . LEU B 1 51 ? -17.344 -10.984 -17.562 1 91.56 51 LEU B C 1
ATOM 2912 O O . LEU B 1 51 ? -17.797 -9.836 -17.609 1 91.56 51 LEU B O 1
ATOM 2916 N N . GLY B 1 52 ? -16.219 -11.367 -18.141 1 88.94 52 GLY B N 1
ATOM 2917 C CA . GLY B 1 52 ? -15.5 -10.438 -19 1 88.94 52 GLY B CA 1
ATOM 2918 C C . GLY B 1 52 ? -14.414 -9.664 -18.266 1 88.94 52 GLY B C 1
ATOM 2919 O O . GLY B 1 52 ? -13.953 -8.625 -18.75 1 88.94 52 GLY B O 1
ATOM 2920 N N . ILE B 1 53 ? -14.078 -10.133 -17.125 1 93.69 53 ILE B N 1
ATOM 2921 C CA . ILE B 1 53 ? -12.969 -9.523 -16.391 1 93.69 53 ILE B CA 1
ATOM 2922 C C . ILE B 1 53 ? -11.648 -9.945 -17.016 1 93.69 53 ILE B C 1
ATOM 2924 O O . ILE B 1 53 ? -11.328 -11.141 -17.078 1 93.69 53 ILE B O 1
ATOM 2928 N N . ARG B 1 54 ? -10.836 -9 -17.359 1 92.25 54 ARG B N 1
ATOM 2929 C CA . ARG B 1 54 ? -9.68 -9.273 -18.203 1 92.25 54 ARG B CA 1
ATOM 2930 C C . ARG B 1 54 ? -8.453 -9.609 -17.375 1 92.25 54 ARG B C 1
ATOM 2932 O O . ARG B 1 54 ? -7.625 -10.438 -17.781 1 92.25 54 ARG B O 1
ATOM 2939 N N . TYR B 1 55 ? -8.273 -8.977 -16.281 1 95.81 55 TYR B N 1
ATOM 2940 C CA . TYR B 1 55 ? -7.082 -9.188 -15.469 1 95.81 55 TYR B CA 1
ATOM 2941 C C . TYR B 1 55 ? -7.441 -9.75 -14.094 1 95.81 55 TYR B C 1
ATOM 2943 O O . TYR B 1 55 ? -8.258 -9.172 -13.375 1 95.81 55 TYR B O 1
ATOM 2951 N N . VAL B 1 56 ? -6.875 -10.875 -13.812 1 96.44 56 VAL B N 1
ATOM 2952 C CA . VAL B 1 56 ? -7.055 -11.516 -12.508 1 96.44 56 VAL B CA 1
ATOM 2953 C C . VAL B 1 56 ? -5.691 -11.797 -11.883 1 96.44 56 VAL B C 1
ATOM 2955 O O . VAL B 1 56 ? -4.801 -12.344 -12.531 1 96.44 56 VAL B O 1
ATOM 2958 N N . THR B 1 57 ? -5.465 -11.32 -10.672 1 98.12 57 THR B N 1
ATOM 2959 C CA . THR B 1 57 ? -4.238 -11.586 -9.93 1 98.12 57 THR B CA 1
ATOM 2960 C C . THR B 1 57 ? -4.543 -12.297 -8.609 1 98.12 57 THR B C 1
ATOM 2962 O O . THR B 1 57 ? -5.414 -11.859 -7.859 1 98.12 57 THR B O 1
ATOM 2965 N N . VAL B 1 58 ? -3.838 -13.383 -8.336 1 98 58 VAL B N 1
ATOM 2966 C CA . VAL B 1 58 ? -4.113 -14.164 -7.129 1 98 58 VAL B CA 1
ATOM 2967 C C . VAL B 1 58 ? -2.846 -14.273 -6.285 1 98 58 VAL B C 1
ATOM 2969 O O . VAL B 1 58 ? -1.75 -14.453 -6.82 1 98 58 VAL B O 1
ATOM 2972 N N . TYR B 1 59 ? -3.035 -14.039 -4.977 1 98.19 59 TYR B N 1
ATOM 2973 C CA . TYR B 1 59 ? -1.945 -14.211 -4.02 1 98.19 59 TYR B CA 1
ATOM 2974 C C . TYR B 1 59 ? -1.757 -15.68 -3.664 1 98.19 59 TYR B C 1
ATOM 2976 O O . TYR B 1 59 ? -2.291 -16.156 -2.658 1 98.19 59 TYR B O 1
ATOM 2984 N N . ALA B 1 60 ? -0.915 -16.406 -4.332 1 96.62 60 ALA B N 1
ATOM 2985 C CA . ALA B 1 60 ? -0.823 -17.859 -4.215 1 96.62 60 ALA B CA 1
ATOM 2986 C C . ALA B 1 60 ? 0.208 -18.266 -3.164 1 96.62 60 ALA B C 1
ATOM 2988 O O . ALA B 1 60 ? -0.05 -19.141 -2.336 1 96.62 60 ALA B O 1
ATOM 2989 N N . PHE B 1 61 ? 1.334 -17.656 -3.172 1 95.19 61 PHE B N 1
ATOM 2990 C CA . PHE B 1 61 ? 2.428 -17.984 -2.266 1 95.19 61 PHE B CA 1
ATOM 2991 C C . PHE B 1 61 ? 3.275 -16.75 -1.965 1 95.19 61 PHE B C 1
ATOM 2993 O O . PHE B 1 61 ? 3.943 -16.219 -2.854 1 95.19 61 PHE B O 1
ATOM 3000 N N . SER B 1 62 ? 3.256 -16.328 -0.726 1 91.44 62 SER B N 1
ATOM 3001 C CA . SER B 1 62 ? 4.047 -15.164 -0.319 1 91.44 62 SER B CA 1
ATOM 3002 C C . SER B 1 62 ? 5.484 -15.562 -0.01 1 91.44 62 SER B C 1
ATOM 3004 O O . SER B 1 62 ? 5.754 -16.703 0.366 1 91.44 62 SER B O 1
ATOM 3006 N N . THR B 1 63 ? 6.391 -14.656 -0.122 1 85.5 63 THR B N 1
ATOM 3007 C CA . THR B 1 63 ? 7.777 -14.883 0.275 1 85.5 63 THR B CA 1
ATOM 3008 C C . THR B 1 63 ? 7.859 -15.242 1.756 1 85.5 63 THR B C 1
ATOM 3010 O O . THR B 1 63 ? 8.711 -16.031 2.16 1 85.5 63 THR B O 1
ATOM 3013 N N . ASP B 1 64 ? 6.883 -14.812 2.541 1 80.75 64 ASP B N 1
ATOM 3014 C CA . ASP B 1 64 ? 6.832 -15.078 3.977 1 80.75 64 ASP B CA 1
ATOM 3015 C C . ASP B 1 64 ? 6.461 -16.531 4.258 1 80.75 64 ASP B C 1
ATOM 3017 O O . ASP B 1 64 ? 6.688 -17.031 5.359 1 80.75 64 ASP B O 1
ATOM 3021 N N . ASN B 1 65 ? 5.93 -17.188 3.326 1 83.62 65 ASN B N 1
ATOM 3022 C CA . ASN B 1 65 ? 5.492 -18.562 3.498 1 83.62 65 ASN B CA 1
ATOM 3023 C C . ASN B 1 65 ? 6.68 -19.516 3.58 1 83.62 65 ASN B C 1
ATOM 3025 O O . ASN B 1 65 ? 6.531 -20.672 4.012 1 83.62 65 ASN B O 1
ATOM 3029 N N . PHE B 1 66 ? 7.84 -19.062 3.201 1 84.69 66 PHE B N 1
ATOM 3030 C CA . PHE B 1 66 ? 9.039 -19.891 3.307 1 84.69 66 PHE B CA 1
ATOM 3031 C C . PHE B 1 66 ? 9.43 -20.094 4.766 1 84.69 66 PHE B C 1
ATOM 3033 O O . PHE B 1 66 ? 10.258 -20.953 5.078 1 84.69 66 PHE B O 1
ATOM 3040 N N . LYS B 1 67 ? 8.875 -19.375 5.629 1 81.06 67 LYS B N 1
ATOM 3041 C CA . LYS B 1 67 ? 9.188 -19.469 7.051 1 81.06 67 LYS B CA 1
ATOM 3042 C C . LYS B 1 67 ? 8.414 -20.609 7.703 1 81.06 67 LYS B C 1
ATOM 3044 O O . LYS B 1 67 ? 8.641 -20.938 8.875 1 81.06 67 LYS B O 1
ATOM 3049 N N . ARG B 1 68 ? 7.504 -21.188 7.016 1 82.62 68 ARG B N 1
ATOM 3050 C CA . ARG B 1 68 ? 6.812 -22.375 7.488 1 82.62 68 ARG B CA 1
ATOM 3051 C C . ARG B 1 68 ? 7.77 -23.562 7.586 1 82.62 68 ARG B C 1
ATOM 3053 O O . ARG B 1 68 ? 8.945 -23.438 7.246 1 82.62 68 ARG B O 1
ATOM 3060 N N . SER B 1 69 ? 7.27 -24.703 8.141 1 87 69 SER B N 1
ATOM 3061 C CA . SER B 1 69 ? 8.125 -25.891 8.266 1 87 69 SER B CA 1
ATOM 3062 C C . SER B 1 69 ? 8.633 -26.344 6.902 1 87 69 SER B C 1
ATOM 3064 O O . SER B 1 69 ? 7.934 -26.203 5.895 1 87 69 SER B O 1
ATOM 3066 N N . ALA B 1 70 ? 9.844 -26.859 6.957 1 89.75 70 ALA B N 1
ATOM 3067 C CA . ALA B 1 70 ? 10.445 -27.344 5.719 1 89.75 70 ALA B CA 1
ATOM 3068 C C . ALA B 1 70 ? 9.547 -28.375 5.035 1 89.75 70 ALA B C 1
ATOM 3070 O O . ALA B 1 70 ? 9.445 -28.406 3.807 1 89.75 70 ALA B O 1
ATOM 3071 N N . GLU B 1 71 ? 8.93 -29.125 5.836 1 91.62 71 GLU B N 1
ATOM 3072 C CA . GLU B 1 71 ? 8.023 -30.141 5.305 1 91.62 71 GLU B CA 1
ATOM 3073 C C . GLU B 1 71 ? 6.824 -29.5 4.613 1 91.62 71 GLU B C 1
ATOM 3075 O O . GLU B 1 71 ? 6.438 -29.922 3.518 1 91.62 71 GLU B O 1
ATOM 3080 N N . GLU B 1 72 ? 6.273 -28.531 5.246 1 89 72 GLU B N 1
ATOM 3081 C CA . GLU B 1 72 ? 5.129 -27.859 4.648 1 89 72 GLU B CA 1
ATOM 3082 C C . GLU B 1 72 ? 5.516 -27.141 3.355 1 89 72 GLU B C 1
ATOM 3084 O O . GLU B 1 72 ? 4.797 -27.219 2.359 1 89 72 GLU B O 1
ATOM 3089 N N . VAL B 1 73 ? 6.629 -26.531 3.395 1 92.31 73 VAL B N 1
ATOM 3090 C CA . VAL B 1 73 ? 7.094 -25.797 2.215 1 92.31 73 VAL B CA 1
ATOM 3091 C C . VAL B 1 73 ? 7.316 -26.781 1.062 1 92.31 73 VAL B C 1
ATOM 3093 O O . VAL B 1 73 ? 6.898 -26.516 -0.07 1 92.31 73 VAL B O 1
ATOM 3096 N N . ALA B 1 74 ? 7.914 -27.906 1.37 1 94.06 74 ALA B N 1
ATOM 3097 C CA . ALA B 1 74 ? 8.172 -28.922 0.349 1 94.06 74 ALA B CA 1
ATOM 3098 C C . ALA B 1 74 ? 6.867 -29.422 -0.27 1 94.06 74 ALA B C 1
ATOM 3100 O O . ALA B 1 74 ? 6.789 -29.625 -1.483 1 94.06 74 ALA B O 1
ATOM 3101 N N . ARG B 1 75 ? 5.918 -29.625 0.548 1 92.5 75 ARG B N 1
ATOM 3102 C CA . ARG B 1 75 ? 4.625 -30.078 0.061 1 92.5 75 ARG B CA 1
ATOM 3103 C C . ARG B 1 75 ? 3.953 -29.031 -0.806 1 92.5 75 ARG B C 1
ATOM 3105 O O . ARG B 1 75 ? 3.348 -29.344 -1.83 1 92.5 75 ARG B O 1
ATOM 3112 N N . LEU B 1 76 ? 4.07 -27.828 -0.413 1 94 76 LEU B N 1
ATOM 3113 C CA . LEU B 1 76 ? 3.498 -26.734 -1.187 1 94 76 LEU B CA 1
ATOM 3114 C C . LEU B 1 76 ? 4.184 -26.609 -2.545 1 94 76 LEU B C 1
ATOM 3116 O O . LEU B 1 76 ? 3.525 -26.344 -3.555 1 94 76 LEU B O 1
ATOM 3120 N N . MET B 1 77 ? 5.461 -26.812 -2.508 1 96.19 77 MET B N 1
ATOM 3121 C CA . MET B 1 77 ? 6.215 -26.75 -3.758 1 96.19 77 MET B CA 1
ATOM 3122 C C . MET B 1 77 ? 5.785 -27.875 -4.703 1 96.19 77 MET B C 1
ATOM 3124 O O . MET B 1 77 ? 5.629 -27.641 -5.906 1 96.19 77 MET B O 1
ATOM 3128 N N . LYS B 1 78 ? 5.582 -29.031 -4.168 1 95.31 78 LYS B N 1
ATOM 3129 C CA . LYS B 1 78 ? 5.113 -30.156 -4.977 1 95.31 78 LYS B CA 1
ATOM 3130 C C . LYS B 1 78 ? 3.732 -29.875 -5.562 1 95.31 78 LYS B C 1
ATOM 3132 O O . LYS B 1 78 ? 3.488 -30.125 -6.746 1 95.31 78 LYS B O 1
ATOM 3137 N N . LEU B 1 79 ? 2.893 -29.375 -4.719 1 93.75 79 LEU B N 1
ATOM 3138 C CA . LEU B 1 79 ? 1.555 -29 -5.168 1 93.75 79 LEU B CA 1
ATOM 3139 C C . LEU B 1 79 ? 1.619 -27.938 -6.254 1 93.75 79 LEU B C 1
ATOM 3141 O O . LEU B 1 79 ? 0.899 -28.016 -7.254 1 93.75 79 LEU B O 1
ATOM 3145 N N . ALA B 1 80 ? 2.43 -26.969 -6.082 1 94.94 80 ALA B N 1
ATOM 3146 C CA . ALA B 1 80 ? 2.58 -25.875 -7.047 1 94.94 80 ALA B CA 1
ATOM 3147 C C . ALA B 1 80 ? 3.039 -26.422 -8.406 1 94.94 80 ALA B C 1
ATOM 3149 O O . ALA B 1 80 ? 2.5 -26.031 -9.445 1 94.94 80 ALA B O 1
ATOM 3150 N N . ARG B 1 81 ? 4.047 -27.266 -8.352 1 95.25 81 ARG B N 1
ATOM 3151 C CA . ARG B 1 81 ? 4.539 -27.859 -9.594 1 95.25 81 ARG B CA 1
ATOM 3152 C C . ARG B 1 81 ? 3.42 -28.562 -10.344 1 95.25 81 ARG B C 1
ATOM 3154 O O . ARG B 1 81 ? 3.238 -28.359 -11.547 1 95.25 81 ARG B O 1
ATOM 3161 N N . ALA B 1 82 ? 2.711 -29.344 -9.633 1 92.69 82 ALA B N 1
ATOM 3162 C CA . ALA B 1 82 ? 1.607 -30.094 -10.242 1 92.69 82 ALA B CA 1
ATOM 3163 C C . ALA B 1 82 ? 0.575 -29.141 -10.836 1 92.69 82 ALA B C 1
ATOM 3165 O O . ALA B 1 82 ? 0.033 -29.391 -11.914 1 92.69 82 ALA B O 1
ATOM 3166 N N . GLN B 1 83 ? 0.305 -28.078 -10.188 1 90.88 83 GLN B N 1
ATOM 3167 C CA . GLN B 1 83 ? -0.687 -27.109 -10.656 1 90.88 83 GLN B CA 1
ATOM 3168 C C . GLN B 1 83 ? -0.202 -26.375 -11.898 1 90.88 83 GLN B C 1
ATOM 3170 O O . GLN B 1 83 ? -0.977 -26.156 -12.836 1 90.88 83 GLN B O 1
ATOM 3175 N N . PHE B 1 84 ? 0.998 -25.984 -11.898 1 92.12 84 PHE B N 1
ATOM 3176 C CA . PHE B 1 84 ? 1.554 -25.328 -13.078 1 92.12 84 PHE B CA 1
ATOM 3177 C C . PHE B 1 84 ? 1.525 -26.266 -14.281 1 92.12 84 PHE B C 1
ATOM 3179 O O . PHE B 1 84 ? 1.208 -25.844 -15.398 1 92.12 84 PHE B O 1
ATOM 3186 N N . GLU B 1 85 ? 1.865 -27.5 -14.047 1 89.75 85 GLU B N 1
ATOM 3187 C CA . GLU B 1 85 ? 1.822 -28.5 -15.109 1 89.75 85 GLU B CA 1
ATOM 3188 C C . GLU B 1 85 ? 0.396 -28.719 -15.609 1 89.75 85 GLU B C 1
ATOM 3190 O O . GLU B 1 85 ? 0.173 -28.875 -16.812 1 89.75 85 GLU B O 1
ATOM 3195 N N . ALA B 1 86 ? -0.492 -28.641 -14.703 1 85.31 86 ALA B N 1
ATOM 3196 C CA . ALA B 1 86 ? -1.897 -28.828 -15.062 1 85.31 86 ALA B CA 1
ATOM 3197 C C . ALA B 1 86 ? -2.404 -27.656 -15.898 1 85.31 86 ALA B C 1
ATOM 3199 O O . ALA B 1 86 ? -3.271 -27.828 -16.75 1 85.31 86 ALA B O 1
ATOM 3200 N N . LEU B 1 87 ? -1.918 -26.484 -15.648 1 82.31 87 LEU B N 1
ATOM 3201 C CA . LEU B 1 87 ? -2.318 -25.297 -16.391 1 82.31 87 LEU B CA 1
ATOM 3202 C C . LEU B 1 87 ? -1.957 -25.438 -17.875 1 82.31 87 LEU B C 1
ATOM 3204 O O . LEU B 1 87 ? -2.607 -24.844 -18.734 1 82.31 87 LEU B O 1
ATOM 3208 N N . VAL B 1 88 ? -0.975 -26.219 -18.172 1 78.25 88 VAL B N 1
ATOM 3209 C CA . VAL B 1 88 ? -0.504 -26.406 -19.547 1 78.25 88 VAL B CA 1
ATOM 3210 C C . VAL B 1 88 ? -1.305 -27.516 -20.219 1 78.25 88 VAL B C 1
ATOM 3212 O O . VAL B 1 88 ? -1.686 -27.391 -21.375 1 78.25 88 VAL B O 1
ATOM 3215 N N . ASN B 1 89 ? -1.538 -28.547 -19.422 1 73.5 89 ASN B N 1
ATOM 3216 C CA . ASN B 1 89 ? -2.074 -29.781 -20 1 73.5 89 ASN B CA 1
ATOM 3217 C C . ASN B 1 89 ? -3.6 -29.797 -19.969 1 73.5 89 ASN B C 1
ATOM 3219 O O . ASN B 1 89 ? -4.23 -30.609 -20.641 1 73.5 89 ASN B O 1
ATOM 3223 N N . ASP B 1 90 ? -4.039 -29.062 -19 1 63.31 90 ASP B N 1
ATOM 3224 C CA . ASP B 1 90 ? -5.48 -29.172 -18.781 1 63.31 90 ASP B CA 1
ATOM 3225 C C . ASP B 1 90 ? -6.262 -28.641 -19.969 1 63.31 90 ASP B C 1
ATOM 3227 O O . ASP B 1 90 ? -6.02 -27.516 -20.438 1 63.31 90 ASP B O 1
ATOM 3231 N N . GLU B 1 91 ? -6.961 -29.531 -20.641 1 56 91 GLU B N 1
ATOM 3232 C CA . GLU B 1 91 ? -7.832 -29.25 -21.766 1 56 91 GLU B CA 1
ATOM 3233 C C . GLU B 1 91 ? -8.812 -28.125 -21.438 1 56 91 GLU B C 1
ATOM 3235 O O . GLU B 1 91 ? -9.312 -27.438 -22.344 1 56 91 GLU B O 1
ATOM 3240 N N . ASP B 1 92 ? -9.078 -28.031 -20.203 1 53.5 92 ASP B N 1
ATOM 3241 C CA . ASP B 1 92 ? -10.039 -27.016 -19.781 1 53.5 92 ASP B CA 1
ATOM 3242 C C . ASP B 1 92 ? -9.406 -25.625 -19.781 1 53.5 92 ASP B C 1
ATOM 3244 O O . ASP B 1 92 ? -10.109 -24.609 -19.75 1 53.5 92 ASP B O 1
ATOM 3248 N N . ILE B 1 93 ? -8.07 -25.562 -19.75 1 53.41 93 ILE B N 1
ATOM 3249 C CA . ILE B 1 93 ? -7.344 -24.297 -19.625 1 53.41 93 ILE B CA 1
ATOM 3250 C C . ILE B 1 93 ? -7.371 -23.562 -20.953 1 53.41 93 ILE B C 1
ATOM 3252 O O . ILE B 1 93 ? -7.531 -22.344 -21 1 53.41 93 ILE B O 1
ATOM 3256 N N . PRO B 1 94 ? -7.16 -24.391 -22.062 1 51.19 94 PRO B N 1
ATOM 3257 C CA . PRO B 1 94 ? -7.453 -23.609 -23.25 1 51.19 94 PRO B CA 1
ATOM 3258 C C . PRO B 1 94 ? -8.781 -22.859 -23.156 1 51.19 94 PRO B C 1
ATOM 3260 O O . PRO B 1 94 ? -8.961 -21.828 -23.828 1 51.19 94 PRO B O 1
ATOM 3263 N N . MET B 1 95 ? -9.531 -23.391 -22.375 1 52.84 95 MET B N 1
ATOM 3264 C CA . MET B 1 95 ? -10.797 -22.703 -22.156 1 52.84 95 MET B CA 1
ATOM 3265 C C . MET B 1 95 ? -10.57 -21.344 -21.484 1 52.84 95 MET B C 1
ATOM 3267 O O . MET B 1 95 ? -11.391 -20.438 -21.609 1 52.84 95 MET B O 1
ATOM 3271 N N . TRP B 1 96 ? -9.375 -21.203 -20.969 1 60.56 96 TRP B N 1
ATOM 3272 C CA . TRP B 1 96 ? -9.18 -19.922 -20.281 1 60.56 96 TRP B CA 1
ATOM 3273 C C . TRP B 1 96 ? -8.617 -18.875 -21.25 1 60.56 96 TRP B C 1
ATOM 3275 O O . TRP B 1 96 ? -8.797 -17.672 -21.047 1 60.56 96 TRP B O 1
ATOM 3285 N N . ARG B 1 97 ? -8.281 -19.266 -22.406 1 71.62 97 ARG B N 1
ATOM 3286 C CA . ARG B 1 97 ? -7.672 -18.328 -23.344 1 71.62 97 ARG B CA 1
ATOM 3287 C C . ARG B 1 97 ? -7.02 -17.156 -22.625 1 71.62 97 ARG B C 1
ATOM 3289 O O . ARG B 1 97 ? -7.227 -16 -23 1 71.62 97 ARG B O 1
ATOM 3296 N N . ALA B 1 98 ? -6.375 -17.531 -21.422 1 81.75 98 ALA B N 1
ATOM 3297 C CA . ALA B 1 98 ? -5.715 -16.484 -20.656 1 81.75 98 ALA B CA 1
ATOM 3298 C C . ALA B 1 98 ? -4.195 -16.641 -20.719 1 81.75 98 ALA B C 1
ATOM 3300 O O . ALA B 1 98 ? -3.676 -17.75 -20.766 1 81.75 98 ALA B O 1
ATOM 3301 N N . GLU B 1 99 ? -3.543 -15.555 -20.828 1 89.5 99 GLU B N 1
ATOM 3302 C CA . GLU B 1 99 ? -2.104 -15.539 -20.594 1 89.5 99 GLU B CA 1
ATOM 3303 C C . GLU B 1 99 ? -1.793 -15.695 -19.109 1 89.5 99 GLU B C 1
ATOM 3305 O O . GLU B 1 99 ? -2.266 -14.914 -18.281 1 89.5 99 GLU B O 1
ATOM 3310 N N . VAL B 1 100 ? -1.025 -16.766 -18.812 1 91.69 100 VAL B N 1
ATOM 3311 C CA . VAL B 1 100 ? -0.637 -17 -17.422 1 91.69 100 VAL B CA 1
ATOM 3312 C C . VAL B 1 100 ? 0.716 -16.344 -17.141 1 91.69 100 VAL B C 1
ATOM 3314 O O . VAL B 1 100 ? 1.673 -16.547 -17.891 1 91.69 100 VAL B O 1
ATOM 3317 N N . ARG B 1 101 ? 0.754 -15.578 -16.125 1 94.56 101 ARG B N 1
ATOM 3318 C CA . ARG B 1 101 ? 1.997 -14.977 -15.641 1 94.56 101 ARG B CA 1
ATOM 3319 C C . ARG B 1 101 ? 2.264 -15.367 -14.188 1 94.56 101 ARG B C 1
ATOM 3321 O O . ARG B 1 101 ? 1.41 -15.18 -13.32 1 94.56 101 ARG B O 1
ATOM 3328 N N . VAL B 1 102 ? 3.355 -16 -14.008 1 96.38 102 VAL B N 1
ATOM 3329 C CA . VAL B 1 102 ? 3.775 -16.25 -12.633 1 96.38 102 VAL B CA 1
ATOM 3330 C C . VAL B 1 102 ? 4.68 -15.117 -12.148 1 96.38 102 VAL B C 1
ATOM 3332 O O . VAL B 1 102 ? 5.809 -14.977 -12.625 1 96.38 102 VAL B O 1
ATOM 3335 N N . ILE B 1 103 ? 4.18 -14.359 -11.219 1 97 103 ILE B N 1
ATOM 3336 C CA . ILE B 1 103 ? 4.895 -13.164 -10.805 1 97 103 ILE B CA 1
ATOM 3337 C C . ILE B 1 103 ? 5.516 -13.391 -9.422 1 97 103 ILE B C 1
ATOM 3339 O O . ILE B 1 103 ? 4.891 -13.992 -8.547 1 97 103 ILE B O 1
ATOM 3343 N N . GLY B 1 104 ? 6.707 -12.938 -9.211 1 96 104 GLY B N 1
ATOM 3344 C CA . GLY B 1 104 ? 7.5 -13.156 -8.016 1 96 104 GLY B CA 1
ATOM 3345 C C . GLY B 1 104 ? 8.938 -13.539 -8.312 1 96 104 GLY B C 1
ATOM 3346 O O . GLY B 1 104 ? 9.375 -13.484 -9.461 1 96 104 GLY B O 1
ATOM 3347 N N . ASP B 1 105 ? 9.656 -13.883 -7.316 1 93.62 105 ASP B N 1
ATOM 3348 C CA . ASP B 1 105 ? 11.062 -14.25 -7.465 1 93.62 105 ASP B CA 1
ATOM 3349 C C . ASP B 1 105 ? 11.219 -15.742 -7.734 1 93.62 105 ASP B C 1
ATOM 3351 O O . ASP B 1 105 ? 11.414 -16.531 -6.805 1 93.62 105 ASP B O 1
ATOM 3355 N N . LEU B 1 106 ? 11.305 -16.141 -8.938 1 94.75 106 LEU B N 1
ATOM 3356 C CA . LEU B 1 106 ? 11.336 -17.531 -9.344 1 94.75 106 LEU B CA 1
ATOM 3357 C C . LEU B 1 106 ? 12.664 -18.188 -8.945 1 94.75 106 LEU B C 1
ATOM 3359 O O . LEU B 1 106 ? 12.773 -19.406 -8.906 1 94.75 106 LEU B O 1
ATOM 3363 N N . SER B 1 107 ? 13.648 -17.344 -8.664 1 91.19 107 SER B N 1
ATOM 3364 C CA . SER B 1 107 ? 14.961 -17.891 -8.32 1 91.19 107 SER B CA 1
ATOM 3365 C C . SER B 1 107 ? 14.945 -18.562 -6.949 1 91.19 107 SER B C 1
ATOM 3367 O O . SER B 1 107 ? 15.859 -19.312 -6.613 1 91.19 107 SER B O 1
ATOM 3369 N N . THR B 1 108 ? 13.945 -18.234 -6.172 1 91.38 108 THR B N 1
ATOM 3370 C CA . THR B 1 108 ? 13.844 -18.812 -4.832 1 91.38 108 THR B CA 1
ATOM 3371 C C . THR B 1 108 ? 13.164 -20.172 -4.871 1 91.38 108 THR B C 1
ATOM 3373 O O . THR B 1 108 ? 13.133 -20.891 -3.869 1 91.38 108 THR B O 1
ATOM 3376 N N . LEU B 1 109 ? 12.703 -20.609 -5.98 1 95.12 109 LEU B N 1
ATOM 3377 C CA . LEU B 1 109 ? 11.953 -21.859 -6.109 1 95.12 109 LEU B CA 1
ATOM 3378 C C . LEU B 1 109 ? 12.875 -23.016 -6.477 1 95.12 109 LEU B C 1
ATOM 3380 O O . LEU B 1 109 ? 13.906 -22.812 -7.121 1 95.12 109 LEU B O 1
ATOM 3384 N N . PRO B 1 110 ? 12.445 -24.266 -6.043 1 94.62 110 PRO B N 1
ATOM 3385 C CA . PRO B 1 110 ? 13.148 -25.406 -6.613 1 94.62 110 PRO B CA 1
ATOM 3386 C C . PRO B 1 110 ? 13.148 -25.406 -8.141 1 94.62 110 PRO B C 1
ATOM 3388 O O . PRO B 1 110 ? 12.156 -25 -8.758 1 94.62 110 PRO B O 1
ATOM 3391 N N . PRO B 1 111 ? 14.234 -25.844 -8.75 1 95.19 111 PRO B N 1
ATOM 3392 C CA . PRO B 1 111 ? 14.375 -25.766 -10.203 1 95.19 111 PRO B CA 1
ATOM 3393 C C . PRO B 1 111 ? 13.188 -26.375 -10.945 1 95.19 111 PRO B C 1
ATOM 3395 O O . PRO B 1 111 ? 12.719 -25.797 -11.938 1 95.19 111 PRO B O 1
ATOM 3398 N N . ALA B 1 112 ? 12.703 -27.484 -10.445 1 95.75 112 ALA B N 1
ATOM 3399 C CA . ALA B 1 112 ? 11.602 -28.156 -11.125 1 95.75 112 ALA B CA 1
ATOM 3400 C C . ALA B 1 112 ? 10.328 -27.312 -11.086 1 95.75 112 ALA B C 1
ATOM 3402 O O . ALA B 1 112 ? 9.539 -27.312 -12.031 1 95.75 112 ALA B O 1
ATOM 3403 N N . VAL B 1 113 ? 10.109 -26.625 -9.977 1 96.75 113 VAL B N 1
ATOM 3404 C CA . VAL B 1 113 ? 8.938 -25.766 -9.82 1 96.75 113 VAL B CA 1
ATOM 3405 C C . VAL B 1 113 ? 9.078 -24.531 -10.711 1 96.75 113 VAL B C 1
ATOM 3407 O O . VAL B 1 113 ? 8.133 -24.156 -11.406 1 96.75 113 VAL B O 1
ATOM 3410 N N . ALA B 1 114 ? 10.258 -23.953 -10.68 1 97.25 114 ALA B N 1
ATOM 3411 C CA . ALA B 1 114 ? 10.531 -22.797 -11.523 1 97.25 114 ALA B CA 1
ATOM 3412 C C . ALA B 1 114 ? 10.352 -23.141 -13 1 97.25 114 ALA B C 1
ATOM 3414 O O . ALA B 1 114 ? 9.773 -22.359 -13.758 1 97.25 114 ALA B O 1
ATOM 3415 N N . ALA B 1 115 ? 10.836 -24.266 -13.383 1 96.81 115 ALA B N 1
ATOM 3416 C CA . ALA B 1 115 ? 10.719 -24.719 -14.773 1 96.81 115 ALA B CA 1
ATOM 3417 C C . ALA B 1 115 ? 9.258 -24.938 -15.156 1 96.81 115 ALA B C 1
ATOM 3419 O O . ALA B 1 115 ? 8.844 -24.578 -16.266 1 96.81 115 ALA B O 1
ATOM 3420 N N . ALA B 1 116 ? 8.5 -25.547 -14.305 1 95.69 116 ALA B N 1
ATOM 3421 C CA . ALA B 1 116 ? 7.078 -25.766 -14.562 1 95.69 116 ALA B CA 1
ATOM 3422 C C . ALA B 1 116 ? 6.332 -24.438 -14.703 1 95.69 116 ALA B C 1
ATOM 3424 O O . ALA B 1 116 ? 5.477 -24.297 -15.578 1 95.69 116 ALA B O 1
ATOM 3425 N N . ALA B 1 117 ? 6.633 -23.5 -13.844 1 96.5 117 ALA B N 1
ATOM 3426 C CA . ALA B 1 117 ? 6.035 -22.172 -13.914 1 96.5 117 ALA B CA 1
ATOM 3427 C C . ALA B 1 117 ? 6.355 -21.5 -15.242 1 96.5 117 ALA B C 1
ATOM 3429 O O . ALA B 1 117 ? 5.461 -20.969 -15.906 1 96.5 117 ALA B O 1
ATOM 3430 N N . ALA B 1 118 ? 7.609 -21.562 -15.57 1 96.31 118 ALA B N 1
ATOM 3431 C CA . ALA B 1 118 ? 8.062 -20.938 -16.812 1 96.31 118 ALA B CA 1
ATOM 3432 C C . ALA B 1 118 ? 7.383 -21.578 -18.016 1 96.31 118 ALA B C 1
ATOM 3434 O O . ALA B 1 118 ? 7.02 -20.891 -18.969 1 96.31 118 ALA B O 1
ATOM 3435 N N . HIS B 1 119 ? 7.246 -22.875 -17.969 1 93.75 119 HIS B N 1
ATOM 3436 C CA . HIS B 1 119 ? 6.582 -23.578 -19.062 1 93.75 119 HIS B CA 1
ATOM 3437 C C . HIS B 1 119 ? 5.117 -23.156 -19.172 1 93.75 119 HIS B C 1
ATOM 3439 O O . HIS B 1 119 ? 4.605 -23 -20.281 1 93.75 119 HIS B O 1
ATOM 3445 N N . ALA B 1 120 ? 4.457 -23 -18.078 1 91.31 120 ALA B N 1
ATOM 3446 C CA . ALA B 1 120 ? 3.074 -22.531 -18.094 1 91.31 120 ALA B CA 1
ATOM 3447 C C . ALA B 1 120 ? 2.969 -21.141 -18.719 1 91.31 120 ALA B C 1
ATOM 3449 O O . ALA B 1 120 ? 2.045 -20.875 -19.484 1 91.31 120 ALA B O 1
ATOM 3450 N N . MET B 1 121 ? 3.881 -20.312 -18.406 1 93 121 MET B N 1
ATOM 3451 C CA . MET B 1 121 ? 3.893 -18.938 -18.922 1 93 121 MET B CA 1
ATOM 3452 C C . MET B 1 121 ? 4.109 -18.938 -20.422 1 93 121 MET B C 1
ATOM 3454 O O . MET B 1 121 ? 3.348 -18.312 -21.172 1 93 121 MET B O 1
ATOM 3458 N N . THR B 1 122 ? 5.125 -19.672 -20.922 1 91.31 122 THR B N 1
ATOM 3459 C CA . THR B 1 122 ? 5.465 -19.672 -22.328 1 91.31 122 THR B CA 1
ATOM 3460 C C . THR B 1 122 ? 4.367 -20.359 -23.156 1 91.31 122 THR B C 1
ATOM 3462 O O . THR B 1 122 ? 4.02 -19.891 -24.234 1 91.31 122 THR B O 1
ATOM 3465 N N . SER B 1 123 ? 3.756 -21.406 -22.625 1 87.25 123 SER B N 1
ATOM 3466 C CA . SER B 1 123 ? 2.719 -22.141 -23.328 1 87.25 123 SER B CA 1
ATOM 3467 C C . SER B 1 123 ? 1.446 -21.312 -23.469 1 87.25 123 SER B C 1
ATOM 3469 O O . SER B 1 123 ? 0.766 -21.391 -24.5 1 87.25 123 SER B O 1
ATOM 3471 N N . SER B 1 124 ? 1.181 -20.578 -22.469 1 86.62 124 SER B N 1
ATOM 3472 C CA . SER B 1 124 ? -0.044 -19.781 -22.5 1 86.62 124 SER B CA 1
ATOM 3473 C C . SER B 1 124 ? 0.119 -18.547 -23.391 1 86.62 124 SER B C 1
ATOM 3475 O O . SER B 1 124 ? -0.851 -18.078 -23.984 1 86.62 124 SER B O 1
ATOM 3477 N N . GLN B 1 125 ? 1.239 -18 -23.438 1 83.38 125 GLN B N 1
ATOM 3478 C CA . GLN B 1 125 ? 1.507 -16.844 -24.281 1 83.38 125 GLN B CA 1
ATOM 3479 C C . GLN B 1 125 ? 1.354 -17.172 -25.766 1 83.38 125 GLN B C 1
ATOM 3481 O O . GLN B 1 125 ? 0.877 -16.359 -26.547 1 83.38 125 GLN B O 1
ATOM 3486 N N . GLU B 1 126 ? 1.739 -18.281 -26.188 1 75.12 126 GLU B N 1
ATOM 3487 C CA . GLU B 1 126 ? 1.671 -18.734 -27.578 1 75.12 126 GLU B CA 1
ATOM 3488 C C . GLU B 1 126 ? 0.226 -18.969 -28.016 1 75.12 126 GLU B C 1
ATOM 3490 O O . GLU B 1 126 ? -0.112 -18.766 -29.188 1 75.12 126 GLU B O 1
ATOM 3495 N N . ARG B 1 127 ? -0.544 -19.453 -27.203 1 68.62 127 ARG B N 1
ATOM 3496 C CA . ARG B 1 127 ? -1.922 -19.812 -27.531 1 68.62 127 ARG B CA 1
ATOM 3497 C C . ARG B 1 127 ? -2.83 -18.578 -27.484 1 68.62 127 ARG B C 1
ATOM 3499 O O . ARG B 1 127 ? -3.951 -18.625 -28 1 68.62 127 ARG B O 1
ATOM 3506 N N . SER B 1 128 ? -2.357 -17.625 -26.703 1 58.56 128 SER B N 1
ATOM 3507 C CA . SER B 1 128 ? -3.271 -16.562 -26.281 1 58.56 128 SER B CA 1
ATOM 3508 C C . SER B 1 128 ? -3.559 -15.602 -27.422 1 58.56 128 SER B C 1
ATOM 3510 O O . SER B 1 128 ? -2.635 -15.109 -28.078 1 58.56 128 SER B O 1
ATOM 3512 N N . GLN B 1 129 ? -4.562 -15.82 -28.281 1 59.22 129 GLN B N 1
ATOM 3513 C CA . GLN B 1 129 ? -5.25 -14.648 -28.812 1 59.22 129 GLN B CA 1
ATOM 3514 C C . GLN B 1 129 ? -5.719 -13.727 -27.688 1 59.22 129 GLN B C 1
ATOM 3516 O O . GLN B 1 129 ? -6.883 -13.781 -27.281 1 59.22 129 GLN B O 1
ATOM 3521 N N . THR B 1 130 ? -4.926 -13.289 -26.828 1 58.94 130 THR B N 1
ATOM 3522 C CA . THR B 1 130 ? -4.977 -13.188 -25.375 1 58.94 130 THR B CA 1
ATOM 3523 C C . THR B 1 130 ? -5.945 -12.094 -24.953 1 58.94 130 THR B C 1
ATOM 3525 O O . THR B 1 130 ? -5.801 -10.938 -25.344 1 58.94 130 THR B O 1
ATOM 3528 N N . ILE B 1 131 ? -7.133 -12.594 -24.516 1 73.06 131 ILE B N 1
ATOM 3529 C CA . ILE B 1 131 ? -8.203 -11.711 -24.078 1 73.06 131 ILE B CA 1
ATOM 3530 C C . ILE B 1 131 ? -8.078 -11.461 -22.578 1 73.06 131 ILE B C 1
ATOM 3532 O O . ILE B 1 131 ? -8.5 -10.414 -22.078 1 73.06 131 ILE B O 1
ATOM 3536 N N . SER B 1 132 ? -7.355 -12.305 -21.859 1 87.12 132 SER B N 1
ATOM 3537 C CA . SER B 1 132 ? -7.316 -12.133 -20.422 1 87.12 132 SER B CA 1
ATOM 3538 C C . SER B 1 132 ? -5.953 -12.531 -19.859 1 87.12 132 SER B C 1
ATOM 3540 O O . SER B 1 132 ? -5.168 -13.195 -20.531 1 87.12 132 SER B O 1
ATOM 3542 N N . VAL B 1 133 ? -5.598 -11.977 -18.719 1 92.5 133 VAL B N 1
ATOM 3543 C CA . VAL B 1 133 ? -4.336 -12.258 -18.031 1 92.5 133 VAL B CA 1
ATOM 3544 C C . VAL B 1 133 ? -4.613 -12.797 -16.641 1 92.5 133 VAL B C 1
ATOM 3546 O O . VAL B 1 133 ? -5.445 -12.258 -15.906 1 92.5 133 VAL B O 1
ATOM 3549 N N . LEU B 1 134 ? -3.996 -13.914 -16.359 1 93.75 134 LEU B N 1
ATOM 3550 C CA . LEU B 1 134 ? -3.984 -14.461 -15 1 93.75 134 LEU B CA 1
ATOM 3551 C C . LEU B 1 134 ? -2.596 -14.344 -14.383 1 93.75 134 LEU B C 1
ATOM 3553 O O . LEU B 1 134 ? -1.662 -15.031 -14.805 1 93.75 134 LEU B O 1
ATOM 3557 N N . ASN B 1 135 ? -2.469 -13.477 -13.398 1 96.31 135 ASN B N 1
ATOM 3558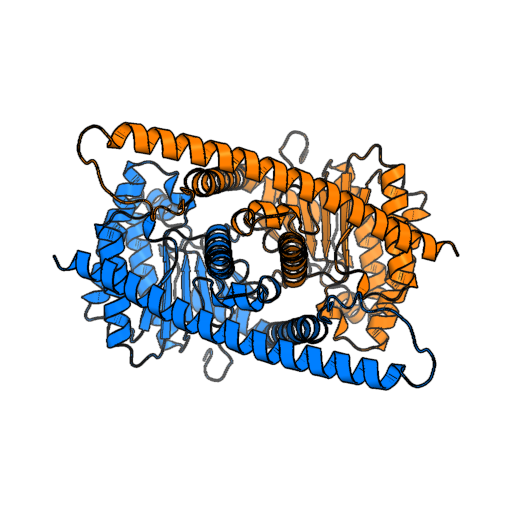 C CA . ASN B 1 135 ? -1.246 -13.383 -12.609 1 96.31 135 ASN B CA 1
ATOM 3559 C C . ASN B 1 135 ? -1.303 -14.289 -11.383 1 96.31 135 ASN B C 1
ATOM 3561 O O . ASN B 1 135 ? -2.172 -14.125 -10.523 1 96.31 135 ASN B O 1
ATOM 3565 N N . VAL B 1 136 ? -0.416 -15.227 -11.359 1 96.56 136 VAL B N 1
ATOM 3566 C CA . VAL B 1 136 ? -0.251 -16.062 -10.18 1 96.56 136 VAL B CA 1
ATOM 3567 C C . VAL B 1 136 ? 0.958 -15.602 -9.375 1 96.56 136 VAL B C 1
ATOM 3569 O O . VAL B 1 136 ? 2.104 -15.82 -9.773 1 96.56 136 VAL B O 1
ATOM 3572 N N . SER B 1 137 ? 0.69 -14.977 -8.25 1 97.75 137 SER B N 1
ATOM 3573 C CA . SER B 1 137 ? 1.774 -14.5 -7.398 1 97.75 137 SER B CA 1
ATOM 3574 C C . SER B 1 137 ? 2.412 -15.641 -6.617 1 97.75 137 SER B C 1
ATOM 3576 O O . SER B 1 137 ? 1.766 -16.25 -5.766 1 97.75 137 SER B O 1
ATOM 3578 N N . PHE B 1 138 ? 3.609 -15.891 -6.895 1 96.88 138 PHE B N 1
ATOM 3579 C CA . PHE B 1 138 ? 4.336 -16.984 -6.277 1 96.88 138 PHE B CA 1
ATOM 3580 C C . PHE B 1 138 ? 5.742 -16.562 -5.883 1 96.88 138 PHE B C 1
ATOM 3582 O O . PHE B 1 138 ? 6.547 -16.172 -6.738 1 96.88 138 PHE B O 1
ATOM 3589 N N . SER B 1 139 ? 6.086 -16.734 -4.566 1 94.88 139 SER B N 1
ATOM 3590 C CA . SER B 1 139 ? 7.258 -16.094 -3.971 1 94.88 139 SER B CA 1
ATOM 3591 C C . SER B 1 139 ? 7.25 -14.586 -4.199 1 94.88 139 SER B C 1
ATOM 3593 O O . SER B 1 139 ? 8.203 -14.031 -4.746 1 94.88 139 SER B O 1
ATOM 3595 N N . TYR B 1 140 ? 6.105 -14.031 -3.766 1 95.44 140 TYR B N 1
ATOM 3596 C CA . TYR B 1 140 ? 5.824 -12.633 -4.07 1 95.44 140 TYR B CA 1
ATOM 3597 C C . TYR B 1 140 ? 5.453 -11.859 -2.807 1 95.44 140 TYR B C 1
ATOM 3599 O O . TYR B 1 140 ? 4.727 -12.375 -1.953 1 95.44 140 TYR B O 1
ATOM 3607 N N . THR B 1 141 ? 5.898 -10.672 -2.662 1 93.94 141 THR B N 1
ATOM 3608 C CA . THR B 1 141 ? 5.406 -9.594 -1.815 1 93.94 141 THR B CA 1
ATOM 3609 C C . THR B 1 141 ? 5.602 -8.242 -2.5 1 93.94 141 THR B C 1
ATOM 3611 O O . THR B 1 141 ? 6.395 -8.117 -3.434 1 93.94 141 THR B O 1
ATOM 3614 N N . SER B 1 142 ? 4.785 -7.328 -2.143 1 94.69 142 SER B N 1
ATOM 3615 C CA . SER B 1 142 ? 4.992 -5.988 -2.68 1 94.69 142 SER B CA 1
ATOM 3616 C C . SER B 1 142 ? 6.398 -5.48 -2.377 1 94.69 142 SER B C 1
ATOM 3618 O O . SER B 1 142 ? 6.996 -4.77 -3.188 1 94.69 142 SER B O 1
ATOM 3620 N N . SER B 1 143 ? 6.93 -5.852 -1.229 1 89.06 143 SER B N 1
ATOM 3621 C CA . SER B 1 143 ? 8.289 -5.477 -0.854 1 89.06 143 SER B CA 1
ATOM 3622 C C . SER B 1 143 ? 9.312 -6.086 -1.808 1 89.06 143 SER B C 1
ATOM 3624 O O . SER B 1 143 ? 10.234 -5.402 -2.252 1 89.06 143 SER B O 1
ATOM 3626 N N . GLU B 1 144 ? 9.148 -7.344 -2.062 1 88 144 GLU B N 1
ATOM 3627 C CA . GLU B 1 144 ? 10.016 -8.008 -3.029 1 88 144 GLU B CA 1
ATOM 3628 C C . GLU B 1 144 ? 9.883 -7.379 -4.414 1 88 144 GLU B C 1
ATOM 3630 O O . GLU B 1 144 ? 10.883 -7.199 -5.117 1 88 144 GLU B O 1
ATOM 3635 N N . ASP B 1 145 ? 8.703 -7.062 -4.777 1 94.12 145 ASP B N 1
ATOM 3636 C CA . ASP B 1 145 ? 8.422 -6.453 -6.074 1 94.12 145 ASP B CA 1
ATOM 3637 C C . ASP B 1 145 ? 9.164 -5.133 -6.234 1 94.12 145 ASP B C 1
ATOM 3639 O O . ASP B 1 145 ? 9.859 -4.922 -7.234 1 94.12 145 ASP B O 1
ATOM 3643 N N . LEU B 1 146 ? 9.07 -4.328 -5.273 1 90.44 146 LEU B N 1
ATOM 3644 C CA . LEU B 1 146 ? 9.766 -3.045 -5.289 1 90.44 146 LEU B CA 1
ATOM 3645 C C . LEU B 1 146 ? 11.273 -3.248 -5.27 1 90.44 146 LEU B C 1
ATOM 3647 O O . LEU B 1 146 ? 12.008 -2.539 -5.961 1 90.44 146 LEU B O 1
ATOM 3651 N N . GLN B 1 147 ? 11.664 -4.129 -4.484 1 87.31 147 GLN B N 1
ATOM 3652 C CA . GLN B 1 147 ? 13.094 -4.434 -4.418 1 87.31 147 GLN B CA 1
ATOM 3653 C C . GLN B 1 147 ? 13.633 -4.848 -5.785 1 87.31 147 GLN B C 1
ATOM 3655 O O . GLN B 1 147 ? 14.664 -4.344 -6.227 1 87.31 147 GLN B O 1
ATOM 3660 N N . SER B 1 148 ? 12.969 -5.758 -6.344 1 91.62 148 SER B N 1
ATOM 3661 C CA . SER B 1 148 ? 13.367 -6.238 -7.664 1 91.62 148 SER B CA 1
ATOM 3662 C C . SER B 1 148 ? 13.383 -5.105 -8.68 1 91.62 148 SER B C 1
ATOM 3664 O O . SER B 1 148 ? 14.328 -4.988 -9.469 1 91.62 148 SER B O 1
ATOM 3666 N N . ALA B 1 149 ? 12.383 -4.258 -8.633 1 93.69 149 ALA B N 1
ATOM 3667 C CA . ALA B 1 149 ? 12.297 -3.133 -9.555 1 93.69 149 ALA B CA 1
ATOM 3668 C C . ALA B 1 149 ? 13.461 -2.172 -9.367 1 93.69 149 ALA B C 1
ATOM 3670 O O . ALA B 1 149 ? 14.102 -1.756 -10.336 1 93.69 149 ALA B O 1
ATOM 3671 N N . VAL B 1 150 ? 13.758 -1.866 -8.172 1 88.56 150 VAL B N 1
ATOM 3672 C CA . VAL B 1 150 ? 14.852 -0.955 -7.852 1 88.56 150 VAL B CA 1
ATOM 3673 C C . VAL B 1 150 ? 16.172 -1.553 -8.32 1 88.56 150 VAL B C 1
ATOM 3675 O O . VAL B 1 150 ? 16.984 -0.868 -8.945 1 88.56 150 VAL B O 1
ATOM 3678 N N . GLN B 1 151 ? 16.359 -2.766 -8.07 1 87.25 151 GLN B N 1
ATOM 3679 C CA . GLN B 1 151 ? 17.594 -3.438 -8.453 1 87.25 151 GLN B CA 1
ATOM 3680 C C . GLN B 1 151 ? 17.797 -3.414 -9.961 1 87.25 151 GLN B C 1
ATOM 3682 O O . GLN B 1 151 ? 18.891 -3.16 -10.445 1 87.25 151 GLN B O 1
ATOM 3687 N N . GLN B 1 152 ? 16.734 -3.68 -10.641 1 92.38 152 GLN B N 1
ATOM 3688 C CA . GLN B 1 152 ? 16.812 -3.691 -12.094 1 92.38 152 GLN B CA 1
ATOM 3689 C C . GLN B 1 152 ? 17.156 -2.309 -12.641 1 92.38 152 GLN B C 1
ATOM 3691 O O . GLN B 1 152 ? 18 -2.182 -13.539 1 92.38 152 GLN B O 1
ATOM 3696 N N . VAL B 1 153 ? 16.531 -1.324 -12.102 1 91.75 153 VAL B N 1
ATOM 3697 C CA . VAL B 1 153 ? 16.734 0.04 -12.578 1 91.75 153 VAL B CA 1
ATOM 3698 C C . VAL B 1 153 ? 18.125 0.519 -12.203 1 91.75 153 VAL B C 1
ATOM 3700 O O . VAL B 1 153 ? 18.828 1.143 -13.008 1 91.75 153 VAL B O 1
ATOM 3703 N N . VAL B 1 154 ? 18.578 0.193 -11.016 1 87.94 154 VAL B N 1
ATOM 3704 C CA . VAL B 1 154 ? 19.906 0.575 -10.539 1 87.94 154 VAL B CA 1
ATOM 3705 C C . VAL B 1 154 ? 20.984 -0.09 -11.391 1 87.94 154 VAL B C 1
ATOM 3707 O O . VAL B 1 154 ? 21.969 0.55 -11.773 1 87.94 154 VAL B O 1
ATOM 3710 N N . ALA B 1 155 ? 20.812 -1.344 -11.641 1 89.44 155 ALA B N 1
ATOM 3711 C CA . ALA B 1 155 ? 21.75 -2.066 -12.492 1 89.44 155 ALA B CA 1
ATOM 3712 C C . ALA B 1 155 ? 21.875 -1.404 -13.859 1 89.44 155 ALA B C 1
ATOM 3714 O O . ALA B 1 155 ? 22.969 -1.317 -14.422 1 89.44 155 ALA B O 1
ATOM 3715 N N . SER B 1 156 ? 20.797 -0.949 -14.336 1 92.38 156 SER B N 1
ATOM 3716 C CA . SER B 1 156 ? 20.781 -0.324 -15.656 1 92.38 156 SER B CA 1
ATOM 3717 C C . SER B 1 156 ? 21.453 1.043 -15.625 1 92.38 156 SER B C 1
ATOM 3719 O O . SER B 1 156 ? 22 1.499 -16.641 1 92.38 156 SER B O 1
ATOM 3721 N N . VAL B 1 157 ? 21.359 1.713 -14.578 1 89.56 157 VAL B N 1
ATOM 3722 C CA . VAL B 1 157 ? 22.078 2.963 -14.406 1 89.56 157 VAL B CA 1
ATOM 3723 C C . VAL B 1 157 ? 23.578 2.684 -14.375 1 89.56 157 VAL B C 1
ATOM 3725 O O . VAL B 1 157 ? 24.375 3.379 -15.023 1 89.56 157 VAL B O 1
ATOM 3728 N N . GLU B 1 158 ? 23.922 1.669 -13.656 1 86.56 158 GLU B N 1
ATOM 3729 C CA . GLU B 1 158 ? 25.328 1.288 -13.539 1 86.56 158 GLU B CA 1
ATOM 3730 C C . GLU B 1 158 ? 25.906 0.869 -14.891 1 86.56 158 GLU B C 1
ATOM 3732 O O . GLU B 1 158 ? 27.078 1.101 -15.172 1 86.56 158 GLU B O 1
ATOM 3737 N N . GLN B 1 159 ? 25.094 0.358 -15.719 1 91.44 159 GLN B N 1
ATOM 3738 C CA . GLN B 1 159 ? 25.5 -0.103 -17.047 1 91.44 159 GLN B CA 1
ATOM 3739 C C . GLN B 1 159 ? 25.453 1.03 -18.062 1 91.44 159 GLN B C 1
ATOM 3741 O O . GLN B 1 159 ? 25.828 0.848 -19.219 1 91.44 159 GLN B O 1
ATOM 3746 N N . GLY B 1 160 ? 24.891 2.166 -17.656 1 90.12 160 GLY B N 1
ATOM 3747 C CA . GLY B 1 160 ? 24.875 3.342 -18.5 1 90.12 160 GLY B CA 1
ATOM 3748 C C . GLY B 1 160 ? 23.656 3.4 -19.406 1 90.12 160 GLY B C 1
ATOM 3749 O O . GLY B 1 160 ? 23.578 4.254 -20.297 1 90.12 160 GLY B O 1
ATOM 3750 N N . GLN B 1 161 ? 22.734 2.549 -19.188 1 93.31 161 GLN B N 1
ATOM 3751 C CA . GLN B 1 161 ? 21.516 2.52 -20 1 93.31 161 GLN B CA 1
ATOM 3752 C C . GLN B 1 161 ? 20.547 3.625 -19.578 1 93.31 161 GLN B C 1
ATOM 3754 O O . GLN B 1 161 ? 19.781 4.121 -20.406 1 93.31 161 GLN B O 1
ATOM 3759 N N . LEU B 1 162 ? 20.609 3.941 -18.328 1 93.31 162 LEU B N 1
ATOM 3760 C CA . LEU B 1 162 ? 19.781 4.992 -17.734 1 93.31 162 LEU B CA 1
ATOM 3761 C C . LEU B 1 162 ? 20.641 6 -16.969 1 93.31 162 LEU B C 1
ATOM 3763 O O . LEU B 1 162 ? 21.75 5.676 -16.547 1 93.31 162 LEU B O 1
ATOM 3767 N N . LEU B 1 163 ? 20.141 7.148 -16.953 1 88.69 163 LEU B N 1
ATOM 3768 C CA . LEU B 1 163 ? 20.672 8.133 -16.031 1 88.69 163 LEU B CA 1
ATOM 3769 C C . LEU B 1 163 ? 19.922 8.086 -14.695 1 88.69 163 LEU B C 1
ATOM 3771 O O . LEU B 1 163 ? 18.766 7.684 -14.648 1 88.69 163 LEU B O 1
ATOM 3775 N N . PRO B 1 164 ? 20.625 8.469 -13.68 1 83.75 164 PRO B N 1
ATOM 3776 C CA . PRO B 1 164 ? 19.922 8.523 -12.391 1 83.75 164 PRO B CA 1
ATOM 3777 C C . PRO B 1 164 ? 18.641 9.336 -12.461 1 83.75 164 PRO B C 1
ATOM 3779 O O . PRO B 1 164 ? 17.625 8.953 -11.867 1 83.75 164 PRO B O 1
ATOM 3782 N N . SER B 1 165 ? 18.578 10.383 -13.211 1 83.31 165 SER B N 1
ATOM 3783 C CA . SER B 1 165 ? 17.422 11.266 -13.32 1 83.31 165 SER B CA 1
ATOM 3784 C C . SER B 1 165 ? 16.266 10.578 -14.047 1 83.31 165 SER B C 1
ATOM 3786 O O . SER B 1 165 ? 15.133 11.062 -14.023 1 83.31 165 SER B O 1
ATOM 3788 N N . ASP B 1 166 ? 16.578 9.461 -14.641 1 87.75 166 ASP B N 1
ATOM 3789 C CA . ASP B 1 166 ? 15.539 8.734 -15.367 1 87.75 166 ASP B CA 1
ATOM 3790 C C . ASP B 1 166 ? 14.672 7.91 -14.414 1 87.75 166 ASP B C 1
ATOM 3792 O O . ASP B 1 166 ? 13.617 7.406 -14.797 1 87.75 166 ASP B O 1
ATOM 3796 N N . ILE B 1 167 ? 15.172 7.777 -13.195 1 85.88 167 ILE B N 1
ATOM 3797 C CA . ILE B 1 167 ? 14.461 6.957 -12.219 1 85.88 167 ILE B CA 1
ATOM 3798 C C . ILE B 1 167 ? 13.258 7.73 -11.688 1 85.88 167 ILE B C 1
ATOM 3800 O O . ILE B 1 167 ? 13.414 8.727 -10.977 1 85.88 167 ILE B O 1
ATOM 3804 N N . THR B 1 168 ? 12.055 7.258 -12.109 1 83.69 168 THR B N 1
ATOM 3805 C CA . THR B 1 168 ? 10.789 7.82 -11.656 1 83.69 168 THR B CA 1
ATOM 3806 C C . THR B 1 168 ? 9.875 6.727 -11.102 1 83.69 168 THR B C 1
ATOM 3808 O O . THR B 1 168 ? 10.078 5.543 -11.383 1 83.69 168 THR B O 1
ATOM 3811 N N . PRO B 1 169 ? 8.883 7.148 -10.312 1 81.88 169 PRO B N 1
ATOM 3812 C CA . PRO B 1 169 ? 7.902 6.148 -9.891 1 81.88 169 PRO B CA 1
ATOM 3813 C C . PRO B 1 169 ? 7.219 5.457 -11.062 1 81.88 169 PRO B C 1
ATOM 3815 O O . PRO B 1 169 ? 6.918 4.262 -10.992 1 81.88 169 PRO B O 1
ATOM 3818 N N . GLY B 1 170 ? 6.996 6.25 -12.078 1 84.94 170 GLY B N 1
ATOM 3819 C CA . GLY B 1 170 ? 6.43 5.656 -13.273 1 84.94 170 GLY B CA 1
ATOM 3820 C C . GLY B 1 170 ? 7.301 4.566 -13.867 1 84.94 170 GLY B C 1
ATOM 3821 O O . GLY B 1 170 ? 6.797 3.508 -14.258 1 84.94 170 GLY B O 1
ATOM 3822 N N . LEU B 1 171 ? 8.578 4.871 -13.969 1 89.88 171 LEU B N 1
ATOM 3823 C CA . LEU B 1 171 ? 9.5 3.863 -14.477 1 89.88 171 LEU B CA 1
ATOM 3824 C C . LEU B 1 171 ? 9.516 2.637 -13.57 1 89.88 171 LEU B C 1
ATOM 3826 O O . LEU B 1 171 ? 9.508 1.502 -14.055 1 89.88 171 LEU B O 1
ATOM 3830 N N . LEU B 1 172 ? 9.609 2.842 -12.266 1 89.69 172 LEU B N 1
ATOM 3831 C CA . LEU B 1 172 ? 9.602 1.721 -11.328 1 89.69 172 LEU B CA 1
ATOM 3832 C C . LEU B 1 172 ? 8.367 0.852 -11.531 1 89.69 172 LEU B C 1
ATOM 3834 O O . LEU B 1 172 ? 8.461 -0.378 -11.523 1 89.69 172 LEU B O 1
ATOM 3838 N N . GLN B 1 173 ? 7.27 1.469 -11.703 1 90 173 GLN B N 1
ATOM 3839 C CA . GLN B 1 173 ? 6.027 0.734 -11.906 1 90 173 GLN B CA 1
ATOM 3840 C C . GLN B 1 173 ? 6.098 -0.121 -13.172 1 90 173 GLN B C 1
ATOM 3842 O O . GLN B 1 173 ? 5.559 -1.229 -13.211 1 90 173 GLN B O 1
ATOM 3847 N N . GLN B 1 174 ? 6.777 0.384 -14.156 1 93.06 174 GLN B N 1
ATOM 3848 C CA . GLN B 1 174 ? 6.887 -0.315 -15.438 1 93.06 174 GLN B CA 1
ATOM 3849 C C . GLN B 1 174 ? 7.848 -1.496 -15.336 1 93.06 174 GLN B C 1
ATOM 3851 O O . GLN B 1 174 ? 7.906 -2.334 -16.234 1 93.06 174 GLN B O 1
ATOM 3856 N N . VAL B 1 175 ? 8.547 -1.542 -14.281 1 94.75 175 VAL B N 1
ATOM 3857 C CA . VAL B 1 175 ? 9.508 -2.621 -14.109 1 94.75 175 VAL B CA 1
ATOM 3858 C C . VAL B 1 175 ? 8.992 -3.617 -13.07 1 94.75 175 VAL B C 1
ATOM 3860 O O . VAL B 1 175 ? 9.539 -4.715 -12.93 1 94.75 175 VAL B O 1
ATOM 3863 N N . MET B 1 176 ? 7.898 -3.311 -12.414 1 94.94 176 MET B N 1
ATOM 3864 C CA . MET B 1 176 ? 7.312 -4.23 -11.445 1 94.94 176 MET B CA 1
ATOM 3865 C C . MET B 1 176 ? 6.703 -5.441 -12.141 1 94.94 176 MET B C 1
ATOM 3867 O O . MET B 1 176 ? 6.512 -5.434 -13.359 1 94.94 176 MET B O 1
ATOM 3871 N N . HIS B 1 177 ? 6.379 -6.461 -11.367 1 95.25 177 HIS B N 1
ATOM 3872 C CA . HIS B 1 177 ? 5.953 -7.746 -11.906 1 95.25 177 HIS B CA 1
ATOM 3873 C C . HIS B 1 177 ? 4.645 -7.617 -12.68 1 95.25 177 HIS B C 1
ATOM 3875 O O . HIS B 1 177 ? 4.398 -8.367 -13.625 1 95.25 177 HIS B O 1
ATOM 3881 N N . THR B 1 178 ? 3.795 -6.742 -12.258 1 95.06 178 THR B N 1
ATOM 3882 C CA . THR B 1 178 ? 2.479 -6.602 -12.867 1 95.06 178 THR B CA 1
ATOM 3883 C C . THR B 1 178 ? 2.516 -5.59 -14.008 1 95.06 178 THR B C 1
ATOM 3885 O O . THR B 1 178 ? 1.491 -4.996 -14.352 1 95.06 178 THR B O 1
ATOM 3888 N N . ARG B 1 179 ? 3.689 -5.465 -14.477 1 89.12 179 ARG B N 1
ATOM 3889 C CA . ARG B 1 179 ? 3.824 -4.496 -15.562 1 89.12 179 ARG B CA 1
ATOM 3890 C C . ARG B 1 179 ? 2.838 -4.793 -16.688 1 89.12 179 ARG B C 1
ATOM 3892 O O . ARG B 1 179 ? 2.502 -5.953 -16.938 1 89.12 179 ARG B O 1
ATOM 3899 N N . GLU B 1 180 ? 2.211 -3.854 -17.359 1 87.88 180 GLU B N 1
ATOM 3900 C CA . GLU B 1 180 ? 1.295 -3.918 -18.5 1 87.88 180 GLU B CA 1
ATOM 3901 C C . GLU B 1 180 ? -0.123 -4.25 -18.047 1 87.88 180 GLU B C 1
ATOM 3903 O O . GLU B 1 180 ? -0.994 -4.535 -18.875 1 87.88 180 GLU B O 1
ATOM 3908 N N . CYS B 1 181 ? -0.317 -4.48 -16.734 1 94.62 181 CYS B N 1
ATOM 3909 C CA . CYS B 1 181 ? -1.664 -4.598 -16.188 1 94.62 181 CYS B CA 1
ATOM 3910 C C . CYS B 1 181 ? -2.166 -3.25 -15.68 1 94.62 181 CYS B C 1
ATOM 3912 O O . CYS B 1 181 ? -1.386 -2.443 -15.172 1 94.62 181 CYS B O 1
ATOM 3914 N N . PRO B 1 182 ? -3.389 -3.004 -15.906 1 94.88 182 PRO B N 1
ATOM 3915 C CA . PRO B 1 182 ? -3.93 -1.825 -15.227 1 94.88 182 PRO B CA 1
ATOM 3916 C C . PRO B 1 182 ? -3.953 -1.98 -13.703 1 94.88 182 PRO B C 1
ATOM 3918 O O . PRO B 1 182 ? -3.791 -3.09 -13.188 1 94.88 182 PRO B O 1
ATOM 3921 N N . PRO B 1 183 ? -4.082 -0.871 -13.023 1 95.19 183 PRO B N 1
ATOM 3922 C CA . PRO B 1 183 ? -4.188 -0.976 -11.562 1 95.19 183 PRO B CA 1
ATOM 3923 C C . PRO B 1 183 ? -5.359 -1.845 -11.117 1 95.19 183 PRO B C 1
ATOM 3925 O O . PRO B 1 183 ? -6.301 -2.057 -11.883 1 95.19 183 PRO B O 1
ATOM 3928 N N . VAL B 1 184 ? -5.312 -2.352 -9.922 1 98.12 184 VAL B N 1
ATOM 3929 C CA . VAL B 1 184 ? -6.371 -3.176 -9.352 1 98.12 184 VAL B CA 1
ATOM 3930 C C . VAL B 1 184 ? -7.602 -2.316 -9.062 1 98.12 184 VAL B C 1
ATOM 3932 O O . VAL B 1 184 ? -7.488 -1.231 -8.492 1 98.12 184 VAL B O 1
ATOM 3935 N N . ASP B 1 185 ? -8.711 -2.816 -9.492 1 97.88 185 ASP B N 1
ATOM 3936 C CA . ASP B 1 185 ? -9.977 -2.143 -9.227 1 97.88 185 ASP B CA 1
ATOM 3937 C C . ASP B 1 185 ? -10.609 -2.656 -7.938 1 97.88 185 ASP B C 1
ATOM 3939 O O . ASP B 1 185 ? -11.164 -1.877 -7.156 1 97.88 185 ASP B O 1
ATOM 3943 N N . LEU B 1 186 ? -10.531 -3.893 -7.781 1 98.69 186 LEU B N 1
ATOM 3944 C CA . LEU B 1 186 ? -11.195 -4.598 -6.695 1 98.69 186 LEU B CA 1
ATOM 3945 C C . LEU B 1 186 ? -10.297 -5.68 -6.113 1 98.69 186 LEU B C 1
ATOM 3947 O O . LEU B 1 186 ? -9.766 -6.52 -6.848 1 98.69 186 LEU B O 1
ATOM 3951 N N . LEU B 1 187 ? -10.039 -5.602 -4.848 1 98.88 187 LEU B N 1
ATOM 3952 C CA . LEU B 1 187 ? -9.289 -6.625 -4.137 1 98.88 187 LEU B CA 1
ATOM 3953 C C . LEU B 1 187 ? -10.172 -7.344 -3.123 1 98.88 187 LEU B C 1
ATOM 3955 O O . LEU B 1 187 ? -10.812 -6.703 -2.287 1 98.88 187 LEU B O 1
ATOM 3959 N N . ILE B 1 188 ? -10.234 -8.648 -3.219 1 98.88 188 ILE B N 1
ATOM 3960 C CA . ILE B 1 188 ? -11.094 -9.469 -2.363 1 98.88 188 ILE B CA 1
ATOM 3961 C C . ILE B 1 188 ? -10.227 -10.367 -1.48 1 98.88 188 ILE B C 1
ATOM 3963 O O . ILE B 1 188 ? -9.352 -11.078 -1.977 1 98.88 188 ILE B O 1
ATOM 3967 N N . ARG B 1 189 ? -10.438 -10.32 -0.242 1 98.75 189 ARG B N 1
ATOM 3968 C CA . ARG B 1 189 ? -9.805 -11.266 0.677 1 98.75 189 ARG B CA 1
ATOM 3969 C C . ARG B 1 189 ? -10.859 -12.07 1.44 1 98.75 189 ARG B C 1
ATOM 3971 O O . ARG B 1 189 ? -11.867 -11.516 1.876 1 98.75 189 ARG B O 1
ATOM 3978 N N . THR B 1 190 ? -10.633 -13.352 1.526 1 98.69 190 THR B N 1
ATOM 3979 C CA . THR B 1 190 ? -11.516 -14.219 2.305 1 98.69 190 THR B CA 1
ATOM 3980 C C . THR B 1 190 ? -11 -14.359 3.734 1 98.69 190 THR B C 1
ATOM 3982 O O . THR B 1 190 ? -9.977 -13.781 4.094 1 98.69 190 THR B O 1
ATOM 3985 N N . SER B 1 191 ? -11.773 -15.031 4.668 1 97.69 191 SER B N 1
ATOM 3986 C CA . SER B 1 191 ? -11.492 -15.438 6.043 1 97.69 191 SER B CA 1
ATOM 3987 C C . SER B 1 191 ? -11.922 -14.359 7.035 1 97.69 191 SER B C 1
ATOM 3989 O O . SER B 1 191 ? -11.891 -14.578 8.25 1 97.69 191 SER B O 1
ATOM 3991 N N . GLY B 1 192 ? -12.211 -13.18 6.559 1 95.5 192 GLY B N 1
ATOM 3992 C CA . GLY B 1 192 ? -12.594 -12.102 7.453 1 95.5 192 GLY B CA 1
ATOM 3993 C C . GLY B 1 192 ? -11.422 -11.258 7.914 1 95.5 192 GLY B C 1
ATOM 3994 O O . GLY B 1 192 ? -11.602 -10.188 8.5 1 95.5 192 GLY B O 1
ATOM 3995 N N . GLU B 1 193 ? -10.227 -11.742 7.688 1 95.44 193 GLU B N 1
ATOM 3996 C CA . GLU B 1 193 ? -9.047 -10.945 8.016 1 95.44 193 GLU B CA 1
ATOM 3997 C C . GLU B 1 193 ? -9 -9.664 7.188 1 95.44 193 GLU B C 1
ATOM 3999 O O . GLU B 1 193 ? -9.25 -9.688 5.984 1 95.44 193 GLU B O 1
ATOM 4004 N N . GLN B 1 194 ? -8.68 -8.555 7.883 1 97.19 194 GLN B N 1
ATOM 4005 C CA . GLN B 1 194 ? -8.703 -7.258 7.207 1 97.19 194 GLN B CA 1
ATOM 4006 C C . GLN B 1 194 ? -7.301 -6.648 7.148 1 97.19 194 GLN B C 1
ATOM 4008 O O . GLN B 1 194 ? -7.039 -5.629 7.785 1 97.19 194 GLN B O 1
ATOM 4013 N N . ARG B 1 195 ? -6.496 -7.203 6.355 1 96.94 195 ARG B N 1
ATOM 4014 C CA . ARG B 1 195 ? -5.125 -6.785 6.082 1 96.94 195 ARG B CA 1
ATOM 4015 C C . ARG B 1 195 ? -4.703 -7.176 4.668 1 96.94 195 ARG B C 1
ATOM 4017 O O . ARG B 1 195 ? -5.238 -8.125 4.094 1 96.94 195 ARG B O 1
ATOM 4024 N N . LEU B 1 196 ? -3.709 -6.5 4.125 1 97.5 196 LEU B N 1
ATOM 4025 C CA . LEU B 1 196 ? -3.27 -6.777 2.764 1 97.5 196 LEU B CA 1
ATOM 4026 C C . LEU B 1 196 ? -2.082 -7.734 2.762 1 97.5 196 LEU B C 1
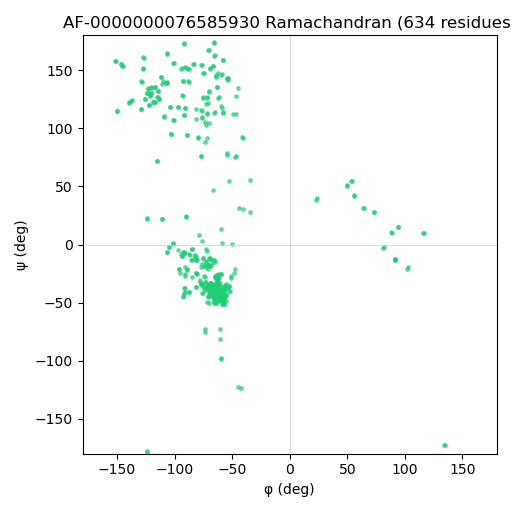ATOM 4028 O O . LEU B 1 196 ? -1.779 -8.352 1.74 1 97.5 196 LEU B O 1
ATOM 4032 N N . SER B 1 197 ? -1.362 -7.84 3.873 1 95.56 197 SER B N 1
ATOM 4033 C CA . SER B 1 197 ? -0.252 -8.773 4.035 1 95.56 197 SER B CA 1
ATOM 4034 C C . SER B 1 197 ? 0.797 -8.586 2.947 1 95.56 197 SER B C 1
ATOM 4036 O O . SER B 1 197 ? 1.252 -9.555 2.338 1 95.56 197 SER B O 1
ATOM 4038 N N . ASP B 1 198 ? 1.103 -7.332 2.635 1 94.94 198 ASP B N 1
ATOM 4039 C CA . ASP B 1 198 ? 2.162 -6.953 1.706 1 94.94 198 ASP B CA 1
ATOM 4040 C C . ASP B 1 198 ? 1.862 -7.453 0.295 1 94.94 198 ASP B C 1
ATOM 4042 O O . ASP B 1 198 ? 2.771 -7.848 -0.436 1 94.94 198 ASP B O 1
ATOM 4046 N N . PHE B 1 199 ? 0.563 -7.523 -0.034 1 97.5 199 PHE B N 1
ATOM 4047 C CA . PHE B 1 199 ? 0.117 -7.965 -1.352 1 97.5 199 PHE B CA 1
ATOM 4048 C C . PHE B 1 199 ? -0.339 -6.777 -2.191 1 97.5 199 PHE B C 1
ATOM 4050 O O . PHE B 1 199 ? -1.253 -6.047 -1.8 1 97.5 199 PHE B O 1
ATOM 4057 N N . LEU B 1 200 ? 0.276 -6.477 -3.336 1 97.94 200 LEU B N 1
ATOM 4058 C CA . LEU B 1 200 ? -0.112 -5.512 -4.359 1 97.94 200 LEU B CA 1
ATOM 4059 C C . LEU B 1 200 ? -0.434 -4.16 -3.734 1 97.94 200 LEU B C 1
ATOM 4061 O O . LEU B 1 200 ? -1.482 -3.576 -4.016 1 97.94 200 LEU B O 1
ATOM 4065 N N . LEU B 1 201 ? 0.435 -3.691 -2.953 1 96.31 201 LEU B N 1
ATOM 4066 C CA . LEU B 1 201 ? 0.191 -2.453 -2.221 1 96.31 201 LEU B CA 1
ATOM 4067 C C . LEU B 1 201 ? 0.086 -1.269 -3.174 1 96.31 201 LEU B C 1
ATOM 4069 O O . LEU B 1 201 ? -0.919 -0.554 -3.176 1 96.31 201 LEU B O 1
ATOM 4073 N N . TRP B 1 202 ? 0.991 -1.119 -4.07 1 93.38 202 TRP B N 1
ATOM 4074 C CA . TRP B 1 202 ? 1.045 0.004 -5 1 93.38 202 TRP B CA 1
ATOM 4075 C C . TRP B 1 202 ? -0.033 -0.124 -6.074 1 93.38 202 TRP B C 1
ATOM 4077 O O . TRP B 1 202 ? -0.677 0.863 -6.434 1 93.38 202 TRP B O 1
ATOM 4087 N N . GLN B 1 203 ? -0.235 -1.33 -6.484 1 96.31 203 GLN B N 1
ATOM 4088 C CA . GLN B 1 203 ? -1.2 -1.608 -7.543 1 96.31 203 GLN B CA 1
ATOM 4089 C C . GLN B 1 203 ? -2.629 -1.39 -7.055 1 96.31 203 GLN B C 1
ATOM 4091 O O . GLN B 1 203 ? -3.545 -1.208 -7.863 1 96.31 203 GLN B O 1
ATOM 4096 N N . SER B 1 204 ? -2.822 -1.372 -5.707 1 97.31 204 SER B N 1
ATOM 4097 C CA . SER B 1 204 ? -4.168 -1.308 -5.152 1 97.31 204 SER B CA 1
ATOM 4098 C C . SER B 1 204 ? -4.422 0.036 -4.477 1 97.31 204 SER B C 1
ATOM 4100 O O . SER B 1 204 ? -5.305 0.15 -3.621 1 97.31 204 SER B O 1
ATOM 4102 N N . SER B 1 205 ? -3.688 1.045 -4.816 1 95.06 205 SER B N 1
ATOM 4103 C CA . SER B 1 205 ? -3.736 2.348 -4.16 1 95.06 205 SER B CA 1
ATOM 4104 C C . SER B 1 205 ? -5.16 2.895 -4.121 1 95.06 205 SER B C 1
ATOM 4106 O O . SER B 1 205 ? -5.566 3.512 -3.137 1 95.06 205 SER B O 1
ATOM 4108 N N . TYR B 1 206 ? -5.949 2.648 -5.188 1 95.38 206 TYR B N 1
ATOM 4109 C CA . TYR B 1 206 ? -7.309 3.172 -5.254 1 95.38 206 TYR B CA 1
ATOM 4110 C C . TYR B 1 206 ? -8.32 2.049 -5.461 1 95.38 206 TYR B C 1
ATOM 4112 O O . TYR B 1 206 ? -9.406 2.273 -5.992 1 95.38 206 TYR B O 1
ATOM 4120 N N . ALA B 1 207 ? -7.93 0.882 -5.102 1 97.88 207 ALA B N 1
ATOM 4121 C CA . ALA B 1 207 ? -8.82 -0.27 -5.223 1 97.88 207 ALA B CA 1
ATOM 4122 C C . ALA B 1 207 ? -9.891 -0.251 -4.133 1 97.88 207 ALA B C 1
ATOM 4124 O O . ALA B 1 207 ? -9.656 0.262 -3.035 1 97.88 207 ALA B O 1
ATOM 4125 N N . LEU B 1 208 ? -11.055 -0.766 -4.484 1 98.69 208 LEU B N 1
ATOM 4126 C CA . LEU B 1 208 ? -11.969 -1.174 -3.426 1 98.69 208 LEU B CA 1
ATOM 4127 C C . LEU B 1 208 ? -11.469 -2.434 -2.727 1 98.69 208 LEU B C 1
ATOM 4129 O O . LEU B 1 208 ? -11.133 -3.42 -3.383 1 98.69 208 LEU B O 1
ATOM 4133 N N . LEU B 1 209 ? -11.375 -2.342 -1.44 1 98.69 209 LEU B N 1
ATOM 4134 C CA . LEU B 1 209 ? -11 -3.504 -0.641 1 98.69 209 LEU B CA 1
ATOM 4135 C C . LEU B 1 209 ? -12.234 -4.191 -0.067 1 98.69 209 LEU B C 1
ATOM 4137 O O . LEU B 1 209 ? -13 -3.576 0.674 1 98.69 209 LEU B O 1
ATOM 4141 N N . HIS B 1 210 ? -12.422 -5.414 -0.447 1 98.56 210 HIS B N 1
ATOM 4142 C CA . HIS B 1 210 ? -13.609 -6.172 -0.054 1 98.56 210 HIS B CA 1
ATOM 4143 C C . HIS B 1 210 ? -13.234 -7.383 0.792 1 98.56 210 HIS B C 1
ATOM 4145 O O . HIS B 1 210 ? -12.312 -8.133 0.439 1 98.56 210 HIS B O 1
ATOM 4151 N N . TRP B 1 211 ? -13.977 -7.555 1.838 1 97.88 211 TRP B N 1
ATOM 4152 C CA . TRP B 1 211 ? -13.68 -8.617 2.793 1 97.88 211 TRP B CA 1
ATOM 4153 C C . TRP B 1 211 ? -14.836 -9.609 2.877 1 97.88 211 TRP B C 1
ATOM 4155 O O . TRP B 1 211 ? -15.977 -9.227 3.146 1 97.88 211 TRP B O 1
ATOM 4165 N N . GLU B 1 212 ? -14.508 -10.797 2.623 1 98.12 212 GLU B N 1
ATOM 4166 C CA . GLU B 1 212 ? -15.477 -11.875 2.779 1 98.12 212 GLU B CA 1
ATOM 4167 C C . GLU B 1 212 ? -15.164 -12.734 3.998 1 98.12 212 GLU B C 1
ATOM 4169 O O . GLU B 1 212 ? -14.008 -13.102 4.223 1 98.12 212 GLU B O 1
ATOM 4174 N N . ARG B 1 213 ? -16.156 -13.141 4.75 1 97.38 213 ARG B N 1
ATOM 4175 C CA . ARG B 1 213 ? -15.953 -13.883 5.996 1 97.38 213 ARG B CA 1
ATOM 4176 C C . ARG B 1 213 ? -15.703 -15.359 5.723 1 97.38 213 ARG B C 1
ATOM 4178 O O . ARG B 1 213 ? -15.102 -16.047 6.547 1 97.38 213 ARG B O 1
ATOM 4185 N N . CYS B 1 214 ? -16.141 -15.875 4.656 1 98.31 214 CYS B N 1
ATOM 4186 C CA . CYS B 1 214 ? -15.977 -17.297 4.348 1 98.31 214 CYS B CA 1
ATOM 4187 C C . CYS B 1 214 ? -14.508 -17.641 4.133 1 98.31 214 CYS B C 1
ATOM 4189 O O . CYS B 1 214 ? -13.695 -16.766 3.811 1 98.31 214 CYS B O 1
ATOM 4191 N N . LEU B 1 215 ? -14.234 -18.891 4.406 1 98.62 215 LEU B N 1
ATOM 4192 C CA . LEU B 1 215 ? -12.906 -19.391 4.047 1 98.62 215 LEU B CA 1
ATOM 4193 C C . LEU B 1 215 ? -12.812 -19.641 2.549 1 98.62 215 LEU B C 1
ATOM 4195 O O . LEU B 1 215 ? -13.82 -19.891 1.89 1 98.62 215 LEU B O 1
ATOM 4199 N N . TRP B 1 216 ? -11.625 -19.609 1.928 1 98.62 216 TRP B N 1
ATOM 4200 C CA . TRP B 1 216 ? -11.414 -19.578 0.485 1 98.62 216 TRP B CA 1
ATOM 4201 C C . TRP B 1 216 ? -12.086 -20.781 -0.188 1 98.62 216 TRP B C 1
ATOM 4203 O O . TRP B 1 216 ? -12.828 -20.609 -1.158 1 98.62 216 TRP B O 1
ATOM 4213 N N . PRO B 1 217 ? -11.953 -22.016 0.355 1 98.44 217 PRO B N 1
ATOM 4214 C CA . PRO B 1 217 ? -12.594 -23.125 -0.344 1 98.44 217 PRO B CA 1
ATOM 4215 C C . PRO B 1 217 ? -14.117 -23.031 -0.344 1 98.44 217 PRO B C 1
ATOM 4217 O O . PRO B 1 217 ? -14.781 -23.703 -1.135 1 98.44 217 PRO B O 1
ATOM 4220 N N . GLU B 1 218 ? -14.68 -22.141 0.492 1 98.25 218 GLU B N 1
ATOM 4221 C CA . GLU B 1 218 ? -16.125 -21.938 0.592 1 98.25 218 GLU B CA 1
ATOM 4222 C C . GLU B 1 218 ? -16.578 -20.797 -0.318 1 98.25 218 GLU B C 1
ATOM 4224 O O . GLU B 1 218 ? -17.781 -20.578 -0.48 1 98.25 218 GLU B O 1
ATOM 4229 N N . PHE B 1 219 ? -15.672 -20.078 -0.87 1 98.62 219 PHE B N 1
ATOM 4230 C CA . PHE B 1 219 ? -16 -18.922 -1.689 1 98.62 219 PHE B CA 1
ATOM 4231 C C . PHE B 1 219 ? -16.828 -19.328 -2.906 1 98.62 219 PHE B C 1
ATOM 4233 O O . PHE B 1 219 ? -16.438 -20.25 -3.637 1 98.62 219 PHE B O 1
ATOM 4240 N N . GLY B 1 220 ? -17.984 -18.703 -3.121 1 98 220 GLY B N 1
ATOM 4241 C CA . GLY B 1 220 ? -18.875 -19.062 -4.219 1 98 220 GLY B CA 1
ATOM 4242 C C . GLY B 1 220 ? -19.203 -17.891 -5.117 1 98 220 GLY B C 1
ATOM 4243 O O . GLY B 1 220 ? -18.703 -16.797 -4.926 1 98 220 GLY B O 1
ATOM 4244 N N . TYR B 1 221 ? -20.016 -18.219 -6.051 1 97.38 221 TYR B N 1
ATOM 4245 C CA . TYR B 1 221 ? -20.406 -17.219 -7.039 1 97.38 221 TYR B CA 1
ATOM 4246 C C . TYR B 1 221 ? -21.172 -16.078 -6.383 1 97.38 221 TYR B C 1
ATOM 4248 O O . TYR B 1 221 ? -21.031 -14.914 -6.789 1 97.38 221 TYR B O 1
ATOM 4256 N N . ALA B 1 222 ? -21.938 -16.359 -5.383 1 97.56 222 ALA B N 1
ATOM 4257 C CA . ALA B 1 222 ? -22.703 -15.328 -4.676 1 97.56 222 ALA B CA 1
ATOM 4258 C C . ALA B 1 222 ? -21.766 -14.312 -4.016 1 97.56 222 ALA B C 1
ATOM 4260 O O . ALA B 1 222 ? -22.062 -13.117 -3.998 1 97.56 222 ALA B O 1
ATOM 4261 N N . GLN B 1 223 ? -20.703 -14.828 -3.418 1 98.25 223 GLN B N 1
ATOM 4262 C CA . GLN B 1 223 ? -19.734 -13.93 -2.811 1 98.25 223 GLN B CA 1
ATOM 4263 C C . GLN B 1 223 ? -19.062 -13.047 -3.861 1 98.25 223 GLN B C 1
ATOM 4265 O O . GLN B 1 223 ? -18.844 -11.859 -3.637 1 98.25 223 GLN B O 1
ATOM 4270 N N . LEU B 1 224 ? -18.703 -13.648 -5.012 1 98.19 224 LEU B N 1
ATOM 4271 C CA . LEU B 1 224 ? -18.125 -12.875 -6.105 1 98.19 224 LEU B CA 1
ATOM 4272 C C . LEU B 1 224 ? -19.094 -11.781 -6.562 1 98.19 224 LEU B C 1
ATOM 4274 O O . LEU B 1 224 ? -18.688 -10.625 -6.73 1 98.19 224 LEU B O 1
ATOM 4278 N N . LEU B 1 225 ? -20.344 -12.102 -6.688 1 97.06 225 LEU B N 1
ATOM 4279 C CA . LEU B 1 225 ? -21.344 -11.141 -7.133 1 97.06 225 LEU B CA 1
ATOM 4280 C C . LEU B 1 225 ? -21.5 -10.008 -6.125 1 97.06 225 LEU B C 1
ATOM 4282 O O . LEU B 1 225 ? -21.656 -8.852 -6.508 1 97.06 225 LEU B O 1
ATOM 4286 N N . ARG B 1 226 ? -21.5 -10.344 -4.883 1 97.31 226 ARG B N 1
ATOM 4287 C CA . ARG B 1 226 ? -21.594 -9.328 -3.84 1 97.31 226 ARG B CA 1
ATOM 4288 C C . ARG B 1 226 ? -20.422 -8.344 -3.93 1 97.31 226 ARG B C 1
ATOM 4290 O O . ARG B 1 226 ? -20.625 -7.133 -3.791 1 97.31 226 ARG B O 1
ATOM 4297 N N . ALA B 1 227 ? -19.266 -8.891 -4.117 1 98.06 227 ALA B N 1
ATOM 4298 C CA . ALA B 1 227 ? -18.094 -8.047 -4.25 1 98.06 227 ALA B CA 1
ATOM 4299 C C . ALA B 1 227 ? -18.203 -7.145 -5.477 1 98.06 227 ALA B C 1
ATOM 4301 O O . ALA B 1 227 ? -17.859 -5.957 -5.418 1 98.06 227 ALA B O 1
ATOM 4302 N N . LEU B 1 228 ? -18.672 -7.672 -6.562 1 97.69 228 LEU B N 1
ATOM 4303 C CA . LEU B 1 228 ? -18.828 -6.91 -7.797 1 97.69 228 LEU B CA 1
ATOM 4304 C C . LEU B 1 228 ? -19.875 -5.812 -7.633 1 97.69 228 LEU B C 1
ATOM 4306 O O . LEU B 1 228 ? -19.688 -4.695 -8.117 1 97.69 228 LEU B O 1
ATOM 4310 N N . LEU B 1 229 ? -20.938 -6.102 -6.957 1 96.62 229 LEU B N 1
ATOM 4311 C CA . LEU B 1 229 ? -21.984 -5.105 -6.703 1 96.62 229 LEU B CA 1
ATOM 4312 C C . LEU B 1 229 ? -21.438 -3.971 -5.836 1 96.62 229 LEU B C 1
ATOM 4314 O O . LEU B 1 229 ? -21.75 -2.801 -6.07 1 96.62 229 LEU B O 1
ATOM 4318 N N . ALA B 1 230 ? -20.672 -4.383 -4.867 1 96.75 230 ALA B N 1
ATOM 4319 C CA . ALA B 1 230 ? -20.031 -3.367 -4.027 1 96.75 230 ALA B CA 1
ATOM 4320 C C . ALA B 1 230 ? -19.156 -2.439 -4.855 1 96.75 230 ALA B C 1
ATOM 4322 O O . ALA B 1 230 ? -19.188 -1.218 -4.688 1 96.75 230 ALA B O 1
ATOM 4323 N N . TRP B 1 231 ? -18.406 -2.99 -5.715 1 97.19 231 TRP B N 1
ATOM 4324 C CA . TRP B 1 231 ? -17.547 -2.182 -6.57 1 97.19 231 TRP B CA 1
ATOM 4325 C C . TRP B 1 231 ? -18.375 -1.285 -7.484 1 97.19 231 TRP B C 1
ATOM 4327 O O . TRP B 1 231 ? -18.062 -0.105 -7.656 1 97.19 231 TRP B O 1
ATOM 4337 N N . GLN B 1 232 ? -19.406 -1.813 -8.047 1 95.62 232 GLN B N 1
ATOM 4338 C CA . GLN B 1 232 ? -20.25 -1.045 -8.953 1 95.62 232 GLN B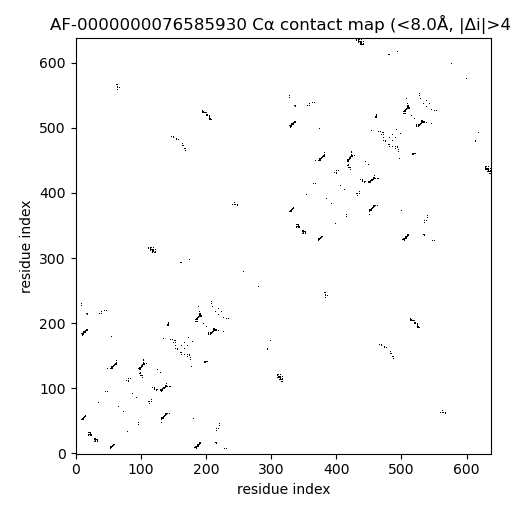 CA 1
ATOM 4339 C C . GLN B 1 232 ? -20.844 0.174 -8.25 1 95.62 232 GLN B C 1
ATOM 4341 O O . GLN B 1 232 ? -20.938 1.25 -8.844 1 95.62 232 GLN B O 1
ATOM 4346 N N . SER B 1 233 ? -21.234 -0.03 -7.047 1 94.12 233 SER B N 1
ATOM 4347 C CA . SER B 1 233 ? -21.812 1.068 -6.277 1 94.12 233 SER B CA 1
ATOM 4348 C C . SER B 1 233 ? -20.781 2.168 -6.031 1 94.12 233 SER B C 1
ATOM 4350 O O . SER B 1 233 ? -21.125 3.342 -5.91 1 94.12 233 SER B O 1
ATOM 4352 N N . ALA B 1 234 ? -19.516 1.75 -6.02 1 94.56 234 ALA B N 1
ATOM 4353 C CA . ALA B 1 234 ? -18.453 2.701 -5.691 1 94.56 234 ALA B CA 1
ATOM 4354 C C . ALA B 1 234 ? -17.688 3.127 -6.941 1 94.56 234 ALA B C 1
ATOM 4356 O O . ALA B 1 234 ? -16.828 4.004 -6.883 1 94.56 234 ALA B O 1
ATOM 4357 N N . ALA B 1 235 ? -17.984 2.629 -8.07 1 93.62 235 ALA B N 1
ATOM 4358 C CA . ALA B 1 235 ? -17.172 2.693 -9.281 1 93.62 235 ALA B CA 1
ATOM 4359 C C . ALA B 1 235 ? -16.984 4.137 -9.734 1 93.62 235 ALA B C 1
ATOM 4361 O O . ALA B 1 235 ? -15.867 4.543 -10.086 1 93.62 235 ALA B O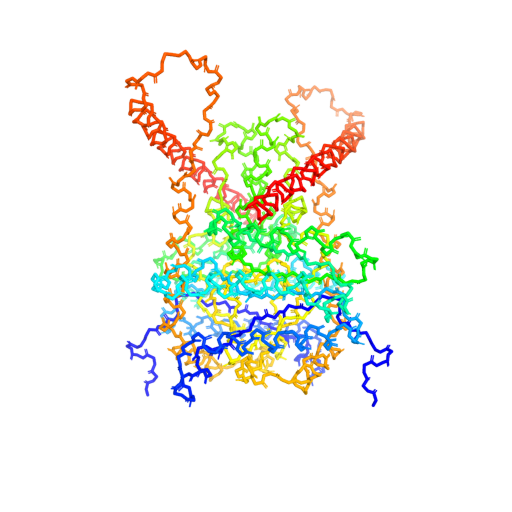 1
ATOM 4362 N N . ALA B 1 236 ? -18.031 4.863 -9.758 1 90.56 236 ALA B N 1
ATOM 4363 C CA . ALA B 1 236 ? -17.953 6.238 -10.242 1 90.56 236 ALA B CA 1
ATOM 4364 C C . ALA B 1 236 ? -16.938 7.043 -9.438 1 90.56 236 ALA B C 1
ATOM 4366 O O . ALA B 1 236 ? -16.078 7.73 -10.008 1 90.56 236 ALA B O 1
ATOM 4367 N N . GLU B 1 237 ? -17 6.91 -8.164 1 90.25 237 GLU B N 1
ATOM 4368 C CA . GLU B 1 237 ? -16.094 7.637 -7.285 1 90.25 237 GLU B CA 1
ATOM 4369 C C . GLU B 1 237 ? -14.656 7.133 -7.43 1 90.25 237 GLU B C 1
ATOM 4371 O O . GLU B 1 237 ? -13.719 7.93 -7.492 1 90.25 237 GLU B O 1
ATOM 4376 N N . LEU B 1 238 ? -14.492 5.891 -7.492 1 91.94 238 LEU B N 1
ATOM 4377 C CA . LEU B 1 238 ? -13.164 5.285 -7.57 1 91.94 238 LEU B CA 1
ATOM 4378 C C . LEU B 1 238 ? -12.477 5.652 -8.883 1 91.94 238 LEU B C 1
ATOM 4380 O O . LEU B 1 238 ? -11.281 5.934 -8.898 1 91.94 238 LEU B O 1
ATOM 4384 N N . LEU B 1 239 ? -13.211 5.688 -9.906 1 88.94 239 LEU B N 1
ATOM 4385 C CA . LEU B 1 239 ? -12.648 6.027 -11.203 1 88.94 239 LEU B CA 1
ATOM 4386 C C . LEU B 1 239 ? -12.258 7.5 -11.258 1 88.94 239 LEU B C 1
ATOM 4388 O O . LEU B 1 239 ? -11.234 7.852 -11.852 1 88.94 239 LEU B O 1
ATOM 4392 N N . LEU B 1 240 ? -13.023 8.297 -10.617 1 85.56 240 LEU B N 1
ATOM 4393 C CA . LEU B 1 240 ? -12.695 9.719 -10.547 1 85.56 240 LEU B CA 1
ATOM 4394 C C . LEU B 1 240 ? -11.414 9.938 -9.75 1 85.56 240 LEU B C 1
ATOM 4396 O O . LEU B 1 240 ? -10.578 10.758 -10.141 1 85.56 240 LEU B O 1
ATOM 4400 N N . LEU B 1 241 ? -11.281 9.234 -8.75 1 86.31 241 LEU B N 1
ATOM 4401 C CA . LEU B 1 241 ? -10.086 9.352 -7.91 1 86.31 241 LEU B CA 1
ATOM 4402 C C . LEU B 1 241 ? -8.844 8.922 -8.68 1 86.31 241 LEU B C 1
ATOM 4404 O O . LEU B 1 241 ? -7.797 9.562 -8.586 1 86.31 241 LEU B O 1
ATOM 4408 N N . ARG B 1 242 ? -8.961 7.918 -9.383 1 87.38 242 ARG B N 1
ATOM 4409 C CA . ARG B 1 242 ? -7.836 7.414 -10.164 1 87.38 242 ARG B CA 1
ATOM 4410 C C . ARG B 1 242 ? -7.434 8.406 -11.25 1 87.38 242 ARG B C 1
ATOM 4412 O O . ARG B 1 242 ? -6.242 8.617 -11.5 1 87.38 242 ARG B O 1
ATOM 4419 N N . GLN B 1 243 ? -8.398 8.922 -11.859 1 82.94 243 GLN B N 1
ATOM 4420 C CA . GLN B 1 243 ? -8.125 9.914 -12.898 1 82.94 243 GLN B CA 1
ATOM 4421 C C . GLN B 1 243 ? -7.414 11.133 -12.328 1 82.94 243 GLN B C 1
ATOM 4423 O O . GLN B 1 243 ? -6.496 11.672 -12.945 1 82.94 243 GLN B O 1
ATOM 4428 N N . ALA B 1 244 ? -7.844 11.477 -11.219 1 79.19 244 ALA B N 1
ATOM 4429 C CA . ALA B 1 244 ? -7.223 12.617 -10.547 1 79.19 244 ALA B CA 1
ATOM 4430 C C . ALA B 1 244 ? -5.773 12.312 -10.172 1 79.19 244 ALA B C 1
ATOM 4432 O O . ALA B 1 244 ? -4.895 13.164 -10.336 1 79.19 244 ALA B O 1
ATOM 4433 N N . ALA B 1 245 ? -5.531 11.133 -9.766 1 79.69 245 ALA B N 1
ATOM 4434 C CA . ALA B 1 245 ? -4.191 10.719 -9.367 1 79.69 245 ALA B CA 1
ATOM 4435 C C . ALA B 1 245 ? -3.254 10.664 -10.578 1 79.69 245 ALA B C 1
ATOM 4437 O O . ALA B 1 245 ? -2.092 11.07 -10.484 1 79.69 245 ALA B O 1
ATOM 4438 N N . ASP B 1 246 ? -3.744 10.188 -11.633 1 76.25 246 ASP B N 1
ATOM 4439 C CA . ASP B 1 246 ? -2.957 10.102 -12.859 1 76.25 246 ASP B CA 1
ATOM 4440 C C . ASP B 1 246 ? -2.543 11.484 -13.352 1 76.25 246 ASP B C 1
ATOM 4442 O O . ASP B 1 246 ? -1.414 11.68 -13.805 1 76.25 246 ASP B O 1
ATOM 4446 N N . ARG B 1 247 ? -3.375 12.438 -13.148 1 68 247 ARG B N 1
ATOM 4447 C CA . ARG B 1 247 ? -3.104 13.805 -13.578 1 68 247 ARG B CA 1
ATOM 4448 C C . ARG B 1 247 ? -2.064 14.469 -12.68 1 68 247 ARG B C 1
ATOM 4450 O O . ARG B 1 247 ? -1.192 15.195 -13.156 1 68 247 ARG B O 1
ATOM 4457 N N . ALA B 1 248 ? -2.145 14.172 -11.492 1 66.19 248 ALA B N 1
ATOM 4458 C CA . ALA B 1 248 ? -1.227 14.758 -10.516 1 66.19 248 ALA B CA 1
ATOM 4459 C C . ALA B 1 248 ? 0.198 14.258 -10.734 1 66.19 248 ALA B C 1
ATOM 4461 O O . ALA B 1 248 ? 1.156 15.023 -10.625 1 66.19 248 ALA B O 1
ATOM 4462 N N . THR B 1 249 ? 0.328 13.031 -11.047 1 64.75 249 THR B N 1
ATOM 4463 C CA . THR B 1 249 ? 1.64 12.43 -11.273 1 64.75 249 THR B CA 1
ATOM 4464 C C . THR B 1 249 ? 2.277 12.992 -12.547 1 64.75 249 THR B C 1
ATOM 4466 O O . THR B 1 249 ? 3.486 13.234 -12.586 1 64.75 249 THR B O 1
ATOM 4469 N N . GLN B 1 250 ? 1.46 13.281 -13.461 1 59.41 250 GLN B N 1
ATOM 4470 C CA . GLN B 1 250 ? 1.96 13.844 -14.711 1 59.41 250 GLN B CA 1
ATOM 4471 C C . GLN B 1 250 ? 2.443 15.273 -14.508 1 59.41 250 GLN B C 1
ATOM 4473 O O . GLN B 1 250 ? 3.447 15.688 -15.094 1 59.41 250 GLN B O 1
ATOM 4478 N N . HIS B 1 251 ? 1.779 15.961 -13.664 1 54.34 251 HIS B N 1
ATOM 4479 C CA . HIS B 1 251 ? 2.135 17.344 -13.414 1 54.34 251 HIS B CA 1
ATOM 4480 C C . HIS B 1 251 ? 3.438 17.453 -12.625 1 54.34 251 HIS B C 1
ATOM 4482 O O . HIS B 1 251 ? 4.262 18.328 -12.883 1 54.34 251 HIS B O 1
ATOM 4488 N N . LEU B 1 252 ? 3.664 16.609 -11.766 1 52.44 252 LEU B N 1
ATOM 4489 C CA . LEU B 1 252 ? 4.852 16.609 -10.914 1 52.44 252 LEU B CA 1
ATOM 4490 C C . LEU B 1 252 ? 6.102 16.297 -11.734 1 52.44 252 LEU B C 1
ATOM 4492 O O . LEU B 1 252 ? 7.168 16.859 -11.492 1 52.44 252 LEU B O 1
ATOM 4496 N N . TRP B 1 253 ? 6.051 15.445 -12.711 1 50.53 253 TRP B N 1
ATOM 4497 C CA . TRP B 1 253 ? 7.211 15.031 -13.492 1 50.53 253 TRP B CA 1
ATOM 4498 C C . TRP B 1 253 ? 7.418 15.945 -14.695 1 50.53 253 TRP B C 1
ATOM 4500 O O . TRP B 1 253 ? 8.539 16.078 -15.195 1 50.53 253 TRP B O 1
ATOM 4510 N N . GLY B 1 254 ? 6.371 16.594 -15.086 1 43.75 254 GLY B N 1
ATOM 4511 C CA . GLY B 1 254 ? 6.527 17.531 -16.172 1 43.75 254 GLY B CA 1
ATOM 4512 C C . GLY B 1 254 ? 7.258 18.812 -15.773 1 43.75 254 GLY B C 1
ATOM 4513 O O . GLY B 1 254 ? 7.785 19.516 -16.625 1 43.75 254 GLY B O 1
ATOM 4514 N N . GLN B 1 255 ? 7.199 19.25 -14.523 1 42.34 255 GLN B N 1
ATOM 4515 C CA . GLN B 1 255 ? 7.703 20.547 -14.094 1 42.34 255 GLN B CA 1
ATOM 4516 C C . GLN B 1 255 ? 9.125 20.438 -13.555 1 42.34 255 GLN B C 1
ATOM 4518 O O . GLN B 1 255 ? 9.711 21.438 -13.133 1 42.34 255 GLN B O 1
ATOM 4523 N N . ARG B 1 256 ? 9.703 19.391 -13.359 1 43.28 256 ARG B N 1
ATOM 4524 C CA . ARG B 1 256 ? 11.023 19.422 -12.742 1 43.28 256 ARG B CA 1
ATOM 4525 C C . ARG B 1 256 ? 12.062 20 -13.695 1 43.28 256 ARG B C 1
ATOM 4527 O O . ARG B 1 256 ? 12.297 19.438 -14.773 1 43.28 256 ARG B O 1
ATOM 4534 N N . PRO B 1 257 ? 12.453 21.25 -13.445 1 35.56 257 PRO B N 1
ATOM 4535 C CA . PRO B 1 257 ? 13.578 21.797 -14.203 1 35.56 257 PRO B CA 1
ATOM 4536 C C . PRO B 1 257 ? 14.852 20.969 -14.055 1 35.56 257 PRO B C 1
ATOM 4538 O O . PRO B 1 257 ? 15.07 20.344 -13.008 1 35.56 257 PRO B O 1
ATOM 4541 N N . CYS B 1 258 ? 15.344 20.344 -15.047 1 34.16 258 CYS B N 1
ATOM 4542 C CA . CYS B 1 258 ? 16.719 19.859 -15.016 1 34.16 258 CYS B CA 1
ATOM 4543 C C . CYS B 1 258 ? 17.641 20.891 -14.367 1 34.16 258 CYS B C 1
ATOM 4545 O O . CYS B 1 258 ? 17.734 22.016 -14.828 1 34.16 258 CYS B O 1
ATOM 4547 N N . GLN B 1 259 ? 17.875 20.844 -13.078 1 32.78 259 GLN B N 1
ATOM 4548 C CA . GLN B 1 259 ? 18.953 21.703 -12.602 1 32.78 259 GLN B CA 1
ATOM 4549 C C . GLN B 1 259 ? 20.203 21.562 -13.484 1 32.78 259 GLN B C 1
ATOM 4551 O O . GLN B 1 259 ? 20.828 20.5 -13.508 1 32.78 259 GLN B O 1
ATOM 4556 N N . GLU B 1 260 ? 20.281 22.062 -14.602 1 30.22 260 GLU B N 1
ATOM 4557 C CA . GLU B 1 260 ? 21.531 22.219 -15.352 1 30.22 260 GLU B CA 1
ATOM 4558 C C . GLU B 1 260 ? 22.641 22.75 -14.461 1 30.22 260 GLU B C 1
ATOM 4560 O O . GLU B 1 260 ? 22.391 23.469 -13.492 1 30.22 260 GLU B O 1
ATOM 4565 N N . GLU B 1 261 ? 23.844 22.141 -14.562 1 32.34 261 GLU B N 1
ATOM 4566 C CA . GLU B 1 261 ? 25.156 22.656 -14.164 1 32.34 261 GLU B CA 1
ATOM 4567 C C . GLU B 1 261 ? 25.25 24.156 -14.375 1 32.34 261 GLU B C 1
ATOM 4569 O O . GLU B 1 261 ? 25.453 24.625 -15.5 1 32.34 261 GLU B O 1
ATOM 4574 N N . GLY B 1 262 ? 24.359 24.875 -13.797 1 29.91 262 GLY B N 1
ATOM 4575 C CA . GLY B 1 262 ? 24.5 26.312 -13.984 1 29.91 262 GLY B CA 1
ATOM 4576 C C . GLY B 1 262 ? 25.828 26.859 -13.453 1 29.91 262 GLY B C 1
ATOM 4577 O O . GLY B 1 262 ? 25.906 28 -13.031 1 29.91 262 GLY B O 1
ATOM 4578 N N . SER B 1 263 ? 26.797 26.094 -13.133 1 29.25 263 SER B N 1
ATOM 4579 C CA . SER B 1 263 ? 27.797 27.062 -12.656 1 29.25 263 SER B CA 1
ATOM 4580 C C . SER B 1 263 ? 28.141 28.062 -13.742 1 29.25 263 SER B C 1
ATOM 4582 O O . SER B 1 263 ? 29.234 28.641 -13.734 1 29.25 263 SER B O 1
ATOM 4584 N N . VAL B 1 264 ? 27.594 28.094 -14.969 1 28.58 264 VAL B N 1
ATOM 4585 C CA . VAL B 1 264 ? 28.234 29.172 -15.703 1 28.58 264 VAL B CA 1
ATOM 4586 C C . VAL B 1 264 ? 27.922 30.516 -15.039 1 28.58 264 VAL B C 1
ATOM 4588 O O . VAL B 1 264 ? 26.844 30.688 -14.453 1 28.58 264 VAL B O 1
ATOM 4591 N N . GLU B 1 265 ? 28.781 31.531 -15 1 26.91 265 GLU B N 1
ATOM 4592 C CA . GLU B 1 265 ? 28.938 32.906 -14.531 1 26.91 265 GLU B CA 1
ATOM 4593 C C . GLU B 1 265 ? 27.719 33.75 -14.898 1 26.91 265 GLU B C 1
ATOM 4595 O O . GLU B 1 265 ? 27.266 33.719 -16.047 1 26.91 265 GLU B O 1
ATOM 4600 N N . GLN B 1 266 ? 26.922 34.188 -13.938 1 28.86 266 GLN B N 1
ATOM 4601 C CA . GLN B 1 266 ? 25.891 35.188 -13.852 1 28.86 266 GLN B CA 1
ATOM 4602 C C . GLN B 1 266 ? 26.312 36.469 -14.555 1 28.86 266 GLN B C 1
ATOM 4604 O O . GLN B 1 266 ? 26.594 37.5 -13.906 1 28.86 266 GLN B O 1
ATOM 4609 N N . GLN B 1 267 ? 27.141 36.375 -15.656 1 27.92 267 GLN B N 1
ATOM 4610 C CA . GLN B 1 267 ? 27.391 37.781 -16 1 27.92 267 GLN B CA 1
ATOM 4611 C C . GLN B 1 267 ? 26.094 38.5 -16.312 1 27.92 267 GLN B C 1
ATOM 4613 O O . GLN B 1 267 ? 25.859 39.594 -15.789 1 27.92 267 GLN B O 1
ATOM 4618 N N . SER B 1 268 ? 25.734 38.656 -17.688 1 32.19 268 SER B N 1
ATOM 4619 C CA . SER B 1 268 ? 25.141 39.844 -18.234 1 32.19 268 SER B CA 1
ATOM 4620 C C . SER B 1 268 ? 23.641 39.906 -17.984 1 32.19 268 SER B C 1
ATOM 4622 O O . SER B 1 268 ? 22.922 38.938 -18.312 1 32.19 268 SER B O 1
ATOM 4624 N N . GLN B 1 269 ? 23.031 40.75 -17.109 1 32.03 269 GLN B N 1
ATOM 4625 C CA . GLN B 1 269 ? 21.859 41 -16.266 1 32.03 269 GLN B CA 1
ATOM 4626 C C . GLN B 1 269 ? 20.594 41.062 -17.094 1 32.03 269 GLN B C 1
ATOM 4628 O O . GLN B 1 269 ? 19.547 40.531 -16.672 1 32.03 269 GLN B O 1
ATOM 4633 N N . GLN B 1 270 ? 20.359 42.188 -17.906 1 37.62 270 GLN B N 1
ATOM 4634 C CA . GLN B 1 270 ? 19.062 42.812 -18.172 1 37.62 270 GLN B CA 1
ATOM 4635 C C . GLN B 1 270 ? 18.219 41.938 -19.125 1 37.62 270 GLN B C 1
ATOM 4637 O O . GLN B 1 270 ? 17.016 41.781 -18.906 1 37.62 270 GLN B O 1
ATOM 4642 N N . GLN B 1 271 ? 18.484 41.875 -20.422 1 40.72 271 GLN B N 1
ATOM 4643 C CA . GLN B 1 271 ? 17.703 41.375 -21.531 1 40.72 271 GLN B CA 1
ATOM 4644 C C . GLN B 1 271 ? 17.641 39.844 -21.5 1 40.72 271 GLN B C 1
ATOM 4646 O O . GLN B 1 271 ? 16.984 39.219 -22.344 1 40.72 271 GLN B O 1
ATOM 4651 N N . GLY B 1 272 ? 18.312 39.094 -20.594 1 42.66 272 GLY B N 1
ATOM 4652 C CA . GLY B 1 272 ? 18.719 37.688 -20.578 1 42.66 272 GLY B CA 1
ATOM 4653 C C . GLY B 1 272 ? 17.703 36.781 -19.922 1 42.66 272 GLY B C 1
ATOM 4654 O O . GLY B 1 272 ? 17.922 35.594 -19.812 1 42.66 272 GLY B O 1
ATOM 4655 N N . GLY B 1 273 ? 16.719 37.25 -19.344 1 49.47 273 GLY B N 1
ATOM 4656 C CA . GLY B 1 273 ? 15.789 36.438 -18.578 1 49.47 273 GLY B CA 1
ATOM 4657 C C . GLY B 1 273 ? 14.93 35.531 -19.453 1 49.47 273 GLY B C 1
ATOM 4658 O O . GLY B 1 273 ? 14.734 34.375 -19.156 1 49.47 273 GLY B O 1
ATOM 4659 N N . GLN B 1 274 ? 14.312 36.219 -20.5 1 55.5 274 GLN B N 1
ATOM 4660 C CA . GLN B 1 274 ? 13.414 35.438 -21.359 1 55.5 274 GLN B CA 1
ATOM 4661 C C . GLN B 1 274 ? 14.172 34.344 -22.109 1 55.5 274 GLN B C 1
ATOM 4663 O O . GLN B 1 274 ? 13.672 33.219 -22.234 1 55.5 274 GLN B O 1
ATOM 4668 N N . GLN B 1 275 ? 15.312 34.75 -22.609 1 53.59 275 GLN B N 1
ATOM 4669 C CA . GLN B 1 275 ? 16.094 33.781 -23.359 1 53.59 275 GLN B CA 1
ATOM 4670 C C . GLN B 1 275 ? 16.531 32.625 -22.453 1 53.59 275 GLN B C 1
ATOM 4672 O O . GLN B 1 275 ? 16.531 31.453 -22.891 1 53.59 275 GLN B O 1
ATOM 4677 N N . GLN B 1 276 ? 16.734 32.906 -21.234 1 54.5 276 GLN B N 1
ATOM 4678 C CA . GLN B 1 276 ? 17.141 31.859 -20.297 1 54.5 276 GLN B CA 1
ATOM 4679 C C . GLN B 1 276 ? 15.977 30.922 -19.969 1 54.5 276 GLN B C 1
ATOM 4681 O O . GLN B 1 276 ? 16.156 29.719 -19.891 1 54.5 276 GLN B O 1
ATOM 4686 N N . GLN B 1 277 ? 14.844 31.547 -19.844 1 57.09 277 GLN B N 1
ATOM 4687 C CA . GLN B 1 277 ? 13.672 30.719 -19.609 1 57.09 277 GLN B CA 1
ATOM 4688 C C . GLN B 1 277 ? 13.383 29.844 -20.828 1 57.09 277 GLN B C 1
ATOM 4690 O O . GLN B 1 277 ? 13.039 28.656 -20.672 1 57.09 277 GLN B O 1
ATOM 4695 N N . GLN B 1 278 ? 13.43 30.453 -22 1 56.19 278 GLN B N 1
ATOM 4696 C CA . GLN B 1 278 ? 13.219 29.688 -23.219 1 56.19 278 GLN B CA 1
ATOM 4697 C C . GLN B 1 278 ? 14.273 28.578 -23.359 1 56.19 278 GLN B C 1
ATOM 4699 O O . GLN B 1 278 ? 13.961 27.453 -23.766 1 56.19 278 GLN B O 1
ATOM 4704 N N . GLN B 1 279 ? 15.461 28.875 -23.016 1 52.41 279 GLN B N 1
ATOM 4705 C CA . GLN B 1 279 ? 16.516 27.875 -23.094 1 52.41 279 GLN B CA 1
ATOM 4706 C C . GLN B 1 279 ? 16.312 26.781 -22.047 1 52.41 279 GLN B C 1
ATOM 4708 O O . GLN B 1 279 ? 16.531 25.594 -22.344 1 52.41 279 GLN B O 1
ATOM 4713 N N . GLN B 1 280 ? 15.914 27.156 -20.953 1 51.38 280 GLN B N 1
ATOM 4714 C CA . GLN B 1 280 ? 15.617 26.188 -19.906 1 51.38 280 GLN B CA 1
ATOM 4715 C C . GLN B 1 280 ? 14.445 25.297 -20.312 1 51.38 280 GLN B C 1
ATOM 4717 O O . GLN B 1 280 ? 14.453 24.094 -20.062 1 51.38 280 GLN B O 1
ATOM 4722 N N . GLN B 1 281 ? 13.539 25.859 -20.891 1 55.09 281 GLN B N 1
ATOM 4723 C CA . GLN B 1 281 ? 12.406 25.078 -21.391 1 55.09 281 GLN B CA 1
ATOM 4724 C C . GLN B 1 281 ? 12.836 24.141 -22.5 1 55.09 281 GLN B C 1
ATOM 4726 O O . GLN B 1 281 ? 12.375 23 -22.562 1 55.09 281 GLN B O 1
ATOM 4731 N N . GLN B 1 282 ? 13.594 24.688 -23.391 1 50.66 282 GLN B N 1
ATOM 4732 C CA . GLN B 1 282 ? 14.094 23.844 -24.469 1 50.66 282 GLN B CA 1
ATOM 4733 C C . GLN B 1 282 ? 14.945 22.703 -23.922 1 50.66 282 GLN B C 1
ATOM 4735 O O . GLN B 1 282 ? 14.82 21.562 -24.375 1 50.66 282 GLN B O 1
ATOM 4740 N N . LEU B 1 283 ? 15.758 22.984 -22.984 1 48.12 283 LEU B N 1
ATOM 4741 C CA . LEU B 1 283 ? 16.594 21.969 -22.375 1 48.12 283 LEU B CA 1
ATOM 4742 C C . LEU B 1 283 ? 15.758 20.953 -21.625 1 48.12 283 LEU B C 1
ATOM 4744 O O . LEU B 1 283 ? 16.016 19.75 -21.688 1 48.12 283 LEU B O 1
ATOM 4748 N N . ALA B 1 284 ? 14.828 21.469 -20.969 1 54.5 284 ALA B N 1
ATOM 4749 C CA . ALA B 1 284 ? 13.891 20.578 -20.297 1 54.5 284 ALA B CA 1
ATOM 4750 C C . ALA B 1 284 ? 13.156 19.688 -21.297 1 54.5 284 ALA B C 1
ATOM 4752 O O . ALA B 1 284 ? 12.922 18.5 -21.047 1 54.5 284 ALA B O 1
ATOM 4753 N N . GLY B 1 285 ? 12.758 20.266 -22.328 1 55.16 285 GLY B N 1
ATOM 4754 C CA . GLY B 1 285 ? 12.125 19.5 -23.391 1 55.16 285 GLY B CA 1
ATOM 4755 C C . GLY B 1 285 ? 13.023 18.422 -23.969 1 55.16 285 GLY B C 1
ATOM 4756 O O . GLY B 1 285 ? 12.594 17.281 -24.172 1 55.16 285 GLY B O 1
ATOM 4757 N N . ASP B 1 286 ? 14.18 18.781 -24.219 1 55.38 286 ASP B N 1
ATOM 4758 C CA . ASP B 1 286 ? 15.164 17.844 -24.766 1 55.38 286 ASP B CA 1
ATOM 4759 C C . ASP B 1 286 ? 15.484 16.734 -23.781 1 55.38 286 ASP B C 1
ATOM 4761 O O . ASP B 1 286 ? 15.609 15.57 -24.172 1 55.38 286 ASP B O 1
ATOM 4765 N N . TRP B 1 287 ? 15.625 17.078 -22.578 1 57.78 287 TRP B N 1
ATOM 4766 C CA . TRP B 1 287 ? 15.844 16.078 -21.531 1 57.78 287 TRP B CA 1
ATOM 4767 C C . TRP B 1 287 ? 14.688 15.094 -21.484 1 57.78 287 TRP B C 1
ATOM 4769 O O . TRP B 1 287 ? 14.898 13.883 -21.359 1 57.78 287 TRP B O 1
ATOM 4779 N N . SER B 1 288 ? 13.578 15.711 -21.641 1 71.56 288 SER B N 1
ATOM 4780 C CA . SER B 1 288 ? 12.398 14.859 -21.594 1 71.56 288 SER B CA 1
ATOM 4781 C C . SER B 1 288 ? 12.391 13.867 -22.75 1 71.56 288 SER B C 1
ATOM 4783 O O . SER B 1 288 ? 12.047 12.695 -22.578 1 71.56 288 SER B O 1
ATOM 4785 N N . SER B 1 289 ? 12.828 14.422 -23.859 1 75.75 289 SER B N 1
ATOM 4786 C CA . SER B 1 289 ? 12.883 13.531 -25.016 1 75.75 289 SER B CA 1
ATOM 4787 C C . SER B 1 289 ? 13.977 12.484 -24.859 1 75.75 289 SER B C 1
ATOM 4789 O O . SER B 1 289 ? 13.781 11.312 -25.172 1 75.75 289 SER B O 1
ATOM 4791 N N . GLY B 1 290 ? 15.102 12.938 -24.359 1 84.25 290 GLY B N 1
ATOM 4792 C CA . GLY B 1 290 ? 16.188 12.008 -24.109 1 84.25 290 GLY B CA 1
ATOM 4793 C C . GLY B 1 290 ? 15.844 10.953 -23.062 1 84.25 290 GLY B C 1
ATOM 4794 O O . GLY B 1 290 ? 16.141 9.773 -23.25 1 84.25 290 GLY B O 1
ATOM 4795 N N . MET B 1 291 ? 15.273 11.367 -22.062 1 87.06 291 MET B N 1
ATOM 4796 C CA . MET B 1 291 ? 14.828 10.453 -21.016 1 87.06 291 MET B CA 1
ATOM 4797 C C . MET B 1 291 ? 13.867 9.406 -21.562 1 87.06 291 MET B C 1
ATOM 4799 O O . MET B 1 291 ? 14 8.219 -21.281 1 87.06 291 MET B O 1
ATOM 4803 N N . GLN B 1 292 ? 12.945 9.883 -22.359 1 89.12 292 GLN B N 1
ATOM 4804 C CA . GLN B 1 292 ? 11.938 8.984 -22.938 1 89.12 292 GLN B CA 1
ATOM 4805 C C . GLN B 1 292 ? 12.586 7.914 -23.797 1 89.12 292 GLN B C 1
ATOM 4807 O O . GLN B 1 292 ? 12.188 6.746 -23.766 1 89.12 292 GLN B O 1
ATOM 4812 N N . LEU B 1 293 ? 13.547 8.367 -24.547 1 92.12 293 LEU B N 1
ATOM 4813 C CA . LEU B 1 293 ? 14.242 7.426 -25.422 1 92.12 293 LEU B CA 1
ATOM 4814 C C . LEU B 1 293 ? 15.031 6.406 -24.609 1 92.12 293 LEU B C 1
ATOM 4816 O O . LEU B 1 293 ? 15.016 5.211 -24.922 1 92.12 293 LEU B O 1
ATOM 4820 N N . ARG B 1 294 ? 15.695 6.895 -23.594 1 93.69 294 ARG B N 1
ATOM 4821 C CA . ARG B 1 294 ? 16.469 5.996 -22.734 1 93.69 294 ARG B CA 1
ATOM 4822 C C . ARG B 1 294 ? 15.562 5 -22.031 1 93.69 294 ARG B C 1
ATOM 4824 O O . ARG B 1 294 ? 15.844 3.801 -22 1 93.69 294 ARG B O 1
ATOM 4831 N N . VAL B 1 295 ? 14.5 5.473 -21.516 1 93.81 295 VAL B N 1
ATOM 4832 C CA . VAL B 1 295 ? 13.555 4.641 -20.781 1 93.81 295 VAL B CA 1
ATOM 4833 C C . VAL B 1 295 ? 12.93 3.613 -21.719 1 93.81 295 VAL B C 1
ATOM 4835 O O . VAL B 1 295 ? 12.82 2.432 -21.375 1 93.81 295 VAL B O 1
ATOM 4838 N N . ALA B 1 296 ? 12.594 4.047 -22.891 1 94.44 296 ALA B N 1
ATOM 4839 C CA . ALA B 1 296 ? 12.008 3.135 -23.875 1 94.44 296 ALA B CA 1
ATOM 4840 C C . ALA B 1 296 ? 12.984 2.029 -24.25 1 94.44 296 ALA B C 1
ATOM 4842 O O . ALA B 1 296 ? 12.602 0.862 -24.359 1 94.44 296 ALA B O 1
ATOM 4843 N N . SER B 1 297 ? 14.172 2.436 -24.5 1 95.12 297 SER B N 1
ATOM 4844 C CA . SER B 1 297 ? 15.211 1.471 -24.844 1 95.12 297 SER B CA 1
ATOM 4845 C C . SER B 1 297 ? 15.461 0.487 -23.703 1 95.12 297 SER B C 1
ATOM 4847 O O . SER B 1 297 ? 15.578 -0.719 -23.938 1 95.12 297 SER B O 1
ATOM 4849 N N . PHE B 1 298 ? 15.57 1.033 -22.562 1 96.19 298 PHE B N 1
ATOM 4850 C CA . PHE B 1 298 ? 15.758 0.192 -21.391 1 96.19 298 PHE B CA 1
ATOM 4851 C C . PHE B 1 298 ? 14.617 -0.806 -21.25 1 96.19 298 PHE B C 1
ATOM 4853 O O . PHE B 1 298 ? 14.852 -1.997 -21.031 1 96.19 298 PHE B O 1
ATOM 4860 N N . LEU B 1 299 ? 13.375 -0.317 -21.344 1 95.69 299 LEU B N 1
ATOM 4861 C CA . LEU B 1 299 ? 12.211 -1.17 -21.156 1 95.69 299 LEU B CA 1
ATOM 4862 C C . LEU B 1 299 ? 12.156 -2.262 -22.234 1 95.69 299 LEU B C 1
ATOM 4864 O O . LEU B 1 299 ? 11.758 -3.395 -21.938 1 95.69 299 LEU B O 1
ATOM 4868 N N . ALA B 1 300 ? 12.539 -1.965 -23.453 1 95.06 300 ALA B N 1
ATOM 4869 C CA . ALA B 1 300 ? 12.602 -2.963 -24.516 1 95.06 300 ALA B CA 1
ATOM 4870 C C . ALA B 1 300 ? 13.602 -4.062 -24.188 1 95.06 300 ALA B C 1
ATOM 4872 O O . ALA B 1 300 ? 13.305 -5.25 -24.344 1 95.06 300 ALA B O 1
ATOM 4873 N N . ASP B 1 301 ? 14.734 -3.639 -23.734 1 95.12 301 ASP B N 1
ATOM 4874 C CA . ASP B 1 301 ? 15.766 -4.594 -23.344 1 95.12 301 ASP B CA 1
ATOM 4875 C C . ASP B 1 301 ? 15.328 -5.426 -22.141 1 95.12 301 ASP B C 1
ATOM 4877 O O . ASP B 1 301 ? 15.609 -6.625 -22.078 1 95.12 301 ASP B O 1
ATOM 4881 N N . PHE B 1 302 ? 14.75 -4.727 -21.25 1 95.12 302 PHE B N 1
ATOM 4882 C CA . PHE B 1 302 ? 14.242 -5.371 -20.047 1 95.12 302 PHE B CA 1
ATOM 4883 C C . PHE B 1 302 ? 13.242 -6.465 -20.391 1 95.12 302 PHE B C 1
ATOM 4885 O O . PHE B 1 302 ? 13.32 -7.574 -19.859 1 95.12 302 PHE B O 1
ATOM 4892 N N . ASP B 1 303 ? 12.391 -6.184 -21.297 1 93.88 303 ASP B N 1
ATOM 4893 C CA . ASP B 1 303 ? 11.383 -7.145 -21.734 1 93.88 303 ASP B CA 1
ATOM 4894 C C . ASP B 1 303 ? 12.039 -8.352 -22.406 1 93.88 303 ASP B C 1
ATOM 4896 O O . ASP B 1 303 ? 11.648 -9.492 -22.172 1 93.88 303 ASP B O 1
ATOM 4900 N N . LYS B 1 304 ? 12.969 -8.102 -23.234 1 94.12 304 LYS B N 1
ATOM 4901 C CA . LYS B 1 304 ? 13.672 -9.172 -23.922 1 94.12 304 LYS B CA 1
ATOM 4902 C C . LYS B 1 304 ? 14.414 -10.07 -22.953 1 94.12 304 LYS B C 1
ATOM 4904 O O . LYS B 1 304 ? 14.383 -11.297 -23.078 1 94.12 304 LYS B O 1
ATOM 4909 N N . ARG B 1 305 ? 15.062 -9.477 -22.016 1 93.56 305 ARG B N 1
ATOM 4910 C CA . ARG B 1 305 ? 15.805 -10.242 -21.016 1 93.56 305 ARG B CA 1
ATOM 4911 C C . ARG B 1 305 ? 14.867 -11.117 -20.188 1 93.56 305 ARG B C 1
ATOM 4913 O O . ARG B 1 305 ? 15.172 -12.281 -19.922 1 93.56 305 ARG B O 1
ATOM 4920 N N . ASN B 1 306 ? 13.797 -10.508 -19.766 1 92.94 306 ASN B N 1
ATOM 4921 C CA . ASN B 1 306 ? 12.82 -11.266 -18.984 1 92.94 306 ASN B CA 1
ATOM 4922 C C . ASN B 1 306 ? 12.258 -12.438 -19.781 1 92.94 306 ASN B C 1
ATOM 4924 O O . ASN B 1 306 ? 12.125 -13.547 -19.25 1 92.94 306 ASN B O 1
ATOM 4928 N N . ALA B 1 307 ? 11.922 -12.172 -21.031 1 92.06 307 ALA B N 1
ATOM 4929 C CA . ALA B 1 307 ? 11.414 -13.227 -21.906 1 92.06 307 ALA B CA 1
ATOM 4930 C C . ALA B 1 307 ? 12.438 -14.344 -22.078 1 92.06 307 ALA B C 1
ATOM 4932 O O . ALA B 1 307 ? 12.094 -15.523 -22.016 1 92.06 307 ALA B O 1
ATOM 4933 N N . SER B 1 308 ? 13.664 -13.977 -22.25 1 93.81 308 SER B N 1
ATOM 4934 C CA . SER B 1 308 ? 14.742 -14.945 -22.4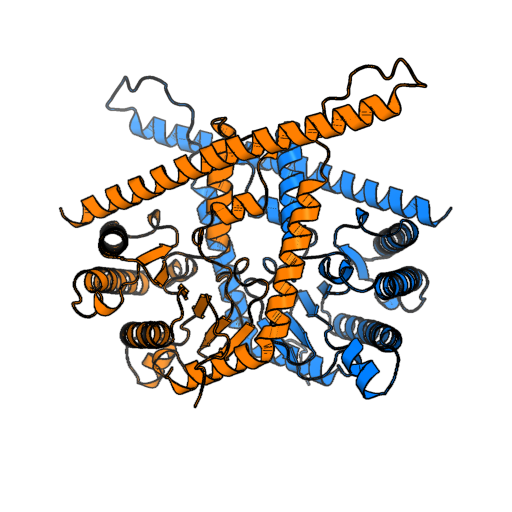22 1 93.81 308 SER B CA 1
ATOM 4935 C C . SER B 1 308 ? 14.938 -15.789 -21.172 1 93.81 308 SER B C 1
ATOM 4937 O O . SER B 1 308 ? 15.164 -17 -21.25 1 93.81 308 SER B O 1
ATOM 4939 N N . GLN B 1 309 ? 14.906 -15.125 -20.078 1 93.19 309 GLN B N 1
ATOM 4940 C CA . GLN B 1 309 ? 15.062 -15.828 -18.812 1 93.19 309 GLN B CA 1
ATOM 4941 C C . GLN B 1 309 ? 13.953 -16.859 -18.609 1 93.19 309 GLN B C 1
ATOM 4943 O O . GLN B 1 309 ? 14.211 -17.969 -18.172 1 93.19 309 GLN B O 1
ATOM 4948 N N . VAL B 1 310 ? 12.75 -16.484 -18.906 1 94.19 310 VAL B N 1
ATOM 4949 C CA . VAL B 1 310 ? 11.609 -17.375 -18.766 1 94.19 310 VAL B CA 1
ATOM 4950 C C . VAL B 1 310 ? 11.75 -18.547 -19.719 1 94.19 310 VAL B C 1
ATOM 4952 O O . VAL B 1 310 ? 11.5 -19.703 -19.344 1 94.19 310 VAL B O 1
ATOM 4955 N N . GLN B 1 311 ? 12.203 -18.297 -20.906 1 93.62 311 GLN B N 1
ATOM 4956 C CA . GLN B 1 311 ? 12.398 -19.359 -21.906 1 93.62 311 GLN B CA 1
ATOM 4957 C C . GLN B 1 311 ? 13.477 -20.328 -21.453 1 93.62 311 GLN B C 1
ATOM 4959 O O . GLN B 1 311 ? 13.344 -21.547 -21.641 1 93.62 311 GLN B O 1
ATOM 4964 N N . GLN B 1 312 ? 14.508 -19.781 -20.906 1 93.69 312 GLN B N 1
ATOM 4965 C CA . GLN B 1 312 ? 15.602 -20.625 -20.422 1 93.69 312 GLN B CA 1
ATOM 4966 C C . GLN B 1 312 ? 15.133 -21.531 -19.297 1 93.69 312 GLN B C 1
ATOM 4968 O O . GLN B 1 312 ? 15.484 -22.703 -19.25 1 93.69 312 GLN B O 1
ATOM 4973 N N . LEU B 1 313 ? 14.398 -20.969 -18.453 1 93.5 313 LEU B N 1
ATOM 4974 C CA . LEU B 1 313 ? 13.859 -21.75 -17.344 1 93.5 313 LEU B CA 1
ATOM 4975 C C . LEU B 1 313 ? 12.922 -22.828 -17.859 1 93.5 313 LEU B C 1
ATOM 4977 O O . LEU B 1 313 ? 12.93 -23.953 -17.359 1 93.5 313 LEU B O 1
ATOM 4981 N N . ALA B 1 314 ? 12.148 -22.5 -18.812 1 92.19 314 ALA B N 1
ATOM 4982 C CA . ALA B 1 314 ? 11.172 -23.438 -19.375 1 92.19 314 ALA B CA 1
ATOM 4983 C C . ALA B 1 314 ? 11.859 -24.609 -20.062 1 92.19 314 ALA B C 1
ATOM 4985 O O . ALA B 1 314 ? 11.344 -25.734 -20.062 1 92.19 314 ALA B O 1
ATOM 4986 N N . ALA B 1 315 ? 12.977 -24.328 -20.672 1 87.06 315 ALA B N 1
ATOM 4987 C CA . ALA B 1 315 ? 13.734 -25.359 -21.375 1 87.06 315 ALA B CA 1
ATOM 4988 C C . ALA B 1 315 ? 14.266 -26.422 -20.406 1 87.06 315 ALA B C 1
ATOM 4990 O O . ALA B 1 315 ? 14.477 -27.562 -20.797 1 87.06 315 ALA B O 1
ATOM 4991 N N . GLY B 1 316 ? 14.484 -26.016 -19.219 1 74.5 316 GLY B N 1
ATOM 4992 C CA . GLY B 1 316 ? 14.914 -26.969 -18.219 1 74.5 316 GLY B CA 1
ATOM 4993 C C . GLY B 1 316 ? 13.805 -27.906 -17.766 1 74.5 316 GLY B C 1
ATOM 4994 O O . GLY B 1 316 ? 14.062 -28.938 -17.156 1 74.5 316 GLY B O 1
ATOM 4995 N N . ALA B 1 317 ? 12.617 -27.609 -17.953 1 63.38 317 ALA B N 1
ATOM 4996 C CA . ALA B 1 317 ? 11.461 -28.406 -17.562 1 63.38 317 ALA B CA 1
ATOM 4997 C C . ALA B 1 317 ? 11.258 -29.594 -18.516 1 63.38 317 ALA B C 1
ATOM 4999 O O . ALA B 1 317 ? 10.773 -30.641 -18.109 1 63.38 317 ALA B O 1
ATOM 5000 N N . VAL B 1 318 ? 11.562 -29.453 -19.828 1 56 318 VAL B N 1
ATOM 5001 C CA . VAL B 1 318 ? 11.328 -30.469 -20.859 1 56 318 VAL B CA 1
ATOM 5002 C C . VAL B 1 318 ? 12.477 -31.484 -20.844 1 56 318 VAL B C 1
ATOM 5004 O O . VAL B 1 318 ? 12.344 -32.594 -21.375 1 56 318 VAL B O 1
ATOM 5007 N N . SER B 1 319 ? 13.578 -31.219 -20.156 1 45.69 319 SER B N 1
ATOM 5008 C CA . SER B 1 319 ? 14.609 -32.25 -20.188 1 45.69 319 SER B CA 1
ATOM 5009 C C . SER B 1 319 ? 14.508 -33.156 -18.969 1 45.69 319 SER B C 1
ATOM 5011 O O . SER B 1 319 ? 14.086 -32.719 -17.891 1 45.69 319 SER B O 1
#

Solvent-accessible surface area (backbone atoms only — not comparable to full-atom values): 33088 Å² total; per-residue (Å²): 127,80,66,81,89,50,79,70,61,56,17,41,32,38,39,66,32,34,25,49,59,53,15,50,75,72,73,43,58,49,68,56,14,48,52,46,29,51,56,40,46,56,51,49,54,49,54,37,47,75,72,63,35,30,32,38,36,37,59,72,32,44,55,63,53,69,73,48,55,70,65,57,44,52,51,49,47,52,51,49,28,53,49,26,48,40,60,63,64,34,76,68,38,68,69,54,36,33,27,39,39,73,30,50,50,55,84,78,43,60,66,68,37,33,6,24,42,25,38,26,25,57,56,23,54,73,64,26,73,74,63,25,38,38,36,40,26,39,42,28,35,35,65,56,37,50,38,52,19,46,48,55,55,32,54,34,33,75,71,62,53,37,55,60,86,57,64,40,62,68,53,41,52,62,54,26,74,64,40,97,54,74,61,35,40,35,35,40,26,26,45,52,57,47,58,57,69,31,51,54,40,78,48,34,27,62,12,42,56,41,73,36,64,48,33,30,60,67,62,46,70,67,57,52,50,52,50,51,51,53,44,48,78,42,39,70,61,42,52,50,52,49,54,46,47,56,52,52,56,50,54,62,66,70,64,60,70,69,82,66,86,62,76,68,78,85,65,84,78,82,86,48,58,62,59,48,50,52,48,49,50,52,49,40,50,47,47,52,52,50,42,50,51,32,50,50,52,44,51,53,51,50,50,52,50,53,52,49,50,38,49,55,36,21,56,58,49,79,103,129,79,66,81,90,49,80,69,60,55,17,41,33,37,39,67,32,34,23,49,60,51,14,50,75,71,72,44,57,48,67,56,14,49,52,46,30,52,56,39,46,55,52,51,53,48,53,38,48,76,70,65,36,29,33,38,36,36,60,73,32,43,56,64,52,68,73,48,56,71,65,57,44,53,50,50,47,54,50,47,27,54,49,28,47,41,57,61,65,34,77,67,37,68,69,53,43,34,25,39,38,74,31,50,48,54,83,78,44,59,66,68,36,33,6,26,43,25,37,26,26,58,56,22,53,74,67,28,82,58,68,26,38,37,36,41,25,38,44,29,34,36,67,54,36,50,40,51,19,47,48,55,54,32,53,33,33,76,71,64,54,38,54,60,87,58,63,40,61,69,53,41,53,62,53,26,75,63,42,98,53,74,61,35,40,35,35,39,27,26,46,51,58,48,57,56,69,29,50,55,44,78,46,33,27,61,11,42,56,42,72,35,63,50,34,30,59,68,63,46,70,66,57,53,49,51,50,51,51,54,44,51,76,43,39,70,62,42,52,51,51,50,53,45,47,56,50,51,55,50,52,62,66,68,62,60,70,67,82,62,86,57,79,68,79,84,64,84,74,82,86,46,57,63,59,47,50,52,48,49,48,50,50,38,50,48,48,50,52,51,41,50,51,32,50,50,52,47,52,53,50,49,50,51,51,52,53,49,52,38,51,54,36,22,57,59,49,80,102

Organism: Tetradesmus obliquus (NCBI:txid3088)